Protein 5NHS (pdb70)

Radius of gyration: 24.75 Å; Cα contacts (8 Å, |Δi|>4): 1146; chains: 2; bounding box: 59×66×60 Å

Secondary structure (DSSP, 8-state):
--SEE--SHHHHHHHHHHHHHHHHHHHHTTPPPPEEEEEEES--HHHHHHHHHHHHHHHHHTPEEEEEEE-TT--HHHHHHHHHHHHH-TT--EEEE-SPBTTBS--HHHHHHS-GGGB-----B-HHHHT--TT-TTHHHHHHHTSS---TT-EEEEEES-HHHHHHHHHHHHHTT-EE--BTTS-HHHHHHHHHT-SEEEEE---TTSB-GGGSPTT-EEEE-B-EE-TTS-EE-SB-HHHHHTT-SEEPPPP-S--HHHHHHHHHHHHHHHHHHT--/--SEE--SHHHHHHHHHHHHHHHHHHHHTTPPPPEEEEEEES--HHHHHHHHHHHHHHHHHTPEEEEEEE-TT--HHHHHHHHHHHHH-TT--EEEE-SPBTTBS-THHHHHHS-GGGB-----B-HHHHT--TTSTTHHHHHHHTSS---TT-EEEEEES-HHHHHHHHHHHHHTT-EE--BTTS-HHHHHHHHHT-SEEEEE---TTSB-GGGSPTT-EEEE-B-EE-TTS-EE-SB-HHHHHTT-SEEPPPP-S--HHHHHHHHHHHHHHHHHHT-

InterPro domains:
  IPR000672 Tetrahydrofolate dehydrogenase/cyclohydrolase [MF_01576] (12-294)
  IPR000672 Tetrahydrofolate dehydrogenase/cyclohydrolase [PR00085] (43-65)
  IPR000672 Tetrahydrofolate dehydrogenase/cyclohydrolase [PR00085] (84-111)
  IPR000672 Tetrahydrofolate dehydrogenase/cyclohydrolase [PR00085] (119-140)
  IPR000672 Tetrahydrofolate dehydrogenase/cyclohydrolase [PR00085] (164-184)
  IPR000672 Tetrahydrofolate dehydrogenase/cyclohydrolase [PR00085] (215-244)
  IPR000672 Tetrahydrofolate dehydrogenase/cyclohydrolase [PR00085] (250-266)
  IPR000672 Tetrahydrofolate dehydrogenase/cyclohydrolase [PR00085] (267-285)
  IPR020630 Tetrahydrofolate dehydrogenase/cyclohydrolase, catalytic domain [PF00763] (15-130)
  IPR020631 Tetrahydrofolate dehydrogenase/cyclohydrolase, NAD(P)-binding domain [PF02882] (149-292)
  IPR020631 Tetrahydrofolate dehydrogenase/cyclohydrolase, NAD(P)-binding domain [cd01080] (125-290)
  IPR020867 Tetrahydrofolate dehydrogenase/cyclohydrolase, conserved site [PS00766] (85-110)
  IPR020867 Tetrahydrofolate dehydrogenase/cyclohydrolase, conserved site [PS00767] (271-279)
  IPR036291 NAD(P)-binding domain superfamily [SSF51735] (132-290)
  IPR046346 Aminoacid dehydrogenase-like, N-terminal domain superfamily [SSF53223] (12-131)

Nearest PDB structures (foldseek):
  5nhs-assembly2_B  TM=9.990E-01  e=4.047E-56  Xanthomonas albilineans GPE PC73
  6jid-assembly1_A  TM=6.055E-01  e=1.031E-28  Homo sapiens
  6kg2-assembly1_B  TM=6.101E-01  e=2.871E-28  Homo sapiens
  9ita-assembly1_A  TM=6.014E-01  e=1.552E-27  Homo sapiens
  7ehv-assembly1_A  TM=6.028E-01  e=5.182E-27  Homo sapiens

Structure (mmCIF, N/CA/C/O backbone):
data_5NHS
#
_entry.id   5NHS
#
_cell.length_a   123.295
_cell.length_b   76.404
_cell.length_c   66.641
_cell.angle_alpha   90.00
_cell.angle_beta   90.00
_cell.angle_gamma   90.00
#
_symmetry.space_group_name_H-M   'P 21 21 2'
#
loop_
_entity.id
_entity.type
_entity.pdbx_description
1 polymer 'Bifunctional protein FolD'
2 non-polymer 1,2-ETHANEDIOL
3 water water
#
loop_
_atom_site.group_PDB
_atom_site.id
_atom_site.type_symbol
_atom_site.label_atom_id
_atom_site.label_alt_id
_atom_site.label_comp_id
_atom_site.label_asym_id
_atom_site.label_entity_id
_atom_site.label_seq_id
_atom_site.pdbx_PDB_ins_code
_atom_site.Cartn_x
_atom_site.Cartn_y
_atom_site.Cartn_z
_atom_site.occupancy
_atom_site.B_iso_or_equiv
_atom_site.auth_seq_id
_atom_site.auth_comp_id
_atom_site.auth_asym_id
_atom_site.auth_atom_id
_atom_site.pdbx_PDB_model_num
ATOM 1 N N . VAL A 1 10 ? 12.519 27.310 -107.444 1.00 84.89 10 VAL A N 1
ATOM 2 C CA . VAL A 1 10 ? 12.146 25.889 -107.740 1.00 80.20 10 VAL A CA 1
ATOM 3 C C . VAL A 1 10 ? 10.634 25.877 -108.141 1.00 75.47 10 VAL A C 1
ATOM 4 O O . VAL A 1 10 ? 9.849 26.502 -107.458 1.00 81.23 10 VAL A O 1
ATOM 8 N N . PRO A 1 11 ? 10.217 25.233 -109.246 1.00 71.28 11 PRO A N 1
ATOM 9 C CA . PRO A 1 11 ? 8.740 25.237 -109.410 1.00 70.46 11 PRO A CA 1
ATOM 10 C C . PRO A 1 11 ? 7.971 24.539 -108.264 1.00 66.82 11 PRO A C 1
ATOM 11 O O . PRO A 1 11 ? 6.796 24.776 -108.131 1.00 65.95 11 PRO A O 1
ATOM 15 N N . ALA A 1 12 ? 8.614 23.711 -107.431 1.00 62.18 12 ALA A N 1
ATOM 16 C CA . ALA A 1 12 ? 7.910 23.036 -106.320 1.00 56.00 12 ALA A CA 1
ATOM 17 C C . ALA A 1 12 ? 7.692 24.009 -105.189 1.00 52.40 12 ALA A C 1
ATOM 18 O O . ALA A 1 12 ? 8.581 24.801 -104.856 1.00 53.54 12 ALA A O 1
ATOM 20 N N . ARG A 1 13 ? 6.543 23.937 -104.550 1.00 47.77 13 ARG A N 1
ATOM 21 C CA . ARG A 1 13 ? 6.263 24.805 -103.406 1.00 46.25 13 ARG A CA 1
ATOM 22 C C . ARG A 1 13 ? 6.888 24.198 -102.168 1.00 45.19 13 ARG A C 1
ATOM 23 O O . ARG A 1 13 ? 7.165 22.981 -102.129 1.00 41.02 13 ARG A O 1
ATOM 31 N N . ILE A 1 14 ? 7.140 25.055 -101.180 1.00 46.96 14 ILE A N 1
ATOM 32 C CA . ILE A 1 14 ? 7.834 24.667 -100.003 1.00 46.87 14 ILE A CA 1
ATOM 33 C C . ILE A 1 14 ? 6.830 24.223 -98.950 1.00 45.04 14 ILE A C 1
ATOM 34 O O . ILE A 1 14 ? 5.929 25.000 -98.512 1.00 40.01 14 ILE A O 1
ATOM 39 N N . LEU A 1 15 ? 6.948 22.933 -98.577 1.00 42.42 15 LEU A N 1
ATOM 40 C CA . LEU A 1 15 ? 6.140 22.361 -97.517 1.00 39.76 15 LEU A CA 1
ATOM 41 C C . LEU A 1 15 ? 6.965 22.393 -96.288 1.00 38.79 15 LEU A C 1
ATOM 42 O O . LEU A 1 15 ? 7.861 21.574 -96.112 1.00 37.20 15 LEU A O 1
ATOM 47 N N . ASP A 1 16 ? 6.732 23.396 -95.453 1.00 40.32 16 ASP A N 1
ATOM 48 C CA . ASP A 1 16 ? 7.551 23.643 -94.248 1.00 40.11 16 ASP A CA 1
ATOM 49 C C . ASP A 1 16 ? 6.705 23.606 -92.970 1.00 39.57 16 ASP A C 1
ATOM 50 O O . ASP A 1 16 ? 5.529 23.233 -92.997 1.00 38.49 16 ASP A O 1
ATOM 55 N N . GLY A 1 17 ? 7.346 23.870 -91.851 1.00 40.40 17 GLY A N 1
ATOM 56 C CA . GLY A 1 17 ? 6.648 23.818 -90.576 1.00 41.90 17 GLY A CA 1
ATOM 57 C C . GLY A 1 17 ? 5.684 24.971 -90.274 1.00 41.15 17 GLY A C 1
ATOM 58 O O . GLY A 1 17 ? 5.070 24.970 -89.240 1.00 40.18 17 GLY A O 1
ATOM 59 N N . ARG A 1 18 ? 5.538 25.941 -91.150 1.00 43.03 18 ARG A N 1
ATOM 60 C CA . ARG A 1 18 ? 4.966 27.237 -90.715 1.00 47.05 18 ARG A CA 1
ATOM 61 C C . ARG A 1 18 ? 3.473 27.133 -90.304 1.00 45.30 18 ARG A C 1
ATOM 62 O O . ARG A 1 18 ? 3.087 27.550 -89.215 1.00 39.58 18 ARG A O 1
ATOM 70 N N . ARG A 1 19 ? 2.668 26.507 -91.146 1.00 46.53 19 ARG A N 1
ATOM 71 C CA . ARG A 1 19 ? 1.248 26.412 -90.916 1.00 47.23 19 ARG A CA 1
ATOM 72 C C . ARG A 1 19 ? 0.948 25.379 -89.811 1.00 44.72 19 ARG A C 1
ATOM 73 O O . ARG A 1 19 ? 0.097 25.628 -88.938 1.00 42.66 19 ARG A O 1
ATOM 81 N N . ILE A 1 20 ? 1.633 24.232 -89.793 1.00 41.16 20 ILE A N 1
ATOM 82 C CA . ILE A 1 20 ? 1.405 23.337 -88.650 1.00 40.79 20 ILE A CA 1
ATOM 83 C C . ILE A 1 20 ? 1.815 24.000 -87.300 1.00 39.57 20 ILE A C 1
ATOM 84 O O . ILE A 1 20 ? 1.265 23.676 -86.208 1.00 37.59 20 ILE A O 1
ATOM 89 N N . ALA A 1 21 ? 2.751 24.938 -87.363 1.00 37.58 21 ALA A N 1
ATOM 90 C CA . ALA A 1 21 ? 3.206 25.625 -86.121 1.00 38.60 21 ALA A CA 1
ATOM 91 C C . ALA A 1 21 ? 2.144 26.571 -85.660 1.00 38.46 21 ALA A C 1
ATOM 92 O O . ALA A 1 21 ? 1.824 26.645 -84.483 1.00 36.88 21 ALA A O 1
ATOM 94 N N . GLU A 1 22 ? 1.667 27.349 -86.586 1.00 39.84 22 GLU A N 1
ATOM 95 C CA . GLU A 1 22 ? 0.558 28.316 -86.317 1.00 42.93 22 GLU A CA 1
ATOM 96 C C . GLU A 1 22 ? -0.614 27.617 -85.722 1.00 41.53 22 GLU A C 1
ATOM 97 O O . GLU A 1 22 ? -1.195 28.101 -84.770 1.00 42.19 22 GLU A O 1
ATOM 103 N N . ASP A 1 23 ? -0.964 26.450 -86.259 1.00 41.91 23 ASP A N 1
ATOM 104 C CA . ASP A 1 23 ? -2.077 25.662 -85.685 1.00 41.77 23 ASP A CA 1
ATOM 105 C C . ASP A 1 23 ? -1.803 25.228 -84.286 1.00 38.89 23 ASP A C 1
ATOM 106 O O . ASP A 1 23 ? -2.648 25.362 -83.425 1.00 38.49 23 ASP A O 1
ATOM 111 N N . LEU A 1 24 ? -0.596 24.759 -84.024 1.00 35.96 24 LEU A N 1
ATOM 112 C CA . LEU A 1 24 ? -0.261 24.326 -82.678 1.00 34.79 24 LEU A CA 1
ATOM 113 C C . LEU A 1 24 ? -0.262 25.530 -81.655 1.00 33.30 24 LEU A C 1
ATOM 114 O O . LEU A 1 24 ? -0.882 25.443 -80.588 1.00 32.89 24 LEU A O 1
ATOM 119 N N . LEU A 1 25 ? 0.361 26.633 -82.016 1.00 32.72 25 LEU A N 1
ATOM 120 C CA . LEU A 1 25 ? 0.287 27.853 -81.204 1.00 33.50 25 LEU A CA 1
ATOM 121 C C . LEU A 1 25 ? -1.235 28.237 -80.869 1.00 34.40 25 LEU A C 1
ATOM 122 O O . LEU A 1 25 ? -1.561 28.590 -79.735 1.00 33.52 25 LEU A O 1
ATOM 127 N N . ASP A 1 26 ? -2.112 28.215 -81.837 1.00 37.34 26 ASP A N 1
ATOM 128 C CA . ASP A 1 26 ? -3.580 28.434 -81.562 1.00 40.85 26 ASP A CA 1
ATOM 129 C C . ASP A 1 26 ? -4.111 27.478 -80.502 1.00 40.58 26 ASP A C 1
ATOM 130 O O . ASP A 1 26 ? -4.675 27.916 -79.517 1.00 40.09 26 ASP A O 1
ATOM 135 N N . GLU A 1 27 ? -3.838 26.191 -80.658 1.00 40.21 27 GLU A N 1
ATOM 136 C CA . GLU A 1 27 ? -4.246 25.158 -79.681 1.00 41.55 27 GLU A CA 1
ATOM 137 C C . GLU A 1 27 ? -3.629 25.444 -78.307 1.00 37.28 27 GLU A C 1
ATOM 138 O O . GLU A 1 27 ? -4.311 25.388 -77.284 1.00 36.40 27 GLU A O 1
ATOM 144 N N . LEU A 1 28 ? -2.344 25.822 -78.289 1.00 33.91 28 LEU A N 1
ATOM 145 C CA . LEU A 1 28 ? -1.691 26.127 -77.018 1.00 32.83 28 LEU A CA 1
ATOM 146 C C . LEU A 1 28 ? -2.277 27.370 -76.372 1.00 33.27 28 LEU A C 1
ATOM 147 O O . LEU A 1 28 ? -2.416 27.436 -75.152 1.00 33.07 28 LEU A O 1
ATOM 152 N N . LYS A 1 29 ? -2.627 28.376 -77.140 1.00 34.26 29 LYS A N 1
ATOM 153 C CA . LYS A 1 29 ? -3.260 29.571 -76.555 1.00 36.96 29 LYS A CA 1
ATOM 154 C C . LYS A 1 29 ? -4.631 29.212 -75.842 1.00 38.70 29 LYS A C 1
ATOM 155 O O . LYS A 1 29 ? -4.953 29.708 -74.743 1.00 37.53 29 LYS A O 1
ATOM 161 N N . THR A 1 30 ? -5.374 28.320 -76.459 1.00 40.47 30 THR A N 1
ATOM 162 C CA . THR A 1 30 ? -6.636 27.768 -75.870 1.00 43.38 30 THR A CA 1
ATOM 163 C C . THR A 1 30 ? -6.317 27.128 -74.526 1.00 43.63 30 THR A C 1
ATOM 164 O O . THR A 1 30 ? -7.019 27.422 -73.539 1.00 43.12 30 THR A O 1
ATOM 168 N N . ARG A 1 31 ? -5.220 26.328 -74.457 1.00 42.07 31 ARG A N 1
ATOM 169 C CA . ARG A 1 31 ? -4.884 25.718 -73.165 1.00 42.32 31 ARG A CA 1
ATOM 170 C C . ARG A 1 31 ? -4.505 26.686 -72.091 1.00 40.76 31 ARG A C 1
ATOM 171 O O . ARG A 1 31 ? -4.865 26.478 -70.928 1.00 42.59 31 ARG A O 1
ATOM 179 N N . VAL A 1 32 ? -3.705 27.697 -72.438 1.00 38.50 32 VAL A N 1
ATOM 180 C CA . VAL A 1 32 ? -3.306 28.696 -71.461 1.00 37.26 32 VAL A CA 1
ATOM 181 C C . VAL A 1 32 ? -4.574 29.461 -71.010 1.00 38.48 32 VAL A C 1
ATOM 182 O O . VAL A 1 32 ? -4.731 29.797 -69.864 1.00 39.31 32 VAL A O 1
ATOM 186 N N . ASP A 1 33 ? -5.444 29.778 -71.920 1.00 39.09 33 ASP A N 1
ATOM 187 C CA . ASP A 1 33 ? -6.732 30.432 -71.509 1.00 42.65 33 ASP A CA 1
ATOM 188 C C . ASP A 1 33 ? -7.561 29.558 -70.560 1.00 43.71 33 ASP A C 1
ATOM 189 O O . ASP A 1 33 ? -8.074 30.053 -69.582 1.00 42.17 33 ASP A O 1
ATOM 194 N N . ALA A 1 34 ? -7.620 28.245 -70.820 1.00 44.48 34 ALA A N 1
ATOM 195 C CA . ALA A 1 34 ? -8.365 27.355 -69.924 1.00 46.73 34 ALA A CA 1
ATOM 196 C C . ALA A 1 34 ? -7.689 27.316 -68.561 1.00 48.17 34 ALA A C 1
ATOM 197 O O . ALA A 1 34 ? -8.394 27.371 -67.548 1.00 52.98 34 ALA A O 1
ATOM 199 N N . ARG A 1 35 ? -6.355 27.381 -68.496 1.00 46.41 35 ARG A N 1
ATOM 200 C CA . ARG A 1 35 ? -5.660 27.452 -67.203 1.00 46.20 35 ARG A CA 1
ATOM 201 C C . ARG A 1 35 ? -6.008 28.729 -66.447 1.00 46.16 35 ARG A C 1
ATOM 202 O O . ARG A 1 35 ? -6.207 28.715 -65.214 1.00 45.48 35 ARG A O 1
ATOM 210 N N . LEU A 1 36 ? -5.939 29.865 -67.140 1.00 45.82 36 LEU A N 1
ATOM 211 C CA . LEU A 1 36 ? -6.284 31.112 -66.505 1.00 48.72 36 LEU A CA 1
ATOM 212 C C . LEU A 1 36 ? -7.781 31.114 -66.136 1.00 51.53 36 LEU A C 1
ATOM 213 O O . LEU A 1 36 ? -8.096 31.538 -65.068 1.00 54.16 36 LEU A O 1
ATOM 218 N N . ALA A 1 37 ? -8.672 30.580 -66.972 1.00 52.36 37 ALA A N 1
ATOM 219 C CA . ALA A 1 37 ? -10.099 30.407 -66.552 1.00 56.54 37 ALA A CA 1
ATOM 220 C C . ALA A 1 37 ? -10.192 29.589 -65.273 1.00 59.14 37 ALA A C 1
ATOM 221 O O . ALA A 1 37 ? -11.054 29.839 -64.490 1.00 62.12 37 ALA A O 1
ATOM 223 N N . ALA A 1 38 ? -9.297 28.624 -65.039 1.00 58.46 38 ALA A N 1
ATOM 224 C CA . ALA A 1 38 ? -9.334 27.805 -63.802 1.00 57.65 38 ALA A CA 1
ATOM 225 C C . ALA A 1 38 ? -8.532 28.356 -62.655 1.00 56.03 38 ALA A C 1
ATOM 226 O O . ALA A 1 38 ? -8.191 27.623 -61.759 1.00 59.57 38 ALA A O 1
ATOM 228 N N . GLY A 1 39 ? -8.193 29.633 -62.668 1.00 55.12 39 GLY A N 1
ATOM 229 C CA . GLY A 1 39 ? -7.444 30.216 -61.587 1.00 54.37 39 GLY A CA 1
ATOM 230 C C . GLY A 1 39 ? -5.966 29.837 -61.586 1.00 55.17 39 GLY A C 1
ATOM 231 O O . GLY A 1 39 ? -5.240 30.306 -60.711 1.00 52.69 39 GLY A O 1
ATOM 232 N N . GLN A 1 40 ? -5.475 29.071 -62.563 1.00 55.80 40 GLN A N 1
ATOM 233 C CA . GLN A 1 40 ? -4.015 28.734 -62.538 1.00 55.51 40 GLN A CA 1
ATOM 234 C C . GLN A 1 40 ? -3.099 29.859 -63.020 1.00 53.25 40 GLN A C 1
ATOM 235 O O . GLN A 1 40 ? -3.500 30.711 -63.785 1.00 50.87 40 GLN A O 1
ATOM 241 N N . PRO A 1 41 ? -1.821 29.880 -62.581 1.00 52.34 41 PRO A N 1
ATOM 242 C CA . PRO A 1 41 ? -0.891 30.933 -63.144 1.00 48.23 41 PRO A CA 1
ATOM 243 C C . PRO A 1 41 ? -0.699 30.815 -64.701 1.00 42.96 41 PRO A C 1
ATOM 244 O O . PRO A 1 41 ? -0.862 29.756 -65.329 1.00 42.52 41 PRO A O 1
ATOM 248 N N . ARG A 1 42 ? -0.343 31.904 -65.298 1.00 38.85 42 ARG A N 1
ATOM 249 C CA . ARG A 1 42 ? 0.198 31.899 -66.619 1.00 38.13 42 ARG A CA 1
ATOM 250 C C . ARG A 1 42 ? 1.609 31.215 -66.616 1.00 34.99 42 ARG A C 1
ATOM 251 O O . ARG A 1 42 ? 2.398 31.480 -65.739 1.00 32.40 42 ARG A O 1
ATOM 259 N N . PRO A 1 43 ? 1.903 30.353 -67.582 1.00 32.57 43 PRO A N 1
ATOM 260 C CA . PRO A 1 43 ? 3.219 29.741 -67.575 1.00 30.56 43 PRO A CA 1
ATOM 261 C C . PRO A 1 43 ? 4.307 30.762 -67.862 1.00 30.67 43 PRO A C 1
ATOM 262 O O . PRO A 1 43 ? 4.134 31.688 -68.697 1.00 31.66 43 PRO A O 1
ATOM 266 N N . GLY A 1 44 ? 5.443 30.617 -67.196 1.00 29.10 44 GLY A N 1
ATOM 267 C CA . GLY A 1 44 ? 6.589 31.520 -67.463 1.00 28.43 44 GLY A CA 1
ATOM 268 C C . GLY A 1 44 ? 7.728 30.699 -68.081 1.00 28.26 44 GLY A C 1
ATOM 269 O O . GLY A 1 44 ? 8.001 29.587 -67.657 1.00 28.41 44 GLY A O 1
ATOM 270 N N . LEU A 1 45 ? 8.358 31.309 -69.075 1.00 27.44 45 LEU A N 1
ATOM 271 C CA . LEU A 1 45 ? 9.474 30.798 -69.788 1.00 26.55 45 LEU A CA 1
ATOM 272 C C . LEU A 1 45 ? 10.608 31.758 -69.694 1.00 27.04 45 LEU A C 1
ATOM 273 O O . LEU A 1 45 ? 10.477 32.950 -70.074 1.00 27.24 45 LEU A O 1
ATOM 278 N N . ALA A 1 46 ? 11.706 31.286 -69.129 1.00 27.11 46 ALA A N 1
ATOM 279 C CA . ALA A 1 46 ? 12.971 32.093 -69.185 1.00 27.41 46 ALA A CA 1
ATOM 280 C C . ALA A 1 46 ? 13.737 31.677 -70.436 1.00 28.38 46 ALA A C 1
ATOM 281 O O . ALA A 1 46 ? 13.965 30.474 -70.655 1.00 27.50 46 ALA A O 1
ATOM 283 N N . VAL A 1 47 ? 14.104 32.645 -71.259 1.00 28.82 47 VAL A N 1
ATOM 284 C CA . VAL A 1 47 ? 14.966 32.424 -72.366 1.00 29.57 47 VAL A CA 1
ATOM 285 C C . VAL A 1 47 ? 16.257 33.251 -72.215 1.00 30.98 47 VAL A C 1
ATOM 286 O O . VAL A 1 47 ? 16.249 34.502 -72.205 1.00 29.56 47 VAL A O 1
ATOM 290 N N . VAL A 1 48 ? 17.352 32.529 -72.080 1.00 29.79 48 VAL A N 1
ATOM 291 C CA . VAL A 1 48 ? 18.674 33.124 -71.939 1.00 30.23 48 VAL A CA 1
ATOM 292 C C . VAL A 1 48 ? 19.495 33.185 -73.250 1.00 30.66 48 VAL A C 1
ATOM 293 O O . VAL A 1 48 ? 19.763 32.152 -73.914 1.00 32.46 48 VAL A O 1
ATOM 297 N N . LEU A 1 49 ? 19.973 34.364 -73.584 1.00 30.45 49 LEU A N 1
ATOM 298 C CA . LEU A 1 49 ? 20.830 34.538 -74.717 1.00 31.99 49 LEU A CA 1
ATOM 299 C C . LEU A 1 49 ? 22.125 35.171 -74.201 1.00 31.45 49 LEU A C 1
ATOM 300 O O . LEU A 1 49 ? 22.070 36.151 -73.448 1.00 29.69 49 LEU A O 1
ATOM 305 N N . VAL A 1 50 ? 23.240 34.658 -74.636 1.00 30.99 50 VAL A N 1
ATOM 306 C CA . VAL A 1 50 ? 24.549 35.187 -74.248 1.00 33.06 50 VAL A CA 1
ATOM 307 C C . VAL A 1 50 ? 25.195 35.658 -75.521 1.00 33.63 50 VAL A C 1
ATOM 308 O O . VAL A 1 50 ? 25.414 34.885 -76.475 1.00 33.31 50 VAL A O 1
ATOM 312 N N . GLY A 1 51 ? 25.439 36.945 -75.536 1.00 34.77 51 GLY A N 1
ATOM 313 C CA . GLY A 1 51 ? 26.211 37.517 -76.659 1.00 38.04 51 GLY A CA 1
ATOM 314 C C . GLY A 1 51 ? 25.250 37.951 -77.717 1.00 39.27 51 GLY A C 1
ATOM 315 O O . GLY A 1 51 ? 24.020 37.937 -77.515 1.00 39.99 51 GLY A O 1
ATOM 316 N N . GLY A 1 52 ? 25.798 38.249 -78.873 1.00 41.68 52 GLY A N 1
ATOM 317 C CA . GLY A 1 52 ? 25.043 38.843 -79.975 1.00 43.29 52 GLY A CA 1
ATOM 318 C C . GLY A 1 52 ? 25.244 38.099 -81.282 1.00 44.97 52 GLY A C 1
ATOM 319 O O . GLY A 1 52 ? 25.140 38.763 -82.283 1.00 50.05 52 GLY A O 1
ATOM 320 N N . ASP A 1 53 ? 25.456 36.787 -81.311 1.00 42.48 53 ASP A N 1
ATOM 321 C CA . ASP A 1 53 ? 25.470 36.094 -82.583 1.00 46.07 53 ASP A CA 1
ATOM 322 C C . ASP A 1 53 ? 24.104 36.356 -83.381 1.00 49.18 53 ASP A C 1
ATOM 323 O O . ASP A 1 53 ? 23.018 36.195 -82.806 1.00 46.95 53 ASP A O 1
ATOM 328 N N . PRO A 1 54 ? 24.166 36.818 -84.660 1.00 52.20 54 PRO A N 1
ATOM 329 C CA . PRO A 1 54 ? 22.934 37.164 -85.373 1.00 51.57 54 PRO A CA 1
ATOM 330 C C . PRO A 1 54 ? 21.907 36.033 -85.438 1.00 48.70 54 PRO A C 1
ATOM 331 O O . PRO A 1 54 ? 20.754 36.256 -85.039 1.00 52.22 54 PRO A O 1
ATOM 335 N N . ALA A 1 55 ? 22.305 34.834 -85.834 1.00 46.73 55 ALA A N 1
ATOM 336 C CA . ALA A 1 55 ? 21.357 33.726 -85.918 1.00 45.36 55 ALA A CA 1
ATOM 337 C C . ALA A 1 55 ? 20.697 33.428 -84.565 1.00 46.10 55 ALA A C 1
ATOM 338 O O . ALA A 1 55 ? 19.493 33.203 -84.477 1.00 43.89 55 ALA A O 1
ATOM 340 N N . SER A 1 56 ? 21.514 33.401 -83.515 1.00 44.73 56 SER A N 1
ATOM 341 C CA . SER A 1 56 ? 20.995 33.145 -82.156 1.00 42.95 56 SER A CA 1
ATOM 342 C C . SER A 1 56 ? 19.986 34.185 -81.690 1.00 39.02 56 SER A C 1
ATOM 343 O O . SER A 1 56 ? 19.035 33.851 -81.015 1.00 35.84 56 SER A O 1
ATOM 346 N N . THR A 1 57 ? 20.271 35.440 -82.011 1.00 38.41 57 THR A N 1
ATOM 347 C CA . THR A 1 57 ? 19.417 36.568 -81.656 1.00 39.75 57 THR A CA 1
ATOM 348 C C . THR A 1 57 ? 18.004 36.346 -82.325 1.00 38.20 57 THR A C 1
ATOM 349 O O . THR A 1 57 ? 17.034 36.497 -81.674 1.00 37.73 57 THR A O 1
ATOM 353 N N . VAL A 1 58 ? 17.999 35.944 -83.582 1.00 38.63 58 VAL A N 1
ATOM 354 C CA . VAL A 1 58 ? 16.821 35.620 -84.331 1.00 40.06 58 VAL A CA 1
ATOM 355 C C . VAL A 1 58 ? 16.081 34.475 -83.742 1.00 38.60 58 VAL A C 1
ATOM 356 O O . VAL A 1 58 ? 14.839 34.568 -83.583 1.00 37.90 58 VAL A O 1
ATOM 360 N N . TYR A 1 59 ? 16.818 33.413 -83.413 1.00 37.16 59 TYR A N 1
ATOM 361 C CA . TYR A 1 59 ? 16.189 32.249 -82.800 1.00 37.54 59 TYR A CA 1
ATOM 362 C C . TYR A 1 59 ? 15.503 32.588 -81.479 1.00 35.73 59 TYR A C 1
ATOM 363 O O . TYR A 1 59 ? 14.380 32.150 -81.216 1.00 33.02 59 TYR A O 1
ATOM 372 N N . VAL A 1 60 ? 16.188 33.375 -80.681 1.00 34.49 60 VAL A N 1
ATOM 373 C CA . VAL A 1 60 ? 15.649 33.780 -79.405 1.00 35.23 60 VAL A CA 1
ATOM 374 C C . VAL A 1 60 ? 14.421 34.730 -79.548 1.00 34.70 60 VAL A C 1
ATOM 375 O O . VAL A 1 60 ? 13.465 34.587 -78.824 1.00 31.46 60 VAL A O 1
ATOM 379 N N . ARG A 1 61 ? 14.477 35.652 -80.467 1.00 36.15 61 ARG A N 1
ATOM 380 C CA . ARG A 1 61 ? 13.354 36.473 -80.812 1.00 38.47 61 ARG A CA 1
ATOM 381 C C . ARG A 1 61 ? 12.092 35.619 -81.282 1.00 37.33 61 ARG A C 1
ATOM 382 O O . ARG A 1 61 ? 11.000 35.801 -80.792 1.00 35.17 61 ARG A O 1
ATOM 390 N N . ASN A 1 62 ? 12.293 34.670 -82.159 1.00 37.12 62 ASN A N 1
ATOM 391 C CA . ASN A 1 62 ? 11.242 33.728 -82.533 1.00 37.63 62 ASN A CA 1
ATOM 392 C C . ASN A 1 62 ? 10.674 33.005 -81.319 1.00 36.45 62 ASN A C 1
ATOM 393 O O . ASN A 1 62 ? 9.452 32.820 -81.226 1.00 34.52 62 ASN A O 1
ATOM 398 N N . LYS A 1 63 ? 11.503 32.614 -80.370 1.00 34.61 63 LYS A N 1
ATOM 399 C CA . LYS A 1 63 ? 10.983 31.950 -79.184 1.00 34.28 63 LYS A CA 1
ATOM 400 C C . LYS A 1 63 ? 10.127 32.833 -78.309 1.00 33.29 63 LYS A C 1
ATOM 401 O O . LYS A 1 63 ? 9.070 32.424 -77.813 1.00 32.07 63 LYS A O 1
ATOM 407 N N . ARG A 1 64 ? 10.580 34.050 -78.115 1.00 32.06 64 ARG A N 1
ATOM 408 C CA . ARG A 1 64 ? 9.890 34.978 -77.262 1.00 32.34 64 ARG A CA 1
ATOM 409 C C . ARG A 1 64 ? 8.594 35.389 -77.921 1.00 33.39 64 ARG A C 1
ATOM 410 O O . ARG A 1 64 ? 7.622 35.558 -77.222 1.00 34.40 64 ARG A O 1
ATOM 418 N N . ARG A 1 65 ? 8.593 35.548 -79.245 1.00 33.49 65 ARG A N 1
ATOM 419 C CA . ARG A 1 65 ? 7.423 35.916 -79.951 1.00 36.00 65 ARG A CA 1
ATOM 420 C C . ARG A 1 65 ? 6.397 34.778 -79.943 1.00 33.94 65 ARG A C 1
ATOM 421 O O . ARG A 1 65 ? 5.281 35.027 -79.813 1.00 32.96 65 ARG A O 1
ATOM 429 N N . ALA A 1 66 ? 6.819 33.528 -80.093 1.00 31.87 66 ALA A N 1
ATOM 430 C CA . ALA A 1 66 ? 5.934 32.385 -79.958 1.00 31.42 66 ALA A CA 1
ATOM 431 C C . ALA A 1 66 ? 5.269 32.339 -78.583 1.00 31.96 66 ALA A C 1
ATOM 432 O O . ALA A 1 66 ? 4.013 32.189 -78.475 1.00 31.49 66 ALA A O 1
ATOM 434 N N . ALA A 1 67 ? 6.093 32.530 -77.570 1.00 30.72 67 ALA A N 1
ATOM 435 C CA . ALA A 1 67 ? 5.647 32.576 -76.204 1.00 31.07 67 ALA A CA 1
ATOM 436 C C . ALA A 1 67 ? 4.555 33.629 -76.033 1.00 33.27 67 ALA A C 1
ATOM 437 O O . ALA A 1 67 ? 3.485 33.320 -75.456 1.00 31.48 67 ALA A O 1
ATOM 439 N N . GLU A 1 68 ? 4.774 34.839 -76.562 1.00 35.26 68 GLU A N 1
ATOM 440 C CA . GLU A 1 68 ? 3.772 35.877 -76.358 1.00 37.73 68 GLU A CA 1
ATOM 441 C C . GLU A 1 68 ? 2.490 35.582 -77.115 1.00 38.46 68 GLU A C 1
ATOM 442 O O . GLU A 1 68 ? 1.437 35.924 -76.639 1.00 36.95 68 GLU A O 1
ATOM 448 N N . LYS A 1 69 ? 2.598 35.037 -78.307 1.00 39.72 69 LYS A N 1
ATOM 449 C CA . LYS A 1 69 ? 1.469 34.593 -79.102 1.00 42.36 69 LYS A CA 1
ATOM 450 C C . LYS A 1 69 ? 0.584 33.559 -78.310 1.00 40.18 69 LYS A C 1
ATOM 451 O O . LYS A 1 69 ? -0.633 33.623 -78.336 1.00 39.05 69 LYS A O 1
ATOM 457 N N . VAL A 1 70 ? 1.194 32.633 -77.583 1.00 37.05 70 VAL A N 1
ATOM 458 C CA . VAL A 1 70 ? 0.436 31.650 -76.784 1.00 38.01 70 VAL A CA 1
ATOM 459 C C . VAL A 1 70 ? -0.098 32.210 -75.445 1.00 37.53 70 VAL A C 1
ATOM 460 O O . VAL A 1 70 ? -0.941 31.597 -74.764 1.00 37.20 70 VAL A O 1
ATOM 464 N N . GLY A 1 71 ? 0.474 33.322 -74.998 1.00 36.19 71 GLY A N 1
ATOM 465 C CA . GLY A 1 71 ? 0.245 33.817 -73.647 1.00 35.47 71 GLY A CA 1
ATOM 466 C C . GLY A 1 71 ? 1.111 33.293 -72.538 1.00 34.51 71 GLY A C 1
ATOM 467 O O . GLY A 1 71 ? 0.742 33.417 -71.378 1.00 34.53 71 GLY A O 1
ATOM 468 N N . ILE A 1 72 ? 2.306 32.764 -72.871 1.00 32.08 72 ILE A N 1
ATOM 469 C CA . ILE A 1 72 ? 3.279 32.380 -71.886 1.00 29.98 72 ILE A CA 1
ATOM 470 C C . ILE A 1 72 ? 3.992 33.698 -71.606 1.00 30.24 72 ILE A C 1
ATOM 471 O O . ILE A 1 72 ? 4.257 34.398 -72.522 1.00 28.53 72 ILE A O 1
ATOM 476 N N . GLU A 1 73 ? 4.345 33.978 -70.352 1.00 31.73 73 GLU A N 1
ATOM 477 C CA . GLU A 1 73 ? 5.125 35.150 -70.017 1.00 35.73 73 GLU A CA 1
ATOM 478 C C . GLU A 1 73 ? 6.580 34.824 -70.240 1.00 36.63 73 GLU A C 1
ATOM 479 O O . GLU A 1 73 ? 7.136 33.881 -69.639 1.00 32.80 73 GLU A O 1
ATOM 485 N N . ALA A 1 74 ? 7.210 35.587 -71.114 1.00 40.28 74 ALA A N 1
ATOM 486 C CA . ALA A 1 74 ? 8.618 35.268 -71.513 1.00 40.81 74 ALA A CA 1
ATOM 487 C C . ALA A 1 74 ? 9.457 36.227 -70.638 1.00 41.46 74 ALA A C 1
ATOM 488 O O . ALA A 1 74 ? 9.186 37.361 -70.686 1.00 39.52 74 ALA A O 1
ATOM 490 N N . PHE A 1 75 ? 10.389 35.719 -69.832 1.00 40.01 75 PHE A N 1
ATOM 491 C CA . PHE A 1 75 ? 11.324 36.465 -69.057 1.00 41.17 75 PHE A CA 1
ATOM 492 C C . PHE A 1 75 ? 12.692 36.411 -69.761 1.00 41.66 75 PHE A C 1
ATOM 493 O O . PHE A 1 75 ? 13.267 35.346 -69.896 1.00 35.96 75 PHE A O 1
ATOM 501 N N . ASP A 1 76 ? 13.141 37.574 -70.233 1.00 40.93 76 ASP A N 1
ATOM 502 C CA . ASP A 1 76 ? 14.270 37.732 -71.121 1.00 41.67 76 ASP A CA 1
ATOM 503 C C . ASP A 1 76 ? 15.550 37.983 -70.352 1.00 39.56 76 ASP A C 1
ATOM 504 O O . ASP A 1 76 ? 15.579 38.888 -69.600 1.00 36.27 76 ASP A O 1
ATOM 509 N N . TYR A 1 77 ? 16.597 37.213 -70.594 1.00 37.72 77 TYR A N 1
ATOM 510 C CA . TYR A 1 77 ? 17.915 37.478 -70.021 1.00 37.89 77 TYR A CA 1
ATOM 511 C C . TYR A 1 77 ? 18.865 37.536 -71.179 1.00 35.60 77 TYR A C 1
ATOM 512 O O . TYR A 1 77 ? 19.097 36.505 -71.773 1.00 34.62 77 TYR A O 1
ATOM 521 N N . ASP A 1 78 ? 19.300 38.714 -71.591 1.00 33.69 78 ASP A N 1
ATOM 522 C CA . ASP A 1 78 ? 20.272 38.861 -72.638 1.00 35.62 78 ASP A CA 1
ATOM 523 C C . ASP A 1 78 ? 21.582 39.247 -71.936 1.00 35.13 78 ASP A C 1
ATOM 524 O O . ASP A 1 78 ? 21.596 40.227 -71.289 1.00 37.53 78 ASP A O 1
ATOM 529 N N . LEU A 1 79 ? 22.630 38.467 -72.014 1.00 34.84 79 LEU A N 1
ATOM 530 C CA . LEU A 1 79 ? 23.849 38.654 -71.224 1.00 35.71 79 LEU A CA 1
ATOM 531 C C . LEU A 1 79 ? 25.015 38.956 -72.167 1.00 35.16 79 LEU A C 1
ATOM 532 O O . LEU A 1 79 ? 24.964 38.522 -73.329 1.00 36.66 79 LEU A O 1
ATOM 537 N N . PRO A 1 80 ? 26.021 39.666 -71.697 1.00 33.67 80 PRO A N 1
ATOM 538 C CA . PRO A 1 80 ? 27.107 39.987 -72.599 1.00 36.28 80 PRO A CA 1
ATOM 539 C C . PRO A 1 80 ? 27.944 38.788 -72.940 1.00 36.61 80 PRO A C 1
ATOM 540 O O . PRO A 1 80 ? 28.075 37.888 -72.129 1.00 34.50 80 PRO A O 1
ATOM 544 N N . ALA A 1 81 ? 28.463 38.756 -74.157 1.00 39.43 81 ALA A N 1
ATOM 545 C CA . ALA A 1 81 ? 29.542 37.819 -74.514 1.00 39.05 81 ALA A CA 1
ATOM 546 C C . ALA A 1 81 ? 30.696 37.998 -73.506 1.00 38.08 81 ALA A C 1
ATOM 547 O O . ALA A 1 81 ? 31.041 39.074 -73.051 1.00 38.54 81 ALA A O 1
ATOM 549 N N . GLY A 1 82 ? 31.251 36.888 -73.115 1.00 37.17 82 GLY A N 1
ATOM 550 C CA . GLY A 1 82 ? 32.341 36.907 -72.135 1.00 37.91 82 GLY A CA 1
ATOM 551 C C . GLY A 1 82 ? 31.784 36.599 -70.771 1.00 36.35 82 GLY A C 1
ATOM 552 O O . GLY A 1 82 ? 32.593 36.435 -69.841 1.00 36.87 82 GLY A O 1
ATOM 553 N N . THR A 1 83 ? 30.448 36.487 -70.608 1.00 34.13 83 THR A N 1
ATOM 554 C CA . THR A 1 83 ? 29.891 36.098 -69.358 1.00 32.95 83 THR A CA 1
ATOM 555 C C . THR A 1 83 ? 30.382 34.680 -69.103 1.00 32.91 83 THR A C 1
ATOM 556 O O . THR A 1 83 ? 30.406 33.874 -69.982 1.00 33.11 83 THR A O 1
ATOM 560 N N . GLY A 1 84 ? 30.860 34.419 -67.896 1.00 33.78 84 GLY A N 1
ATOM 561 C CA . GLY A 1 84 ? 31.429 33.122 -67.577 1.00 34.81 84 GLY A CA 1
ATOM 562 C C . GLY A 1 84 ? 30.380 32.112 -67.076 1.00 34.50 84 GLY A C 1
ATOM 563 O O . GLY A 1 84 ? 29.257 32.485 -66.625 1.00 32.00 84 GLY A O 1
ATOM 564 N N . GLU A 1 85 ? 30.822 30.859 -67.114 1.00 35.29 85 GLU A N 1
ATOM 565 C CA . GLU A 1 85 ? 30.101 29.750 -66.551 1.00 37.79 85 GLU A CA 1
ATOM 566 C C . GLU A 1 85 ? 29.533 30.019 -65.136 1.00 35.78 85 GLU A C 1
ATOM 567 O O . GLU A 1 85 ? 28.326 29.746 -64.857 1.00 32.60 85 GLU A O 1
ATOM 573 N N . ALA A 1 86 ? 30.315 30.597 -64.281 1.00 34.38 86 ALA A N 1
ATOM 574 C CA . ALA A 1 86 ? 29.837 30.907 -62.954 1.00 35.24 86 ALA A CA 1
ATOM 575 C C . ALA A 1 86 ? 28.621 31.772 -62.893 1.00 35.06 86 ALA A C 1
ATOM 576 O O . ALA A 1 86 ? 27.682 31.460 -62.121 1.00 34.28 86 ALA A O 1
ATOM 578 N N . GLU A 1 87 ? 28.618 32.844 -63.670 1.00 34.96 87 GLU A N 1
ATOM 579 C CA . GLU A 1 87 ? 27.484 33.728 -63.651 1.00 36.97 87 GLU A CA 1
ATOM 580 C C . GLU A 1 87 ? 26.296 33.024 -64.287 1.00 33.54 87 GLU A C 1
ATOM 581 O O . GLU A 1 87 ? 25.214 33.210 -63.835 1.00 34.11 87 GLU A O 1
ATOM 587 N N . LEU A 1 88 ? 26.491 32.229 -65.293 1.00 33.00 88 LEU A N 1
ATOM 588 C CA . LEU A 1 88 ? 25.353 31.435 -65.909 1.00 34.53 88 LEU A CA 1
ATOM 589 C C . LEU A 1 88 ? 24.776 30.419 -64.952 1.00 33.61 88 LEU A C 1
ATOM 590 O O . LEU A 1 88 ? 23.573 30.286 -64.897 1.00 31.39 88 LEU A O 1
ATOM 595 N N . LEU A 1 89 ? 25.623 29.735 -64.181 1.00 33.61 89 LEU A N 1
ATOM 596 C CA . LEU A 1 89 ? 25.113 28.808 -63.187 1.00 34.71 89 LEU A CA 1
ATOM 597 C C . LEU A 1 89 ? 24.289 29.541 -62.131 1.00 34.63 89 LEU A C 1
ATOM 598 O O . LEU A 1 89 ? 23.216 29.055 -61.660 1.00 30.77 89 LEU A O 1
ATOM 603 N N . SER A 1 90 ? 24.785 30.707 -61.745 1.00 32.80 90 SER A N 1
ATOM 604 C CA . SER A 1 90 ? 24.081 31.533 -60.761 1.00 31.52 90 SER A CA 1
ATOM 605 C C . SER A 1 90 ? 22.698 31.932 -61.286 1.00 30.87 90 SER A C 1
ATOM 606 O O . SER A 1 90 ? 21.685 31.911 -60.502 1.00 29.44 90 SER A O 1
ATOM 609 N N . LEU A 1 91 ? 22.658 32.330 -62.557 1.00 29.74 91 LEU A N 1
ATOM 610 C CA . LEU A 1 91 ? 21.379 32.740 -63.156 1.00 30.29 91 LEU A CA 1
ATOM 611 C C . LEU A 1 91 ? 20.402 31.531 -63.193 1.00 29.16 91 LEU A C 1
ATOM 612 O O . LEU A 1 91 ? 19.244 31.580 -62.782 1.00 28.37 91 LEU A O 1
ATOM 617 N N . ILE A 1 92 ? 20.948 30.428 -63.643 1.00 28.67 92 ILE A N 1
ATOM 618 C CA . ILE A 1 92 ? 20.180 29.223 -63.720 1.00 30.05 92 ILE A CA 1
ATOM 619 C C . ILE A 1 92 ? 19.603 28.821 -62.348 1.00 31.77 92 ILE A C 1
ATOM 620 O O . ILE A 1 92 ? 18.376 28.460 -62.250 1.00 31.33 92 ILE A O 1
ATOM 625 N N . ASP A 1 93 ? 20.452 28.865 -61.323 1.00 30.75 93 ASP A N 1
ATOM 626 C CA . ASP A 1 93 ? 20.008 28.579 -59.978 1.00 33.08 93 ASP A CA 1
ATOM 627 C C . ASP A 1 93 ? 18.880 29.560 -59.568 1.00 32.50 93 ASP A C 1
ATOM 628 O O . ASP A 1 93 ? 17.928 29.130 -58.872 1.00 32.86 93 ASP A O 1
ATOM 633 N N . GLN A 1 94 ? 19.003 30.832 -59.944 1.00 29.51 94 GLN A N 1
ATOM 634 C CA . GLN A 1 94 ? 17.947 31.730 -59.617 1.00 30.22 94 GLN A CA 1
ATOM 635 C C . GLN A 1 94 ? 16.558 31.382 -60.329 1.00 31.21 94 GLN A C 1
ATOM 636 O O . GLN A 1 94 ? 15.456 31.486 -59.704 1.00 32.12 94 GLN A O 1
ATOM 642 N N . LEU A 1 95 ? 16.633 31.060 -61.617 1.00 30.43 95 LEU A N 1
ATOM 643 C CA . LEU A 1 95 ? 15.454 30.660 -62.417 1.00 31.04 95 LEU A CA 1
ATOM 644 C C . LEU A 1 95 ? 14.874 29.342 -61.844 1.00 30.39 95 LEU A C 1
ATOM 645 O O . LEU A 1 95 ? 13.651 29.218 -61.701 1.00 31.88 95 LEU A O 1
ATOM 650 N N . ASN A 1 96 ? 15.755 28.420 -61.423 1.00 29.22 96 ASN A N 1
ATOM 651 C CA . ASN A 1 96 ? 15.320 27.192 -60.828 1.00 29.51 96 ASN A CA 1
ATOM 652 C C . ASN A 1 96 ? 14.461 27.428 -59.619 1.00 30.54 96 ASN A C 1
ATOM 653 O O . ASN A 1 96 ? 13.489 26.756 -59.429 1.00 28.80 96 ASN A O 1
ATOM 658 N N . ALA A 1 97 ? 14.822 28.432 -58.831 1.00 31.52 97 ALA A N 1
ATOM 659 C CA . ALA A 1 97 ? 14.182 28.711 -57.607 1.00 32.42 97 ALA A CA 1
ATOM 660 C C . ALA A 1 97 ? 12.930 29.603 -57.822 1.00 34.81 97 ALA A C 1
ATOM 661 O O . ALA A 1 97 ? 12.158 29.764 -56.897 1.00 36.03 97 ALA A O 1
ATOM 663 N N . ASP A 1 98 ? 12.705 30.173 -58.988 1.00 33.16 98 ASP A N 1
ATOM 664 C CA . ASP A 1 98 ? 11.644 31.124 -59.107 1.00 35.45 98 ASP A CA 1
ATOM 665 C C . ASP A 1 98 ? 10.310 30.435 -59.531 1.00 36.67 98 ASP A C 1
ATOM 666 O O . ASP A 1 98 ? 10.198 29.919 -60.654 1.00 35.41 98 ASP A O 1
ATOM 671 N N . PRO A 1 99 ? 9.297 30.396 -58.625 1.00 38.84 99 PRO A N 1
ATOM 672 C CA . PRO A 1 99 ? 8.066 29.617 -58.915 1.00 39.72 99 PRO A CA 1
ATOM 673 C C . PRO A 1 99 ? 7.197 30.126 -60.092 1.00 39.45 99 PRO A C 1
ATOM 674 O O . PRO A 1 99 ? 6.314 29.409 -60.602 1.00 41.66 99 PRO A O 1
ATOM 678 N N . LYS A 1 100 ? 7.417 31.329 -60.517 1.00 38.82 100 LYS A N 1
ATOM 679 C CA . LYS A 1 100 ? 6.745 31.781 -61.714 1.00 40.71 100 LYS A CA 1
ATOM 680 C C . LYS A 1 100 ? 7.422 31.317 -63.021 1.00 38.33 100 LYS A C 1
ATOM 681 O O . LYS A 1 100 ? 6.920 31.611 -64.081 1.00 35.56 100 LYS A O 1
ATOM 687 N N . ILE A 1 101 ? 8.619 30.718 -62.935 1.00 34.51 101 ILE A N 1
ATOM 688 C CA . ILE A 1 101 ? 9.349 30.236 -64.088 1.00 33.23 101 ILE A CA 1
ATOM 689 C C . ILE A 1 101 ? 9.082 28.748 -64.235 1.00 30.24 101 ILE A C 1
ATOM 690 O O . ILE A 1 101 ? 9.482 27.998 -63.374 1.00 29.99 101 ILE A O 1
ATOM 695 N N . HIS A 1 102 ? 8.446 28.317 -65.320 1.00 28.33 102 HIS A N 1
ATOM 696 C CA . HIS A 1 102 ? 8.130 26.918 -65.460 1.00 29.76 102 HIS A CA 1
ATOM 697 C C . HIS A 1 102 ? 9.104 26.183 -66.371 1.00 28.33 102 HIS A C 1
ATOM 698 O O . HIS A 1 102 ? 9.240 24.964 -66.257 1.00 28.51 102 HIS A O 1
ATOM 705 N N . GLY A 1 103 ? 9.620 26.906 -67.343 1.00 27.38 103 GLY A N 1
ATOM 706 C CA . GLY A 1 103 ? 10.576 26.371 -68.319 1.00 26.64 103 GLY A CA 1
ATOM 707 C C . GLY A 1 103 ? 11.789 27.340 -68.424 1.00 25.99 103 GLY A C 1
ATOM 708 O O . GLY A 1 103 ? 11.662 28.572 -68.244 1.00 24.79 103 GLY A O 1
ATOM 709 N N . ILE A 1 104 ? 12.943 26.734 -68.710 1.00 25.54 104 ILE A N 1
ATOM 710 C CA . ILE A 1 104 ? 14.200 27.458 -68.907 1.00 26.15 104 ILE A CA 1
ATOM 711 C C . ILE A 1 104 ? 14.829 26.953 -70.162 1.00 25.77 104 ILE A C 1
ATOM 712 O O . ILE A 1 104 ? 15.017 25.725 -70.281 1.00 25.11 104 ILE A O 1
ATOM 717 N N . LEU A 1 105 ? 15.058 27.848 -71.102 1.00 25.51 105 LEU A N 1
ATOM 718 C CA . LEU A 1 105 ? 15.815 27.571 -72.281 1.00 27.56 105 LEU A CA 1
ATOM 719 C C . LEU A 1 105 ? 17.075 28.463 -72.280 1.00 27.81 105 LEU A C 1
ATOM 720 O O . LEU A 1 105 ? 16.962 29.708 -72.084 1.00 27.41 105 LEU A O 1
ATOM 725 N N . VAL A 1 106 ? 18.203 27.849 -72.533 1.00 27.18 106 VAL A N 1
ATOM 726 C CA . VAL A 1 106 ? 19.431 28.527 -72.770 1.00 30.17 106 VAL A CA 1
ATOM 727 C C . VAL A 1 106 ? 19.835 28.427 -74.278 1.00 30.20 106 VAL A C 1
ATOM 728 O O . VAL A 1 106 ? 20.107 27.386 -74.723 1.00 29.50 106 VAL A O 1
ATOM 732 N N . GLN A 1 107 ? 19.944 29.523 -74.981 1.00 29.29 107 GLN A N 1
ATOM 733 C CA . GLN A 1 107 ? 20.243 29.463 -76.411 1.00 31.28 107 GLN A CA 1
ATOM 734 C C . GLN A 1 107 ? 21.738 29.096 -76.615 1.00 32.24 107 GLN A C 1
ATOM 735 O O . GLN A 1 107 ? 22.589 29.698 -75.989 1.00 32.94 107 GLN A O 1
ATOM 741 N N . LEU A 1 108 ? 21.988 28.128 -77.484 1.00 33.09 108 LEU A N 1
ATOM 742 C CA . LEU A 1 108 ? 23.309 27.596 -77.833 1.00 36.35 108 LEU A CA 1
ATOM 743 C C . LEU A 1 108 ? 23.662 28.034 -79.250 1.00 37.25 108 LEU A C 1
ATOM 744 O O . LEU A 1 108 ? 22.767 28.179 -80.052 1.00 38.05 108 LEU A O 1
ATOM 749 N N . PRO A 1 109 ? 24.921 28.312 -79.582 1.00 40.37 109 PRO A N 1
ATOM 750 C CA . PRO A 1 109 ? 26.085 28.083 -78.729 1.00 41.01 109 PRO A CA 1
ATOM 751 C C . PRO A 1 109 ? 26.380 29.293 -77.854 1.00 41.52 109 PRO A C 1
ATOM 752 O O . PRO A 1 109 ? 25.910 30.409 -78.134 1.00 40.88 109 PRO A O 1
ATOM 756 N N . LEU A 1 110 ? 27.083 29.033 -76.748 1.00 39.09 110 LEU A N 1
ATOM 757 C CA . LEU A 1 110 ? 27.472 30.062 -75.833 1.00 37.37 110 LEU A CA 1
ATOM 758 C C . LEU A 1 110 ? 28.876 30.478 -76.264 1.00 38.57 110 LEU A C 1
ATOM 759 O O . LEU A 1 110 ? 29.751 29.639 -76.446 1.00 35.85 110 LEU A O 1
ATOM 764 N N . PRO A 1 111 ? 29.092 31.796 -76.462 1.00 38.51 111 PRO A N 1
ATOM 765 C CA . PRO A 1 111 ? 30.424 32.254 -76.836 1.00 39.44 111 PRO A CA 1
ATOM 766 C C . PRO A 1 111 ? 31.480 31.910 -75.760 1.00 40.35 111 PRO A C 1
ATOM 767 O O . PRO A 1 111 ? 31.375 32.314 -74.590 1.00 41.45 111 PRO A O 1
ATOM 771 N N . GLY A 1 112 ? 32.481 31.147 -76.136 1.00 41.75 112 GLY A N 1
ATOM 772 C CA . GLY A 1 112 ? 33.580 30.843 -75.226 1.00 41.85 112 GLY A CA 1
ATOM 773 C C . GLY A 1 112 ? 33.362 29.647 -74.331 1.00 40.24 112 GLY A C 1
ATOM 774 O O . GLY A 1 112 ? 34.237 29.326 -73.505 1.00 39.52 112 GLY A O 1
ATOM 775 N N . ILE A 1 113 ? 32.209 29.018 -74.414 1.00 38.62 113 ILE A N 1
ATOM 776 C CA . ILE A 1 113 ? 31.909 27.846 -73.597 1.00 39.89 113 ILE A CA 1
ATOM 777 C C . ILE A 1 113 ? 31.532 26.747 -74.569 1.00 41.21 113 ILE A C 1
ATOM 778 O O . ILE A 1 113 ? 30.401 26.574 -74.885 1.00 39.77 113 ILE A O 1
ATOM 783 N N . ALA A 1 114 ? 32.522 26.036 -75.071 1.00 45.34 114 ALA A N 1
ATOM 784 C CA . ALA A 1 114 ? 32.317 24.977 -76.083 1.00 47.62 114 ALA A CA 1
ATOM 785 C C . ALA A 1 114 ? 31.422 23.858 -75.585 1.00 46.92 114 ALA A C 1
ATOM 786 O O . ALA A 1 114 ? 30.555 23.430 -76.267 1.00 48.40 114 ALA A O 1
ATOM 788 N N . ASP A 1 115 ? 31.646 23.406 -74.355 1.00 48.26 115 ASP A N 1
ATOM 789 C CA . ASP A 1 115 ? 30.827 22.423 -73.709 1.00 47.58 115 ASP A CA 1
ATOM 790 C C . ASP A 1 115 ? 29.808 23.015 -72.742 1.00 42.30 115 ASP A C 1
ATOM 791 O O . ASP A 1 115 ? 30.109 23.346 -71.659 1.00 40.85 115 ASP A O 1
ATOM 796 N N . ALA A 1 116 ? 28.563 23.036 -73.171 1.00 41.18 116 ALA A N 1
ATOM 797 C CA . ALA A 1 116 ? 27.498 23.613 -72.392 1.00 40.25 116 ALA A CA 1
ATOM 798 C C . ALA A 1 116 ? 26.857 22.606 -71.383 1.00 41.57 116 ALA A C 1
ATOM 799 O O . ALA A 1 116 ? 25.911 22.981 -70.653 1.00 40.26 116 ALA A O 1
ATOM 801 N N . SER A 1 117 ? 27.320 21.354 -71.371 1.00 39.00 117 SER A N 1
ATOM 802 C CA . SER A 1 117 ? 26.792 20.295 -70.510 1.00 40.13 117 SER A CA 1
ATOM 803 C C . SER A 1 117 ? 26.571 20.633 -69.078 1.00 39.59 117 SER A C 1
ATOM 804 O O . SER A 1 117 ? 25.500 20.284 -68.519 1.00 38.88 117 SER A O 1
ATOM 807 N N . ARG A 1 118 ? 27.558 21.256 -68.439 1.00 38.71 118 ARG A N 1
ATOM 808 C CA . ARG A 1 118 ? 27.396 21.533 -67.009 1.00 42.10 118 ARG A CA 1
ATOM 809 C C . ARG A 1 118 ? 26.267 22.529 -66.741 1.00 40.28 118 ARG A C 1
ATOM 810 O O . ARG A 1 118 ? 25.613 22.424 -65.699 1.00 38.94 118 ARG A O 1
ATOM 818 N N . LEU A 1 119 ? 26.025 23.430 -67.688 1.00 38.16 119 LEU A N 1
ATOM 819 C CA . LEU A 1 119 ? 24.961 24.457 -67.552 1.00 37.19 119 LEU A CA 1
ATOM 820 C C . LEU A 1 119 ? 23.626 23.823 -67.831 1.00 37.44 119 LEU A C 1
ATOM 821 O O . LEU A 1 119 ? 22.682 24.022 -67.086 1.00 33.12 119 LEU A O 1
ATOM 826 N N . ILE A 1 120 ? 23.554 23.048 -68.903 1.00 38.82 120 ILE A N 1
ATOM 827 C CA . ILE A 1 120 ? 22.306 22.392 -69.254 1.00 40.35 120 ILE A CA 1
ATOM 828 C C . ILE A 1 120 ? 21.890 21.461 -68.123 1.00 40.39 120 ILE A C 1
ATOM 829 O O . ILE A 1 120 ? 20.738 21.519 -67.711 1.00 37.41 120 ILE A O 1
ATOM 834 N N . HIS A 1 121 ? 22.827 20.705 -67.558 1.00 40.36 121 HIS A N 1
ATOM 835 C CA . HIS A 1 121 ? 22.525 19.801 -66.454 1.00 41.23 121 HIS A CA 1
ATOM 836 C C . HIS A 1 121 ? 22.146 20.541 -65.196 1.00 39.69 121 HIS A C 1
ATOM 837 O O . HIS A 1 121 ? 21.596 19.935 -64.323 1.00 39.01 121 HIS A O 1
ATOM 844 N N . ARG A 1 122 ? 22.528 21.801 -65.014 1.00 35.49 122 ARG A N 1
ATOM 845 C CA . ARG A 1 122 ? 22.112 22.494 -63.833 1.00 33.79 122 ARG A CA 1
ATOM 846 C C . ARG A 1 122 ? 20.583 22.880 -63.899 1.00 30.90 122 ARG A C 1
ATOM 847 O O . ARG A 1 122 ? 19.973 23.253 -62.903 1.00 29.41 122 ARG A O 1
ATOM 855 N N . ILE A 1 123 ? 20.009 22.948 -65.092 1.00 29.33 123 ILE A N 1
ATOM 856 C CA . ILE A 1 123 ? 18.572 23.315 -65.226 1.00 29.41 123 ILE A CA 1
ATOM 857 C C . ILE A 1 123 ? 17.769 22.232 -64.490 1.00 28.64 123 ILE A C 1
ATOM 858 O O . ILE A 1 123 ? 18.028 21.082 -64.645 1.00 28.25 123 ILE A O 1
ATOM 863 N N . ASP A 1 124 ? 16.884 22.647 -63.596 1.00 30.55 124 ASP A N 1
ATOM 864 C CA . ASP A 1 124 ? 15.992 21.730 -62.831 1.00 30.88 124 ASP A CA 1
ATOM 865 C C . ASP A 1 124 ? 15.261 20.897 -63.941 1.00 28.43 124 ASP A C 1
ATOM 866 O O . ASP A 1 124 ? 14.797 21.426 -64.933 1.00 26.83 124 ASP A O 1
ATOM 871 N N . PRO A 1 125 ? 15.331 19.583 -63.833 1.00 27.12 125 PRO A N 1
ATOM 872 C CA . PRO A 1 125 ? 14.666 18.737 -64.796 1.00 28.01 125 PRO A CA 1
ATOM 873 C C . PRO A 1 125 ? 13.158 19.032 -65.016 1.00 27.62 125 PRO A C 1
ATOM 874 O O . PRO A 1 125 ? 12.672 18.891 -66.094 1.00 26.27 125 PRO A O 1
ATOM 878 N N . ARG A 1 126 ? 12.504 19.544 -64.014 1.00 28.26 126 ARG A N 1
ATOM 879 C CA . ARG A 1 126 ? 11.103 19.849 -64.147 1.00 29.59 126 ARG A CA 1
ATOM 880 C C . ARG A 1 126 ? 10.908 21.112 -64.913 1.00 28.19 126 ARG A C 1
ATOM 881 O O . ARG A 1 126 ? 9.763 21.392 -65.301 1.00 26.75 126 ARG A O 1
ATOM 889 N N . LYS A 1 127 ? 11.981 21.900 -65.119 1.00 26.69 127 LYS A N 1
ATOM 890 C CA . LYS A 1 127 ? 11.898 23.060 -66.007 1.00 26.59 127 LYS A CA 1
ATOM 891 C C . LYS A 1 127 ? 12.650 22.923 -67.346 1.00 26.65 127 LYS A C 1
ATOM 892 O O . LYS A 1 127 ? 12.793 23.873 -68.061 1.00 26.26 127 LYS A O 1
ATOM 898 N N . ASP A 1 128 ? 13.105 21.756 -67.681 1.00 28.94 128 ASP A N 1
ATOM 899 C CA . ASP A 1 128 ? 13.986 21.547 -68.823 1.00 30.67 128 ASP A CA 1
ATOM 900 C C . ASP A 1 128 ? 13.165 21.258 -70.048 1.00 31.07 128 ASP A C 1
ATOM 901 O O . ASP A 1 128 ? 12.894 20.140 -70.394 1.00 30.45 128 ASP A O 1
ATOM 906 N N . VAL A 1 129 ? 12.731 22.308 -70.698 1.00 31.56 129 VAL A N 1
ATOM 907 C CA . VAL A 1 129 ? 11.686 22.150 -71.680 1.00 34.03 129 VAL A CA 1
ATOM 908 C C . VAL A 1 129 ? 12.272 21.937 -73.047 1.00 34.08 129 VAL A C 1
ATOM 909 O O . VAL A 1 129 ? 11.525 21.713 -73.953 1.00 31.93 129 VAL A O 1
ATOM 913 N N . ASP A 1 130 ? 13.573 22.049 -73.203 1.00 37.52 130 ASP A N 1
ATOM 914 C CA . ASP A 1 130 ? 14.141 21.682 -74.477 1.00 46.21 130 ASP A CA 1
ATOM 915 C C . ASP A 1 130 ? 14.438 20.222 -74.406 1.00 54.11 130 ASP A C 1
ATOM 916 O O . ASP A 1 130 ? 13.678 19.427 -75.040 1.00 54.33 130 ASP A O 1
ATOM 921 N N . GLY A 1 131 ? 15.459 19.873 -73.606 1.00 52.73 131 GLY A N 1
ATOM 922 C CA . GLY A 1 131 ? 15.753 18.465 -73.296 1.00 55.77 131 GLY A CA 1
ATOM 923 C C . GLY A 1 131 ? 16.140 17.625 -74.494 1.00 55.45 131 GLY A C 1
ATOM 924 O O . GLY A 1 131 ? 17.007 16.740 -74.330 1.00 63.55 131 GLY A O 1
ATOM 925 N N . GLY A 1 138 ? 20.026 13.898 -83.356 1.00 78.42 138 GLY A N 1
ATOM 926 C CA . GLY A 1 138 ? 18.954 13.948 -84.355 1.00 73.29 138 GLY A CA 1
ATOM 927 C C . GLY A 1 138 ? 19.514 13.899 -85.760 1.00 69.30 138 GLY A C 1
ATOM 928 O O . GLY A 1 138 ? 19.890 14.927 -86.348 1.00 63.24 138 GLY A O 1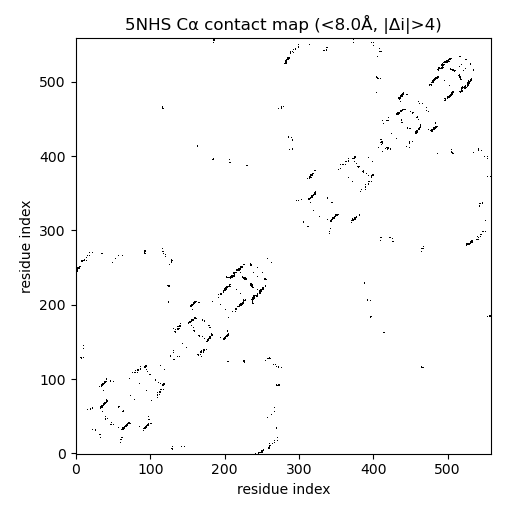
ATOM 929 N N . HIS A 1 139 ? 19.565 12.675 -86.296 1.00 61.84 139 HIS A N 1
ATOM 930 C CA . HIS A 1 139 ? 19.711 12.435 -87.744 1.00 55.49 139 HIS A CA 1
ATOM 931 C C . HIS A 1 139 ? 18.367 12.630 -88.525 1.00 49.46 139 HIS A C 1
ATOM 932 O O . HIS A 1 139 ? 18.407 12.550 -89.759 1.00 43.64 139 HIS A O 1
ATOM 939 N N . LEU A 1 140 ? 17.203 12.756 -87.821 1.00 42.58 140 LEU A N 1
ATOM 940 C CA . LEU A 1 140 ? 15.879 12.964 -88.468 1.00 39.96 140 LEU A CA 1
ATOM 941 C C . LEU A 1 140 ? 15.197 14.222 -87.971 1.00 38.92 140 LEU A C 1
ATOM 942 O O . LEU A 1 140 ? 15.121 14.469 -86.803 1.00 39.70 140 LEU A O 1
ATOM 947 N N . ALA A 1 141 ? 14.627 14.994 -88.868 1.00 38.82 141 ALA A N 1
ATOM 948 C CA . ALA A 1 141 ? 13.908 16.246 -88.478 1.00 38.44 141 ALA A CA 1
ATOM 949 C C . ALA A 1 141 ? 12.428 15.955 -88.193 1.00 36.77 141 ALA A C 1
ATOM 950 O O . ALA A 1 141 ? 11.555 16.550 -88.776 1.00 38.44 141 ALA A O 1
ATOM 952 N N . LEU A 1 142 ? 12.150 15.058 -87.270 1.00 35.17 142 LEU A N 1
ATOM 953 C CA . LEU A 1 142 ? 10.795 14.669 -87.004 1.00 34.10 142 LEU A CA 1
ATOM 954 C C . LEU A 1 142 ? 9.955 15.783 -86.333 1.00 34.05 142 LEU A C 1
ATOM 955 O O . LEU A 1 142 ? 8.769 16.073 -86.737 1.00 30.31 142 LEU A O 1
ATOM 960 N N . ARG A 1 143 ? 10.577 16.381 -85.322 1.00 33.12 143 ARG A N 1
ATOM 961 C CA . ARG A 1 143 ? 9.949 17.457 -84.545 1.00 36.97 143 ARG A CA 1
ATOM 962 C C . ARG A 1 143 ? 9.510 18.648 -85.417 1.00 35.75 143 ARG A C 1
ATOM 963 O O . ARG A 1 143 ? 8.390 19.114 -85.295 1.00 36.48 143 ARG A O 1
ATOM 971 N N . GLU A 1 144 ? 10.380 19.060 -86.326 1.00 36.67 144 GLU A N 1
ATOM 972 C CA . GLU A 1 144 ? 10.110 20.153 -87.238 1.00 37.82 144 GLU A CA 1
ATOM 973 C C . GLU A 1 144 ? 8.947 19.916 -88.183 1.00 37.47 144 GLU A C 1
ATOM 974 O O . GLU A 1 144 ? 8.350 20.903 -88.661 1.00 37.68 144 GLU A O 1
ATOM 980 N N . PHE A 1 145 ? 8.633 18.648 -88.483 1.00 32.98 145 PHE A N 1
ATOM 981 C CA . PHE A 1 145 ? 7.498 18.373 -89.326 1.00 32.84 145 PHE A CA 1
ATOM 982 C C . PHE A 1 145 ? 6.292 17.770 -88.613 1.00 35.19 145 PHE A C 1
ATOM 983 O O . PHE A 1 145 ? 5.272 17.405 -89.270 1.00 35.36 145 PHE A O 1
ATOM 991 N N . GLY A 1 146 ? 6.344 17.690 -87.279 1.00 37.22 146 GLY A N 1
ATOM 992 C CA . GLY A 1 146 ? 5.205 17.075 -86.509 1.00 37.78 146 GLY A CA 1
ATOM 993 C C . GLY A 1 146 ? 5.096 15.577 -86.719 1.00 37.61 146 GLY A C 1
ATOM 994 O O . GLY A 1 146 ? 4.008 15.001 -86.660 1.00 36.35 146 GLY A O 1
ATOM 995 N N . LEU A 1 147 ? 6.214 14.930 -87.035 1.00 38.55 147 LEU A N 1
ATOM 996 C CA . LEU A 1 147 ? 6.213 13.524 -87.414 1.00 39.47 147 LEU A CA 1
ATOM 997 C C . LEU A 1 147 ? 6.938 12.621 -86.377 1.00 42.40 147 LEU A C 1
ATOM 998 O O . LEU A 1 147 ? 7.443 11.490 -86.729 1.00 39.68 147 LEU A O 1
ATOM 1003 N N . ARG A 1 148 ? 6.995 13.055 -85.108 1.00 43.50 148 ARG A N 1
ATOM 1004 C CA . ARG A 1 148 ? 7.428 12.112 -84.080 1.00 46.21 148 ARG A CA 1
ATOM 1005 C C . ARG A 1 148 ? 6.384 11.049 -83.898 1.00 45.78 148 ARG A C 1
ATOM 1006 O O . ARG A 1 148 ? 5.207 11.315 -84.134 1.00 43.24 148 ARG A O 1
ATOM 1014 N N . PRO A 1 149 ? 6.806 9.836 -83.532 1.00 47.58 149 PRO A N 1
ATOM 1015 C CA . PRO A 1 149 ? 5.866 8.693 -83.420 1.00 51.05 149 PRO A CA 1
ATOM 1016 C C . PRO A 1 149 ? 4.722 8.956 -82.412 1.00 54.43 149 PRO A C 1
ATOM 1017 O O . PRO A 1 149 ? 3.593 8.551 -82.655 1.00 51.43 149 PRO A O 1
ATOM 1021 N N . CYS A 1 150 ? 5.055 9.639 -81.308 1.00 56.04 150 CYS A N 1
ATOM 1022 C CA . CYS A 1 150 ? 4.085 10.161 -80.344 1.00 56.87 150 CYS A CA 1
ATOM 1023 C C . CYS A 1 150 ? 3.010 11.126 -80.907 1.00 60.69 150 CYS A C 1
ATOM 1024 O O . CYS A 1 150 ? 2.053 11.439 -80.182 1.00 63.13 150 CYS A O 1
ATOM 1027 N N . THR A 1 151 ? 3.177 11.669 -82.136 1.00 60.30 151 THR A N 1
ATOM 1028 C CA . THR A 1 151 ? 2.082 12.428 -82.863 1.00 56.69 151 THR A CA 1
ATOM 1029 C C . THR A 1 151 ? 1.762 11.716 -84.208 1.00 52.75 151 THR A C 1
ATOM 1030 O O . THR A 1 151 ? 2.043 12.213 -85.334 1.00 46.37 151 THR A O 1
ATOM 1034 N N . PRO A 1 152 ? 1.141 10.527 -84.088 1.00 54.72 152 PRO A N 1
ATOM 1035 C CA . PRO A 1 152 ? 0.900 9.689 -85.270 1.00 55.72 152 PRO A CA 1
ATOM 1036 C C . PRO A 1 152 ? 0.000 10.315 -86.309 1.00 52.75 152 PRO A C 1
ATOM 1037 O O . PRO A 1 152 ? -0.004 9.804 -87.402 1.00 53.32 152 PRO A O 1
ATOM 1041 N N . ARG A 1 153 ? -0.779 11.357 -85.964 1.00 52.55 153 ARG A N 1
ATOM 1042 C CA . ARG A 1 153 ? -1.665 11.985 -86.978 1.00 52.33 153 ARG A CA 1
ATOM 1043 C C . ARG A 1 153 ? -0.800 12.990 -87.842 1.00 47.89 153 ARG A C 1
ATOM 1044 O O . ARG A 1 153 ? -1.277 13.486 -88.860 1.00 51.00 153 ARG A O 1
ATOM 1046 N N . GLY A 1 154 ? 0.442 13.247 -87.458 1.00 39.10 154 GLY A N 1
ATOM 1047 C CA . GLY A 1 154 ? 1.222 14.202 -88.134 1.00 38.43 154 GLY A CA 1
ATOM 1048 C C . GLY A 1 154 ? 1.324 14.256 -89.625 1.00 35.69 154 GLY A C 1
ATOM 1049 O O . GLY A 1 154 ? 1.368 15.320 -90.207 1.00 36.76 154 GLY A O 1
ATOM 1050 N N . ILE A 1 155 ? 1.430 13.146 -90.271 1.00 35.70 155 ILE A N 1
ATOM 1051 C CA . ILE A 1 155 ? 1.664 13.149 -91.716 1.00 37.86 155 ILE A CA 1
ATOM 1052 C C . ILE A 1 155 ? 0.390 13.665 -92.449 1.00 36.87 155 ILE A C 1
ATOM 1053 O O . ILE A 1 155 ? 0.523 14.395 -93.409 1.00 36.48 155 ILE A O 1
ATOM 1058 N N . VAL A 1 156 ? -0.793 13.339 -91.990 1.00 37.96 156 VAL A N 1
ATOM 1059 C CA . VAL A 1 156 ? -1.999 13.864 -92.603 1.00 43.43 156 VAL A CA 1
ATOM 1060 C C . VAL A 1 156 ? -2.222 15.379 -92.408 1.00 44.09 156 VAL A C 1
ATOM 1061 O O . VAL A 1 156 ? -2.694 16.004 -93.309 1.00 46.69 156 VAL A O 1
ATOM 1065 N N . THR A 1 157 ? -1.909 15.903 -91.229 1.00 43.48 157 THR A N 1
ATOM 1066 C CA . THR A 1 157 ? -1.941 17.309 -90.940 1.00 46.82 157 THR A CA 1
ATOM 1067 C C . THR A 1 157 ? -1.000 18.011 -91.920 1.00 46.06 157 THR A C 1
ATOM 1068 O O . THR A 1 157 ? -1.381 19.011 -92.514 1.00 47.41 157 THR A O 1
ATOM 1072 N N . LEU A 1 158 ? 0.236 17.499 -92.062 1.00 40.27 158 LEU A N 1
ATOM 1073 C CA . LEU A 1 158 ? 1.202 18.124 -92.930 1.00 38.51 158 LEU A CA 1
ATOM 1074 C C . LEU A 1 158 ? 0.683 18.162 -94.373 1.00 37.90 158 LEU A C 1
ATOM 1075 O O . LEU A 1 158 ? 0.660 19.210 -94.984 1.00 35.99 158 LEU A O 1
ATOM 1080 N N . LEU A 1 159 ? 0.191 17.034 -94.854 1.00 36.93 159 LEU A N 1
ATOM 1081 C CA . LEU A 1 159 ? -0.330 16.945 -96.221 1.00 38.32 159 LEU A CA 1
ATOM 1082 C C . LEU A 1 159 ? -1.594 17.792 -96.418 1.00 40.06 159 LEU A C 1
ATOM 1083 O O . LEU A 1 159 ? -1.911 18.177 -97.544 1.00 38.79 159 LEU A O 1
ATOM 1088 N N . ALA A 1 160 ? -2.334 18.082 -95.352 1.00 40.16 160 ALA A N 1
ATOM 1089 C CA . ALA A 1 160 ? -3.550 18.887 -95.523 1.00 43.18 160 ALA A CA 1
ATOM 1090 C C . ALA A 1 160 ? -3.132 20.357 -95.864 1.00 44.76 160 ALA A C 1
ATOM 1091 O O . ALA A 1 160 ? -3.932 21.093 -96.379 1.00 43.51 160 ALA A O 1
ATOM 1093 N N . HIS A 1 161 ? -1.853 20.736 -95.651 1.00 44.70 161 HIS A N 1
ATOM 1094 C CA . HIS A 1 161 ? -1.416 22.057 -95.950 1.00 47.12 161 HIS A CA 1
ATOM 1095 C C . HIS A 1 161 ? -0.785 22.148 -97.319 1.00 48.62 161 HIS A C 1
ATOM 1096 O O . HIS A 1 161 ? -0.281 23.226 -97.709 1.00 51.76 161 HIS A O 1
ATOM 1103 N N . THR A 1 162 ? -0.854 21.064 -98.076 1.00 44.68 162 THR A N 1
ATOM 1104 C CA . THR A 1 162 ? -0.697 21.113 -99.529 1.00 43.21 162 THR A CA 1
ATOM 1105 C C . THR A 1 162 ? -2.077 21.221 -100.200 1.00 44.91 162 THR A C 1
ATOM 1106 O O . THR A 1 162 ? -3.187 21.186 -99.517 1.00 43.46 162 THR A O 1
ATOM 1110 N N . ASP A 1 163 ? -2.029 21.305 -101.526 1.00 44.20 163 ASP A N 1
ATOM 1111 C CA . ASP A 1 163 ? -3.280 21.296 -102.279 1.00 47.24 163 ASP A CA 1
ATOM 1112 C C . ASP A 1 163 ? -3.363 19.957 -103.029 1.00 44.59 163 ASP A C 1
ATOM 1113 O O . ASP A 1 163 ? -3.911 19.890 -104.096 1.00 45.85 163 ASP A O 1
ATOM 1118 N N . GLN A 1 164 ? -2.774 18.909 -102.506 1.00 41.98 164 GLN A N 1
ATOM 1119 C CA . GLN A 1 164 ? -2.657 17.681 -103.261 1.00 43.16 164 GLN A CA 1
ATOM 1120 C C . GLN A 1 164 ? -3.566 16.652 -102.639 1.00 44.74 164 GLN A C 1
ATOM 1121 O O . GLN A 1 164 ? -3.770 16.653 -101.433 1.00 46.71 164 GLN A O 1
ATOM 1127 N N . PRO A 1 165 ? -4.154 15.809 -103.466 1.00 44.48 165 PRO A N 1
ATOM 1128 C CA 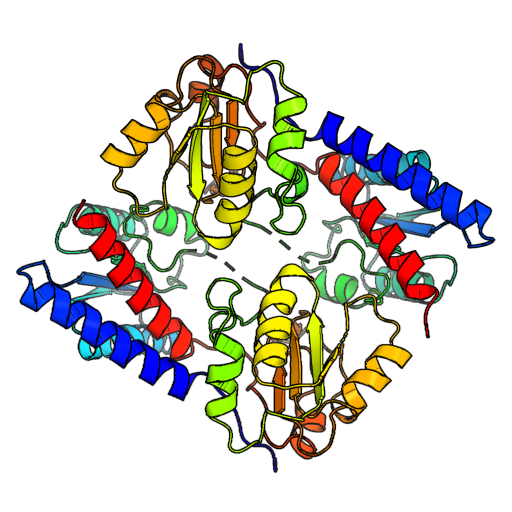. PRO A 1 165 ? -5.025 14.743 -102.970 1.00 45.85 165 PRO A CA 1
ATOM 1129 C C . PRO A 1 165 ? -4.247 13.662 -102.230 1.00 43.99 165 PRO A C 1
ATOM 1130 O O . PRO A 1 165 ? -3.048 13.459 -102.492 1.00 43.71 165 PRO A O 1
ATOM 1134 N N . VAL A 1 166 ? -4.923 13.025 -101.274 1.00 42.87 166 VAL A N 1
ATOM 1135 C CA . VAL A 1 166 ? -4.349 11.925 -100.469 1.00 41.33 166 VAL A CA 1
ATOM 1136 C C . VAL A 1 166 ? -4.990 10.580 -100.795 1.00 40.28 166 VAL A C 1
ATOM 1137 O O . VAL A 1 166 ? -4.291 9.617 -101.165 1.00 36.59 166 VAL A O 1
ATOM 1141 N N . ARG A 1 167 ? -6.328 10.575 -100.795 1.00 39.16 167 ARG A N 1
ATOM 1142 C CA . ARG A 1 167 ? -7.081 9.353 -100.905 1.00 40.84 167 ARG A CA 1
ATOM 1143 C C . ARG A 1 167 ? -6.874 8.791 -102.294 1.00 38.79 167 ARG A C 1
ATOM 1144 O O . ARG A 1 167 ? -6.878 9.533 -103.224 1.00 39.37 167 ARG A O 1
ATOM 1152 N N . GLY A 1 168 ? -6.694 7.493 -102.452 1.00 38.99 168 GLY A N 1
ATOM 1153 C CA . GLY A 1 168 ? -6.435 6.908 -103.807 1.00 38.44 168 GLY A CA 1
ATOM 1154 C C . GLY A 1 168 ? -4.991 7.113 -104.371 1.00 38.44 168 GLY A C 1
ATOM 1155 O O . GLY A 1 168 ? -4.647 6.595 -105.402 1.00 39.04 168 GLY A O 1
ATOM 1156 N N . ARG A 1 169 ? -4.137 7.809 -103.679 1.00 37.41 169 ARG A N 1
ATOM 1157 C CA . ARG A 1 169 ? -2.789 8.077 -104.197 1.00 37.27 169 ARG A CA 1
ATOM 1158 C C . ARG A 1 169 ? -1.796 7.049 -103.638 1.00 35.57 169 ARG A C 1
ATOM 1159 O O . ARG A 1 169 ? -2.041 6.426 -102.610 1.00 35.00 169 ARG A O 1
ATOM 1167 N N . ASN A 1 170 ? -0.672 6.938 -104.314 1.00 33.76 170 ASN A N 1
ATOM 1168 C CA . ASN A 1 170 ? 0.407 6.026 -103.955 1.00 33.30 170 ASN A CA 1
ATOM 1169 C C . ASN A 1 170 ? 1.355 6.716 -103.035 1.00 32.47 170 ASN A C 1
ATOM 1170 O O . ASN A 1 170 ? 1.819 7.803 -103.355 1.00 33.57 170 ASN A O 1
ATOM 1175 N N . ALA A 1 171 ? 1.631 6.105 -101.899 1.00 31.27 171 ALA A N 1
ATOM 1176 C CA . ALA A 1 171 ? 2.571 6.628 -100.942 1.00 29.16 171 ALA A CA 1
ATOM 1177 C C . ALA A 1 171 ? 3.650 5.636 -100.774 1.00 28.15 171 ALA A C 1
ATOM 1178 O O . ALA A 1 171 ? 3.381 4.417 -100.652 1.00 25.78 171 ALA A O 1
ATOM 1180 N N . THR A 1 172 ? 4.891 6.130 -100.672 1.00 27.27 172 THR A N 1
ATOM 1181 C CA . THR A 1 172 ? 5.984 5.250 -100.299 1.00 27.64 172 THR A CA 1
ATOM 1182 C C . THR A 1 172 ? 6.694 5.841 -99.082 1.00 28.22 172 THR A C 1
ATOM 1183 O O . THR A 1 172 ? 7.024 7.048 -99.079 1.00 27.65 172 THR A O 1
ATOM 1187 N N . ILE A 1 173 ? 7.010 5.031 -98.114 1.00 27.25 173 ILE A N 1
ATOM 1188 C CA . ILE A 1 173 ? 7.693 5.450 -96.936 1.00 28.16 173 ILE A CA 1
ATOM 1189 C C . ILE A 1 173 ? 9.037 4.685 -96.988 1.00 28.33 173 ILE A C 1
ATOM 1190 O O . ILE A 1 173 ? 9.067 3.463 -97.095 1.00 26.97 173 ILE A O 1
ATOM 1195 N N . VAL A 1 174 ? 10.129 5.432 -96.883 1.00 27.40 174 VAL A N 1
ATOM 1196 C CA . VAL A 1 174 ? 11.487 4.937 -96.825 1.00 27.85 174 VAL A CA 1
ATOM 1197 C C . VAL A 1 174 ? 12.042 5.287 -95.450 1.00 28.74 174 VAL A C 1
ATOM 1198 O O . VAL A 1 174 ? 12.162 6.446 -95.106 1.00 29.74 174 VAL A O 1
ATOM 1202 N N . GLY A 1 175 ? 12.302 4.273 -94.647 1.00 29.90 175 GLY A N 1
ATOM 1203 C CA . GLY A 1 175 ? 12.557 4.357 -93.240 1.00 32.93 175 GLY A CA 1
ATOM 1204 C C . GLY A 1 175 ? 13.722 3.485 -92.858 1.00 38.46 175 GLY A C 1
ATOM 1205 O O . GLY A 1 175 ? 14.048 2.496 -93.503 1.00 39.24 175 GLY A O 1
ATOM 1206 N N . VAL A 1 176 ? 14.413 3.901 -91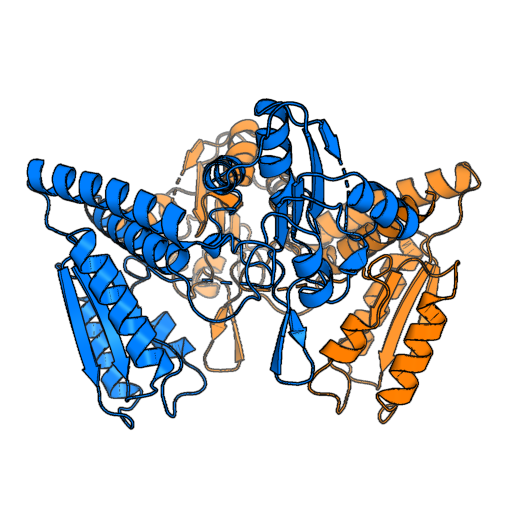.823 1.00 46.62 176 VAL A N 1
ATOM 1207 C CA . VAL A 1 176 ? 15.567 3.146 -91.315 1.00 52.86 176 VAL A CA 1
ATOM 1208 C C . VAL A 1 176 ? 15.019 2.266 -90.224 1.00 54.48 176 VAL A C 1
ATOM 1209 O O . VAL A 1 176 ? 15.464 1.179 -90.084 1.00 60.79 176 VAL A O 1
ATOM 1213 N N . SER A 1 177 ? 14.062 2.752 -89.452 1.00 57.15 177 SER A N 1
ATOM 1214 C CA . SER A 1 177 ? 13.356 1.912 -88.486 1.00 65.10 177 SER A CA 1
ATOM 1215 C C . SER A 1 177 ? 11.855 1.812 -88.840 1.00 64.63 177 SER A C 1
ATOM 1216 O O . SER A 1 177 ? 11.165 2.865 -89.031 1.00 63.18 177 SER A O 1
ATOM 1219 N N . ASN A 1 178 ? 11.396 0.541 -88.927 1.00 65.74 178 ASN A N 1
ATOM 1220 C CA . ASN A 1 178 ? 9.975 0.110 -88.796 1.00 65.52 178 ASN A CA 1
ATOM 1221 C C . ASN A 1 178 ? 9.288 0.954 -87.735 1.00 66.52 178 ASN A C 1
ATOM 1222 O O . ASN A 1 178 ? 8.188 1.445 -87.935 1.00 67.47 178 ASN A O 1
ATOM 1227 N N . HIS A 1 179 ? 9.944 1.192 -86.628 1.00 68.88 179 HIS A N 1
ATOM 1228 C CA . HIS A 1 179 ? 9.342 2.046 -85.611 1.00 70.75 179 HIS A CA 1
ATOM 1229 C C . HIS A 1 179 ? 8.899 3.545 -85.897 1.00 66.88 179 HIS A C 1
ATOM 1230 O O . HIS A 1 179 ? 7.901 4.086 -85.315 1.00 71.06 179 HIS A O 1
ATOM 1237 N N . VAL A 1 180 ? 9.638 4.264 -86.727 1.00 62.53 180 VAL A N 1
ATOM 1238 C CA . VAL A 1 180 ? 9.216 5.641 -87.066 1.00 55.36 180 VAL A CA 1
ATOM 1239 C C . VAL A 1 180 ? 8.239 5.651 -88.252 1.00 50.30 180 VAL A C 1
ATOM 1240 O O . VAL A 1 180 ? 7.281 6.485 -88.287 1.00 49.28 180 VAL A O 1
ATOM 1244 N N . GLY A 1 181 ? 8.426 4.712 -89.178 1.00 46.33 181 GLY A N 1
ATOM 1245 C CA . GLY A 1 181 ? 7.585 4.599 -90.404 1.00 46.49 181 GLY A CA 1
ATOM 1246 C C . GLY A 1 181 ? 6.173 4.088 -90.155 1.00 46.35 181 GLY A C 1
ATOM 1247 O O . GLY A 1 181 ? 5.216 4.509 -90.769 1.00 43.61 181 GLY A O 1
ATOM 1248 N N . ARG A 1 182 ? 6.070 3.165 -89.236 1.00 47.89 182 ARG A N 1
ATOM 1249 C CA . ARG A 1 182 ? 4.819 2.471 -88.938 1.00 50.73 182 ARG A CA 1
ATOM 1250 C C . ARG A 1 182 ? 3.631 3.393 -88.653 1.00 47.34 182 ARG A C 1
ATOM 1251 O O . ARG A 1 182 ? 2.641 3.246 -89.293 1.00 48.62 182 ARG A O 1
ATOM 1259 N N . PRO A 1 183 ? 3.714 4.372 -87.756 1.00 44.31 183 PRO A N 1
ATOM 1260 C CA . PRO A 1 183 ? 2.531 5.259 -87.572 1.00 45.64 183 PRO A CA 1
ATOM 1261 C C . PRO A 1 183 ? 2.177 6.146 -88.739 1.00 41.67 183 PRO A C 1
ATOM 1262 O O . PRO A 1 183 ? 1.006 6.388 -88.955 1.00 43.95 183 PRO A O 1
ATOM 1266 N N . MET A 1 184 ? 3.156 6.507 -89.552 1.00 39.62 184 MET A N 1
ATOM 1267 C CA . MET A 1 184 ? 2.894 7.251 -90.792 1.00 39.06 184 MET A CA 1
ATOM 1268 C C . MET A 1 184 ? 2.284 6.393 -91.882 1.00 38.56 184 MET A C 1
ATOM 1269 O O . MET A 1 184 ? 1.303 6.780 -92.524 1.00 37.04 184 MET A O 1
ATOM 1274 N N . ALA A 1 185 ? 2.813 5.177 -92.039 1.00 36.80 185 ALA A N 1
ATOM 1275 C CA . ALA A 1 185 ? 2.230 4.190 -92.970 1.00 36.10 185 ALA A CA 1
ATOM 1276 C C . ALA A 1 185 ? 0.773 3.925 -92.646 1.00 36.28 185 ALA A C 1
ATOM 1277 O O . ALA A 1 185 ? -0.061 3.955 -93.479 1.00 34.99 185 ALA A O 1
ATOM 1279 N N . LEU A 1 186 ? 0.495 3.758 -91.391 1.00 38.52 186 LEU A N 1
ATOM 1280 C CA . LEU A 1 186 ? -0.796 3.500 -90.906 1.00 43.37 186 LEU A CA 1
ATOM 1281 C C . LEU A 1 186 ? -1.795 4.632 -91.147 1.00 42.62 186 LEU A C 1
ATOM 1282 O O . LEU A 1 186 ? -2.925 4.376 -91.619 1.00 42.41 186 LEU A O 1
ATOM 1287 N N . GLU A 1 187 ? -1.392 5.858 -90.818 1.00 42.45 187 GLU A N 1
ATOM 1288 C CA . GLU A 1 187 ? -2.276 6.987 -91.014 1.00 44.62 187 GLU A CA 1
ATOM 1289 C C . GLU A 1 187 ? -2.519 7.181 -92.496 1.00 40.31 187 GLU A C 1
ATOM 1290 O O . GLU A 1 187 ? -3.617 7.546 -92.863 1.00 37.71 187 GLU A O 1
ATOM 1296 N N . LEU A 1 188 ? -1.516 6.928 -93.342 1.00 35.88 188 LEU A N 1
ATOM 1297 C CA . LEU A 1 188 ? -1.783 7.007 -94.782 1.00 35.25 188 LEU A CA 1
ATOM 1298 C C . LEU A 1 188 ? -2.668 5.919 -95.298 1.00 35.02 188 LEU A C 1
ATOM 1299 O O . LEU A 1 188 ? -3.445 6.160 -96.207 1.00 35.79 188 LEU A O 1
ATOM 1304 N N . LEU A 1 189 ? -2.615 4.741 -94.694 1.00 34.43 189 LEU A N 1
ATOM 1305 C CA . LEU A 1 189 ? -3.542 3.713 -95.076 1.00 35.75 189 LEU A CA 1
ATOM 1306 C C . LEU A 1 189 ? -4.988 4.135 -94.750 1.00 37.93 189 LEU A C 1
ATOM 1307 O O . LEU A 1 189 ? -5.890 4.004 -95.572 1.00 36.13 189 LEU A O 1
ATOM 1312 N N . ILE A 1 190 ? -5.175 4.616 -93.537 1.00 41.16 190 ILE A N 1
ATOM 1313 C CA . ILE A 1 190 ? -6.505 5.065 -93.095 1.00 43.98 190 ILE A CA 1
ATOM 1314 C C . ILE A 1 190 ? -6.987 6.270 -93.936 1.00 41.76 190 ILE A C 1
ATOM 1315 O O . ILE A 1 190 ? -8.116 6.362 -94.209 1.00 42.19 190 ILE A O 1
ATOM 1320 N N . ALA A 1 191 ? -6.098 7.155 -94.373 1.00 40.70 191 ALA A N 1
ATOM 1321 C CA . ALA A 1 191 ? -6.427 8.263 -95.290 1.00 38.07 191 ALA A CA 1
ATOM 1322 C C . ALA A 1 191 ? -6.715 7.768 -96.686 1.00 37.69 191 ALA A C 1
ATOM 1323 O O . ALA A 1 191 ? -7.028 8.555 -97.541 1.00 36.85 191 ALA A O 1
ATOM 1325 N N . GLY A 1 192 ? -6.633 6.444 -96.965 1.00 37.43 192 GLY A N 1
ATOM 1326 C CA . GLY A 1 192 ? -6.958 5.927 -98.285 1.00 35.12 192 GLY A CA 1
ATOM 1327 C C . GLY A 1 192 ? -5.846 5.803 -99.292 1.00 33.81 192 GLY A C 1
ATOM 1328 O O . GLY A 1 192 ? -6.146 5.586 -100.505 1.00 34.82 192 GLY A O 1
ATOM 1329 N N . CYS A 1 193 ? -4.583 5.955 -98.853 1.00 32.04 193 CYS A N 1
ATOM 1330 C CA . CYS A 1 193 ? -3.452 5.764 -99.753 1.00 31.90 193 CYS A CA 1
ATOM 1331 C C . CYS A 1 193 ? -3.132 4.309 -99.953 1.00 30.11 193 CYS A C 1
ATOM 1332 O O . CYS A 1 193 ? -3.339 3.547 -99.092 1.00 30.52 193 CYS A O 1
ATOM 1335 N N . THR A 1 194 ? -2.599 3.981 -101.090 1.00 29.51 194 THR A N 1
ATOM 1336 C CA . THR A 1 194 ? -1.947 2.724 -101.347 1.00 31.08 194 THR A CA 1
ATOM 1337 C C . THR A 1 194 ? -0.452 2.865 -100.943 1.00 30.70 194 THR A C 1
ATOM 1338 O O . THR A 1 194 ? 0.279 3.705 -101.505 1.00 29.88 194 THR A O 1
ATOM 1342 N N . VAL A 1 195 ? -0.049 2.094 -99.941 1.00 29.35 195 VAL A N 1
ATOM 1343 C CA . VAL A 1 195 ? 1.168 2.328 -99.282 1.00 29.76 195 VAL A CA 1
ATOM 1344 C C . VAL A 1 195 ? 2.183 1.213 -99.482 1.00 30.02 195 VAL A C 1
ATOM 1345 O O . VAL A 1 195 ? 1.853 0.015 -99.463 1.00 29.74 195 VAL A O 1
ATOM 1349 N N . SER A 1 196 ? 3.452 1.619 -99.613 1.00 32.12 196 SER A N 1
ATOM 1350 C CA . SER A 1 196 ? 4.646 0.690 -99.641 1.00 32.34 196 SER A CA 1
ATOM 1351 C C . SER A 1 196 ? 5.665 1.234 -98.626 1.00 32.77 196 SER A C 1
ATOM 1352 O O . SER A 1 196 ? 5.801 2.435 -98.516 1.00 31.38 196 SER A O 1
ATOM 1362 N N . CYS A 1 198 ? 9.601 0.866 -97.648 1.00 33.41 198 CYS A N 1
ATOM 1363 C CA . CYS A 1 198 ? 10.963 0.381 -98.014 1.00 35.10 198 CYS A CA 1
ATOM 1364 C C . CYS A 1 198 ? 11.904 0.719 -96.884 1.00 36.31 198 CYS A C 1
ATOM 1365 O O . CYS A 1 198 ? 11.813 1.726 -96.265 1.00 37.33 198 CYS A O 1
ATOM 1368 N N . HIS A 1 199 ? 12.827 -0.149 -96.613 1.00 40.35 199 HIS A N 1
ATOM 1369 C CA . HIS A 1 199 ? 13.768 -0.076 -95.524 1.00 37.75 199 HIS A CA 1
ATOM 1370 C C . HIS A 1 199 ? 15.047 0.392 -96.202 1.00 35.79 199 HIS A C 1
ATOM 1371 O O . HIS A 1 199 ? 15.206 0.290 -97.438 1.00 34.93 199 HIS A O 1
ATOM 1378 N N . LYS A 1 200 ? 15.950 0.956 -95.428 1.00 34.55 200 LYS A N 1
ATOM 1379 C CA . LYS A 1 200 ? 17.340 1.260 -95.899 1.00 36.03 200 LYS A CA 1
ATOM 1380 C C . LYS A 1 200 ? 17.979 0.087 -96.657 1.00 35.85 200 LYS A C 1
ATOM 1381 O O . LYS A 1 200 ? 18.604 0.323 -97.718 1.00 37.64 200 LYS A O 1
ATOM 1387 N N . PHE A 1 201 ? 17.714 -1.149 -96.231 1.00 33.79 201 PHE A N 1
ATOM 1388 C CA . PHE A 1 201 ? 18.208 -2.321 -96.964 1.00 34.99 201 PHE A CA 1
ATOM 1389 C C . PHE A 1 201 ? 17.469 -2.756 -98.196 1.00 35.51 201 PHE A C 1
ATOM 1390 O O . PHE A 1 201 ? 17.861 -3.766 -98.816 1.00 36.24 201 PHE A O 1
ATOM 1398 N N . THR A 1 202 ? 16.384 -2.085 -98.575 1.00 33.50 202 THR A N 1
ATOM 1399 C CA . THR A 1 202 ? 15.683 -2.459 -99.779 1.00 32.47 202 THR A CA 1
ATOM 1400 C C . THR A 1 202 ? 16.662 -2.332 -100.967 1.00 34.05 202 THR A C 1
ATOM 1401 O O . THR A 1 202 ? 17.393 -1.349 -101.044 1.00 33.04 202 THR A O 1
ATOM 1405 N N . PRO A 1 203 ? 16.696 -3.324 -101.855 1.00 35.03 203 PRO A N 1
ATOM 1406 C CA . PRO A 1 203 ? 17.590 -3.199 -102.994 1.00 36.31 203 PRO A CA 1
ATOM 1407 C C . PRO A 1 203 ? 17.351 -1.913 -103.798 1.00 35.54 203 PRO A C 1
ATOM 1408 O O . PRO A 1 203 ? 16.204 -1.474 -103.922 1.00 34.66 203 PRO A O 1
ATOM 1412 N N . ALA A 1 204 ? 18.434 -1.331 -104.316 1.00 35.48 204 ALA A N 1
ATOM 1413 C CA . ALA A 1 204 ? 18.376 -0.010 -104.957 1.00 35.43 204 ALA A CA 1
ATOM 1414 C C . ALA A 1 204 ? 17.413 0.000 -106.137 1.00 35.20 204 ALA A C 1
ATOM 1415 O O . ALA A 1 204 ? 16.620 0.933 -106.291 1.00 33.05 204 ALA A O 1
ATOM 1417 N N . ASP A 1 205 ? 17.387 -1.062 -106.935 1.00 36.84 205 ASP A N 1
ATOM 1418 C CA . ASP A 1 205 ? 16.420 -1.092 -108.072 1.00 38.90 205 ASP A CA 1
ATOM 1419 C C . ASP A 1 205 ? 14.899 -1.119 -107.643 1.00 37.39 205 ASP A C 1
ATOM 1420 O O . ASP A 1 205 ? 14.024 -0.460 -108.253 1.00 35.73 205 ASP A O 1
ATOM 1425 N N . VAL A 1 206 ? 14.634 -1.818 -106.541 1.00 35.93 206 VAL A N 1
ATOM 1426 C CA . VAL A 1 206 ? 13.302 -1.915 -105.998 1.00 33.95 206 VAL A CA 1
ATOM 1427 C C . VAL A 1 206 ? 12.926 -0.580 -105.409 1.00 32.23 206 VAL A C 1
ATOM 1428 O O . VAL A 1 206 ? 11.810 -0.127 -105.551 1.00 31.52 206 VAL A O 1
ATOM 1432 N N . LEU A 1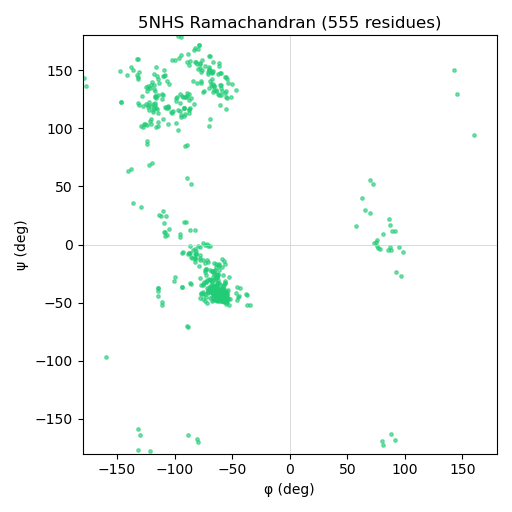 207 ? 13.866 0.040 -104.738 1.00 31.30 207 LEU A N 1
ATOM 1433 C CA . LEU A 1 207 ? 13.668 1.329 -104.117 1.00 30.57 207 LEU A CA 1
ATOM 1434 C C . LEU A 1 207 ? 13.294 2.322 -105.165 1.00 30.01 207 LEU A C 1
ATOM 1435 O O . LEU A 1 207 ? 12.313 3.057 -105.046 1.00 28.87 207 LEU A O 1
ATOM 1440 N N . GLN A 1 208 ? 14.060 2.306 -106.230 1.00 31.95 208 GLN A N 1
ATOM 1441 C CA . GLN A 1 208 ? 13.847 3.203 -107.376 1.00 32.76 208 GLN A CA 1
ATOM 1442 C C . GLN A 1 208 ? 12.443 3.027 -107.979 1.00 31.82 208 GLN A C 1
ATOM 1443 O O . GLN A 1 208 ? 11.724 3.989 -108.217 1.00 31.08 208 GLN A O 1
ATOM 1449 N N . THR A 1 209 ? 12.049 1.792 -108.197 1.00 32.61 209 THR A N 1
ATOM 1450 C CA . THR A 1 209 ? 10.740 1.526 -108.684 1.00 33.27 209 THR A CA 1
ATOM 1451 C C . THR A 1 209 ? 9.657 2.141 -107.778 1.00 34.90 209 THR A C 1
ATOM 1452 O O . THR A 1 209 ? 8.695 2.757 -108.282 1.00 34.72 209 THR A O 1
ATOM 1456 N N . HIS A 1 210 ? 9.778 1.950 -106.457 1.00 35.07 210 HIS A N 1
ATOM 1457 C CA . HIS A 1 210 ? 8.731 2.457 -105.561 1.00 35.24 210 HIS A CA 1
ATOM 1458 C C . HIS A 1 210 ? 8.779 3.977 -105.440 1.00 35.16 210 HIS A C 1
ATOM 1459 O O . HIS A 1 210 ? 7.733 4.603 -105.220 1.00 36.10 210 HIS A O 1
ATOM 1466 N N . VAL A 1 211 ? 9.963 4.587 -105.521 1.00 30.97 211 VAL A N 1
ATOM 1467 C CA . VAL A 1 211 ? 9.974 6.038 -105.526 1.00 30.90 211 VAL A CA 1
ATOM 1468 C C . VAL A 1 211 ? 9.306 6.608 -106.783 1.00 31.51 211 VAL A C 1
ATOM 1469 O O . VAL A 1 211 ? 8.616 7.669 -106.718 1.00 29.98 211 VAL A O 1
ATOM 1473 N N . ARG A 1 212 ? 9.587 5.976 -107.937 1.00 31.63 212 ARG A N 1
ATOM 1474 C CA . ARG A 1 212 ? 9.090 6.468 -109.213 1.00 32.58 212 ARG A CA 1
ATOM 1475 C C . ARG A 1 212 ? 7.537 6.427 -109.257 1.00 33.86 212 ARG A C 1
ATOM 1476 O O . ARG A 1 212 ? 6.954 7.262 -109.903 1.00 35.42 212 ARG A O 1
ATOM 1484 N N . ASP A 1 213 ? 6.927 5.527 -108.524 1.00 35.29 213 ASP A N 1
ATOM 1485 C CA . ASP A 1 213 ? 5.443 5.365 -108.454 1.00 39.26 213 ASP A CA 1
ATOM 1486 C C . ASP A 1 213 ? 4.759 6.240 -107.429 1.00 36.57 213 ASP A C 1
ATOM 1487 O O . ASP A 1 213 ? 3.520 6.296 -107.371 1.00 33.28 213 ASP A O 1
ATOM 1492 N N . ALA A 1 214 ? 5.531 6.941 -106.605 1.00 34.67 214 ALA A N 1
ATOM 1493 C CA . ALA A 1 214 ? 4.961 7.600 -105.455 1.00 34.35 214 ALA A CA 1
ATOM 1494 C C . ALA A 1 214 ? 4.540 9.015 -105.668 1.00 34.32 214 ALA A C 1
ATOM 1495 O O . ALA A 1 214 ? 5.360 9.901 -105.913 1.00 34.56 214 ALA A O 1
ATOM 1497 N N . ASP A 1 215 ? 3.229 9.260 -105.519 1.00 33.77 215 ASP A N 1
ATOM 1498 C CA . ASP A 1 215 ? 2.706 10.613 -105.423 1.00 33.29 215 ASP A CA 1
ATOM 1499 C C . ASP A 1 215 ? 3.024 11.255 -104.079 1.00 31.71 215 ASP A C 1
ATOM 1500 O O . ASP A 1 215 ? 2.964 12.526 -103.972 1.00 31.84 215 ASP A O 1
ATOM 1505 N N . ILE A 1 216 ? 3.208 10.435 -103.034 1.00 29.90 216 ILE A N 1
ATOM 1506 C CA . ILE A 1 216 ? 3.553 10.937 -101.718 1.00 29.91 216 ILE A CA 1
ATOM 1507 C C . ILE A 1 216 ? 4.774 10.173 -101.314 1.00 28.57 216 ILE A C 1
ATOM 1508 O O . ILE A 1 216 ? 4.702 8.974 -101.193 1.00 26.88 216 ILE A O 1
ATOM 1513 N N . LEU A 1 217 ? 5.889 10.881 -101.082 1.00 27.93 217 LEU A N 1
ATOM 1514 C CA . LEU A 1 217 ? 7.166 10.244 -100.734 1.00 25.98 217 LEU A CA 1
ATOM 1515 C C . LEU A 1 217 ? 7.645 10.744 -99.384 1.00 25.39 217 LEU A C 1
ATOM 1516 O O . LEU A 1 217 ? 7.921 11.939 -99.245 1.00 26.21 217 LEU A O 1
ATOM 1521 N N . VAL A 1 218 ? 7.797 9.855 -98.408 1.00 25.27 218 VAL A N 1
ATOM 1522 C CA . VAL A 1 218 ? 8.262 10.192 -97.079 1.00 24.67 218 VAL A CA 1
ATOM 1523 C C . VAL A 1 218 ? 9.563 9.467 -96.873 1.00 24.99 218 VAL A C 1
ATOM 1524 O O . VAL A 1 218 ? 9.572 8.240 -96.912 1.00 25.34 218 VAL A O 1
ATOM 1528 N N . VAL A 1 219 ? 10.659 10.199 -96.633 1.00 24.67 219 VAL A N 1
ATOM 1529 C CA . VAL A 1 219 ? 11.994 9.605 -96.478 1.00 24.81 219 VAL A CA 1
ATOM 1530 C C . VAL A 1 219 ? 12.580 9.999 -95.103 1.00 26.02 219 VAL A C 1
ATOM 1531 O O . VAL A 1 219 ? 12.734 11.162 -94.777 1.00 26.35 219 VAL A O 1
ATOM 1535 N N . ALA A 1 220 ? 12.906 8.995 -94.326 1.00 27.49 220 ALA A N 1
ATOM 1536 C CA . ALA A 1 220 ? 13.318 9.143 -92.938 1.00 29.05 220 ALA A CA 1
ATOM 1537 C C . ALA A 1 220 ? 14.472 8.138 -92.680 1.00 29.97 220 ALA A C 1
ATOM 1538 O O . ALA A 1 220 ? 14.331 7.286 -91.869 1.00 30.42 220 ALA A O 1
ATOM 1540 N N . VAL A 1 221 ? 15.599 8.286 -93.346 1.00 31.01 221 VAL A N 1
ATOM 1541 C CA . VAL A 1 221 ? 16.705 7.356 -93.207 1.00 32.81 221 VAL A CA 1
ATOM 1542 C C . VAL A 1 221 ? 17.951 7.969 -92.572 1.00 34.15 221 VAL A C 1
ATOM 1543 O O . VAL A 1 221 ? 18.586 7.313 -91.790 1.00 33.79 221 VAL A O 1
ATOM 1547 N N . GLY A 1 222 ? 18.242 9.215 -92.883 1.00 31.11 222 GLY A N 1
ATOM 1548 C CA . GLY A 1 222 ? 19.480 9.800 -92.502 1.00 33.02 222 GLY A CA 1
ATOM 1549 C C . GLY A 1 222 ? 20.696 9.243 -93.246 1.00 33.28 222 GLY A C 1
ATOM 1550 O O . GLY A 1 222 ? 21.602 8.857 -92.660 1.00 31.31 222 GLY A O 1
ATOM 1551 N N . ARG A 1 223 ? 20.675 9.279 -94.552 1.00 35.60 223 ARG A N 1
ATOM 1552 C CA . ARG A 1 223 ? 21.769 8.925 -95.369 1.00 39.29 223 ARG A CA 1
ATOM 1553 C C . ARG A 1 223 ? 21.734 9.768 -96.570 1.00 37.36 223 ARG A C 1
ATOM 1554 O O . ARG A 1 223 ? 20.774 9.749 -97.246 1.00 35.12 223 ARG A O 1
ATOM 1562 N N . PRO A 1 224 ? 22.829 10.517 -96.837 1.00 37.46 224 PRO A N 1
ATOM 1563 C CA . PRO A 1 224 ? 22.779 11.500 -97.886 1.00 36.22 224 PRO A CA 1
ATOM 1564 C C . PRO A 1 224 ? 22.885 10.765 -99.158 1.00 36.48 224 PRO A C 1
ATOM 1565 O O . PRO A 1 224 ? 23.487 9.699 -99.199 1.00 36.54 224 PRO A O 1
ATOM 1569 N N . GLY A 1 225 ? 22.256 11.286 -100.196 1.00 35.74 225 GLY A N 1
ATOM 1570 C CA . GLY A 1 225 ? 22.351 10.634 -101.475 1.00 36.77 225 GLY A CA 1
ATOM 1571 C C . GLY A 1 225 ? 21.475 9.368 -101.559 1.00 35.02 225 GLY A C 1
ATOM 1572 O O . GLY A 1 225 ? 21.541 8.666 -102.522 1.00 35.75 225 GLY A O 1
ATOM 1573 N N . LEU A 1 226 ? 20.686 9.018 -100.555 1.00 33.56 226 LEU A N 1
ATOM 1574 C CA . LEU A 1 226 ? 19.915 7.731 -100.724 1.00 32.66 226 LEU A CA 1
ATOM 1575 C C . LEU A 1 226 ? 18.985 7.751 -101.933 1.00 32.17 226 LEU A C 1
ATOM 1576 O O . LEU A 1 226 ? 18.816 6.773 -102.652 1.00 32.16 226 LEU A O 1
ATOM 1581 N N . ILE A 1 227 ? 18.357 8.869 -102.148 1.00 32.93 227 ILE A N 1
ATOM 1582 C CA . ILE A 1 227 ? 17.339 8.956 -103.200 1.00 33.68 227 ILE A CA 1
ATOM 1583 C C . ILE A 1 227 ? 17.705 10.072 -104.145 1.00 34.27 227 ILE A C 1
ATOM 1584 O O . ILE A 1 227 ? 17.484 11.218 -103.843 1.00 34.61 227 ILE A O 1
ATOM 1589 N N . PRO A 1 228 ? 18.234 9.729 -105.315 1.00 36.21 228 PRO A N 1
ATOM 1590 C CA . PRO A 1 228 ? 18.488 10.769 -106.298 1.00 36.99 228 PRO A CA 1
ATOM 1591 C C . PRO A 1 228 ? 17.172 11.483 -106.674 1.00 36.31 228 PRO A C 1
ATOM 1592 O O . PRO A 1 228 ? 16.087 10.848 -106.849 1.00 37.69 228 PRO A O 1
ATOM 1596 N N . GLY A 1 229 ? 17.259 12.797 -106.767 1.00 36.16 229 GLY A N 1
ATOM 1597 C CA . GLY A 1 229 ? 16.147 13.634 -107.019 1.00 37.52 229 GLY A CA 1
ATOM 1598 C C . GLY A 1 229 ? 15.359 13.386 -108.265 1.00 39.06 229 GLY A C 1
ATOM 1599 O O . GLY A 1 229 ? 14.131 13.689 -108.300 1.00 38.91 229 GLY A O 1
ATOM 1600 N N . ASP A 1 230 ? 16.014 12.807 -109.275 1.00 40.10 230 ASP A N 1
ATOM 1601 C CA . ASP A 1 230 ? 15.357 12.537 -110.532 1.00 42.86 230 ASP A CA 1
ATOM 1602 C C . ASP A 1 230 ? 14.472 11.312 -110.467 1.00 39.43 230 ASP A C 1
ATOM 1603 O O . ASP A 1 230 ? 13.733 11.056 -111.380 1.00 38.36 230 ASP A O 1
ATOM 1608 N N . TRP A 1 231 ? 14.552 10.551 -109.379 1.00 36.98 231 TRP A N 1
ATOM 1609 C CA . TRP A 1 231 ? 13.617 9.446 -109.195 1.00 34.70 231 TRP A CA 1
ATOM 1610 C C . TRP A 1 231 ? 12.212 9.940 -108.848 1.00 33.42 231 TRP A C 1
ATOM 1611 O O . TRP A 1 231 ? 11.289 9.198 -108.977 1.00 33.90 231 TRP A O 1
ATOM 1622 N N . VAL A 1 232 ? 12.088 11.157 -108.349 1.00 34.34 232 VAL A N 1
ATOM 1623 C CA . VAL A 1 232 ? 10.847 11.656 -107.797 1.00 35.03 232 VAL A CA 1
ATOM 1624 C C . VAL A 1 232 ? 9.795 11.802 -108.860 1.00 36.05 232 VAL A C 1
ATOM 1625 O O . VAL A 1 232 ? 10.033 12.376 -109.888 1.00 35.14 232 VAL A O 1
ATOM 1629 N N . LYS A 1 233 ? 8.601 11.277 -108.598 1.00 36.74 233 LYS A N 1
ATOM 1630 C CA . LYS A 1 233 ? 7.518 11.306 -109.569 1.00 36.18 233 LYS A CA 1
ATOM 1631 C C . LYS A 1 233 ? 7.078 12.684 -109.826 1.00 35.45 233 LYS A C 1
ATOM 1632 O O . LYS A 1 233 ? 6.927 13.484 -108.919 1.00 34.77 233 LYS A O 1
ATOM 1638 N N . PRO A 1 234 ? 6.849 13.023 -111.089 1.00 39.05 234 PRO A N 1
ATOM 1639 C CA . PRO A 1 234 ? 6.310 14.396 -111.314 1.00 40.06 234 PRO A CA 1
ATOM 1640 C C . PRO A 1 234 ? 5.000 14.677 -110.554 1.00 39.93 234 PRO A C 1
ATOM 1641 O O . PRO A 1 234 ? 4.086 13.843 -110.578 1.00 38.25 234 PRO A O 1
ATOM 1645 N N . GLY A 1 235 ? 4.939 15.813 -109.839 1.00 39.90 235 GLY A N 1
ATOM 1646 C CA . GLY A 1 235 ? 3.749 16.148 -109.045 1.00 39.31 235 GLY A CA 1
ATOM 1647 C C . GLY A 1 235 ? 3.715 15.615 -107.628 1.00 38.82 235 GLY A C 1
ATOM 1648 O O . GLY A 1 235 ? 2.843 16.029 -106.860 1.00 38.98 235 GLY A O 1
ATOM 1649 N N . ALA A 1 236 ? 4.717 14.805 -107.238 1.00 36.05 236 ALA A N 1
ATOM 1650 C CA . ALA A 1 236 ? 4.800 14.230 -105.936 1.00 32.83 236 ALA A CA 1
ATOM 1651 C C . ALA A 1 236 ? 4.918 15.213 -104.853 1.00 31.57 236 ALA A C 1
ATOM 1652 O O . ALA A 1 236 ? 5.479 16.286 -105.033 1.00 31.89 236 ALA A O 1
ATOM 1654 N N . VAL A 1 237 ? 4.329 14.861 -103.696 1.00 29.92 237 VAL A N 1
ATOM 1655 C CA . VAL A 1 237 ? 4.690 15.497 -102.438 1.00 29.56 237 VAL A CA 1
ATOM 1656 C C . VAL A 1 237 ? 5.887 14.791 -101.811 1.00 27.75 237 VAL A C 1
ATOM 1657 O O . VAL A 1 237 ? 5.817 13.625 -101.556 1.00 26.20 237 VAL A O 1
ATOM 1661 N N . VAL A 1 238 ? 6.987 15.514 -101.667 1.00 28.16 238 VAL A N 1
ATOM 1662 C CA . VAL A 1 238 ? 8.248 14.938 -101.078 1.00 28.56 238 VAL A CA 1
ATOM 1663 C C . VAL A 1 238 ? 8.469 15.488 -99.672 1.00 27.59 238 VAL A C 1
ATOM 1664 O O . VAL A 1 238 ? 8.655 16.682 -99.518 1.00 28.33 238 VAL A O 1
ATOM 1668 N N . ILE A 1 239 ? 8.460 14.601 -98.688 1.00 26.31 239 ILE A N 1
ATOM 1669 C CA . ILE A 1 239 ? 8.688 14.879 -97.313 1.00 26.30 239 ILE A CA 1
ATOM 1670 C C . ILE A 1 239 ? 9.952 14.142 -96.933 1.00 26.75 239 ILE A C 1
ATOM 1671 O O . ILE A 1 239 ? 9.974 12.938 -96.720 1.00 27.18 239 ILE A O 1
ATOM 1676 N N . ASP A 1 240 ? 11.032 14.898 -96.870 1.00 29.85 240 ASP A N 1
ATOM 1677 C CA . ASP A 1 240 ? 12.398 14.359 -96.658 1.00 31.71 240 ASP A CA 1
ATOM 1678 C C . ASP A 1 240 ? 12.865 14.856 -95.326 1.00 32.13 240 ASP A C 1
ATOM 1679 O O . ASP A 1 240 ? 13.263 16.024 -95.198 1.00 32.32 240 ASP A O 1
ATOM 1684 N N . VAL A 1 241 ? 12.893 13.992 -94.322 1.00 32.14 241 VAL A N 1
ATOM 1685 C CA . VAL A 1 241 ? 13.322 14.461 -93.024 1.00 32.12 241 VAL A CA 1
ATOM 1686 C C . VAL A 1 241 ? 14.715 14.040 -92.611 1.00 33.35 241 VAL A C 1
ATOM 1687 O O . VAL A 1 241 ? 15.092 14.225 -91.464 1.00 35.20 241 VAL A O 1
ATOM 1691 N N . GLY A 1 242 ? 15.528 13.530 -93.531 1.00 33.16 242 GLY A N 1
ATOM 1692 C CA . GLY A 1 242 ? 16.920 13.251 -93.108 1.00 34.80 242 GLY A CA 1
ATOM 1693 C C . GLY A 1 242 ? 17.689 14.529 -92.818 1.00 33.04 242 GLY A C 1
ATOM 1694 O O . GLY A 1 242 ? 17.393 15.556 -93.383 1.00 31.84 242 GLY A O 1
ATOM 1695 N N . ILE A 1 243 ? 18.622 14.484 -91.887 1.00 35.21 243 ILE A N 1
ATOM 1696 C CA . ILE A 1 243 ? 19.516 15.593 -91.671 1.00 38.75 243 ILE A CA 1
ATOM 1697 C C . ILE A 1 243 ? 20.944 15.071 -91.721 1.00 38.45 243 ILE A C 1
ATOM 1698 O O . ILE A 1 243 ? 21.371 14.454 -90.783 1.00 39.20 243 ILE A O 1
ATOM 1703 N N . ASN A 1 244 ? 21.663 15.252 -92.814 1.00 37.30 244 ASN A N 1
ATOM 1704 C CA . ASN A 1 244 ? 22.952 14.646 -92.923 1.00 38.41 244 ASN A CA 1
ATOM 1705 C C . ASN A 1 244 ? 23.964 15.803 -92.999 1.00 40.45 244 ASN A C 1
ATOM 1706 O O . ASN A 1 244 ? 23.815 16.713 -93.801 1.00 39.08 244 ASN A O 1
ATOM 1711 N N . ARG A 1 245 ? 24.957 15.739 -92.127 1.00 44.71 245 ARG A N 1
ATOM 1712 C CA . ARG A 1 245 ? 26.088 16.704 -92.076 1.00 44.79 245 ARG A CA 1
ATOM 1713 C C . ARG A 1 245 ? 27.193 16.192 -92.896 1.00 44.29 245 ARG A C 1
ATOM 1714 O O . ARG A 1 245 ? 27.763 15.173 -92.617 1.00 46.28 245 ARG A O 1
ATOM 1722 N N . LEU A 1 246 ? 27.449 16.843 -94.011 1.00 46.07 246 LEU A N 1
ATOM 1723 C CA . LEU A 1 246 ? 28.491 16.402 -94.870 1.00 49.14 246 LEU A CA 1
ATOM 1724 C C . LEU A 1 246 ? 29.903 16.884 -94.423 1.00 53.65 246 LEU A C 1
ATOM 1725 O O . LEU A 1 246 ? 30.078 17.741 -93.558 1.00 50.54 246 LEU A O 1
ATOM 1730 N N . ASP A 1 247 ? 30.863 16.288 -95.087 1.00 56.90 247 ASP A N 1
ATOM 1731 C CA . ASP A 1 247 ? 32.271 16.538 -94.981 1.00 65.06 247 ASP A CA 1
ATOM 1732 C C . ASP A 1 247 ? 32.599 18.023 -94.702 1.00 64.78 247 ASP A C 1
ATOM 1733 O O . ASP A 1 247 ? 33.301 18.352 -93.729 1.00 64.63 247 ASP A O 1
ATOM 1738 N N . ASP A 1 248 ? 32.030 18.890 -95.553 1.00 62.21 248 ASP A N 1
ATOM 1739 C CA . ASP A 1 248 ? 32.272 20.321 -95.550 1.00 59.96 248 ASP A CA 1
ATOM 1740 C C . ASP A 1 248 ? 31.417 21.184 -94.627 1.00 57.93 248 ASP A C 1
ATOM 1741 O O . ASP A 1 248 ? 31.413 22.398 -94.761 1.00 59.24 248 ASP A O 1
ATOM 1746 N N . GLY A 1 249 ? 30.677 20.604 -93.695 1.00 56.51 249 GLY A N 1
ATOM 1747 C CA . GLY A 1 249 ? 29.779 21.411 -92.828 1.00 54.77 249 GLY A CA 1
ATOM 1748 C C . GLY A 1 249 ? 28.303 21.474 -93.303 1.00 52.88 249 GLY A C 1
ATOM 1749 O O . GLY A 1 249 ? 27.409 21.647 -92.471 1.00 51.68 249 GLY A O 1
ATOM 1750 N N . ARG A 1 250 ? 28.054 21.338 -94.599 1.00 50.60 250 ARG A N 1
ATOM 1751 C CA . ARG A 1 250 ? 26.727 21.542 -95.105 1.00 50.25 250 ARG A CA 1
ATOM 1752 C C . ARG A 1 250 ? 25.680 20.469 -94.619 1.00 47.98 250 ARG A C 1
ATOM 1753 O O . ARG A 1 250 ? 26.050 19.361 -94.248 1.00 45.18 250 ARG A O 1
ATOM 1761 N N . LEU A 1 251 ? 24.403 20.841 -94.646 1.00 45.33 251 LEU A N 1
ATOM 1762 C CA . LEU A 1 251 ? 23.279 19.954 -94.309 1.00 43.31 251 LEU A CA 1
ATOM 1763 C C . LEU A 1 251 ? 22.501 19.628 -95.545 1.00 41.93 251 LEU A C 1
ATOM 1764 O O . LEU A 1 251 ? 22.134 20.533 -96.297 1.00 46.73 251 LEU A O 1
ATOM 1769 N N . VAL A 1 252 ? 22.271 18.329 -95.772 1.00 37.56 252 VAL A N 1
ATOM 1770 C CA . VAL A 1 252 ? 21.364 17.882 -96.796 1.00 36.35 252 VAL A CA 1
ATOM 1771 C C . VAL A 1 252 ? 20.411 16.835 -96.222 1.00 34.41 252 VAL A C 1
ATOM 1772 O O . VAL A 1 252 ? 20.706 16.187 -95.151 1.00 34.92 252 VAL A O 1
ATOM 1776 N N . GLY A 1 253 ? 19.294 16.673 -96.912 1.00 32.48 253 GLY A N 1
ATOM 1777 C CA . GLY A 1 253 ? 18.334 15.577 -96.630 1.00 31.18 253 GLY A CA 1
ATOM 1778 C C . GLY A 1 253 ? 18.782 14.265 -97.226 1.00 31.96 253 GLY A C 1
ATOM 1779 O O . GLY A 1 253 ? 19.932 14.175 -97.718 1.00 30.68 253 GLY A O 1
ATOM 1780 N N . ASP A 1 254 ? 17.889 13.237 -97.227 1.00 31.43 254 ASP A N 1
ATOM 1781 C CA . ASP A 1 254 ? 18.209 11.977 -97.885 1.00 32.00 254 ASP A CA 1
ATOM 1782 C C . ASP A 1 254 ? 17.902 12.009 -99.351 1.00 31.58 254 ASP A C 1
ATOM 1783 O O . ASP A 1 254 ? 18.285 11.078 -100.057 1.00 31.97 254 ASP A O 1
ATOM 1788 N N . VAL A 1 255 ? 17.193 13.034 -99.805 1.00 31.29 255 VAL A N 1
ATOM 1789 C CA . VAL A 1 255 ? 16.780 13.179 -101.169 1.00 32.87 255 VAL A CA 1
ATOM 1790 C C . VAL A 1 255 ? 17.598 14.286 -101.906 1.00 34.98 255 VAL A C 1
ATOM 1791 O O . VAL A 1 255 ? 17.907 15.294 -101.306 1.00 34.85 255 VAL A O 1
ATOM 1795 N N . GLY A 1 256 ? 17.979 14.099 -103.191 1.00 35.69 256 GLY A N 1
ATOM 1796 C CA . GLY A 1 256 ? 18.729 15.166 -103.911 1.00 36.23 256 GLY A CA 1
ATOM 1797 C C . GLY A 1 256 ? 17.761 16.300 -104.155 1.00 36.17 256 GLY A C 1
ATOM 1798 O O . GLY A 1 256 ? 16.872 16.207 -104.999 1.00 36.93 256 GLY A O 1
ATOM 1799 N N . PHE A 1 257 ? 17.857 17.335 -103.349 1.00 37.72 257 PHE A N 1
ATOM 1800 C CA . PHE A 1 257 ? 16.900 18.438 -103.376 1.00 38.62 257 PHE A CA 1
ATOM 1801 C C . PHE A 1 257 ? 16.776 19.194 -104.694 1.00 40.91 257 PHE A C 1
ATOM 1802 O O . PHE A 1 257 ? 15.629 19.426 -105.081 1.00 42.67 257 PHE A O 1
ATOM 1810 N N . GLU A 1 258 ? 17.884 19.625 -105.381 1.00 44.28 258 GLU A N 1
ATOM 1811 C CA . GLU A 1 258 ? 17.731 20.466 -106.596 1.00 45.76 258 GLU A CA 1
ATOM 1812 C C . GLU A 1 258 ? 16.947 19.680 -107.680 1.00 46.87 258 GLU A C 1
ATOM 1813 O O . GLU A 1 258 ? 15.997 20.196 -108.261 1.00 48.27 258 GLU A O 1
ATOM 1815 N N . ALA A 1 259 ? 17.348 18.441 -107.934 1.00 45.11 259 ALA A N 1
ATOM 1816 C CA . ALA A 1 259 ? 16.657 17.618 -108.923 1.00 44.71 259 ALA A CA 1
ATOM 1817 C C . ALA A 1 259 ? 15.172 17.324 -108.536 1.00 41.99 259 ALA A C 1
ATOM 1818 O O . ALA A 1 259 ? 14.321 17.459 -109.337 1.00 41.19 259 ALA A O 1
ATOM 1820 N N . ALA A 1 260 ? 14.924 17.006 -107.259 1.00 40.60 260 ALA A N 1
ATOM 1821 C CA . ALA A 1 260 ? 13.608 16.766 -106.728 1.00 38.38 260 ALA A CA 1
ATOM 1822 C C . ALA A 1 260 ? 12.676 17.977 -106.832 1.00 38.65 260 ALA A C 1
ATOM 1823 O O . ALA A 1 260 ? 11.477 17.861 -107.138 1.00 36.88 260 ALA A O 1
ATOM 1825 N N . ALA A 1 261 ? 13.231 19.136 -106.616 1.00 39.95 261 ALA A N 1
ATOM 1826 C CA . ALA A 1 261 ? 12.441 20.334 -106.594 1.00 41.86 261 ALA A CA 1
ATOM 1827 C C . ALA A 1 261 ? 12.000 20.815 -107.972 1.00 44.05 261 ALA A C 1
ATOM 1828 O O . ALA A 1 261 ? 11.105 21.648 -108.036 1.00 45.85 261 ALA A O 1
ATOM 1830 N N . GLN A 1 262 ? 12.577 20.297 -109.047 1.00 46.23 262 GLN A N 1
ATOM 1831 C CA . GLN A 1 262 ? 12.081 20.530 -110.416 1.00 48.47 262 GLN A CA 1
ATOM 1832 C C . GLN A 1 262 ? 10.915 19.619 -110.817 1.00 50.10 262 GLN A C 1
ATOM 1833 O O . GLN A 1 262 ? 10.282 19.871 -111.819 1.00 53.93 262 GLN A O 1
ATOM 1839 N N . ARG A 1 263 ? 10.635 18.569 -110.035 1.00 48.65 263 ARG A N 1
ATOM 1840 C CA . ARG A 1 263 ? 9.629 17.569 -110.337 1.00 45.55 263 ARG A CA 1
ATOM 1841 C C . ARG A 1 263 ? 8.464 17.586 -109.332 1.00 44.92 263 ARG A C 1
ATOM 1842 O O . ARG A 1 263 ? 7.296 17.455 -109.713 1.00 42.54 263 ARG A O 1
ATOM 1850 N N . ALA A 1 264 ? 8.764 17.772 -108.049 1.00 41.75 264 ALA A N 1
ATOM 1851 C CA . ALA A 1 264 ? 7.747 17.685 -107.054 1.00 40.97 264 ALA A CA 1
ATOM 1852 C C . ALA A 1 264 ? 6.724 18.849 -107.140 1.00 41.45 264 ALA A C 1
ATOM 1853 O O . ALA A 1 264 ? 7.073 19.993 -107.449 1.00 43.13 264 ALA A O 1
ATOM 1855 N N . SER A 1 265 ? 5.481 18.612 -106.777 1.00 39.80 265 SER A N 1
ATOM 1856 C CA . SER A 1 265 ? 4.574 19.729 -106.560 1.00 41.03 265 SER A CA 1
ATOM 1857 C C . SER A 1 265 ? 4.914 20.404 -105.216 1.00 40.27 265 SER A C 1
ATOM 1858 O O . SER A 1 265 ? 4.883 21.635 -105.105 1.00 42.07 265 SER A O 1
ATOM 1861 N N . TRP A 1 266 ? 5.182 19.614 -104.168 1.00 37.60 266 TRP A N 1
ATOM 1862 C CA . TRP A 1 266 ? 5.598 20.200 -102.878 1.00 35.85 266 TRP A CA 1
ATOM 1863 C C . TRP A 1 266 ? 6.830 19.458 -102.395 1.00 34.45 266 TRP A C 1
ATOM 1864 O O . TRP A 1 266 ? 6.940 18.234 -102.611 1.00 32.97 266 TRP A O 1
ATOM 1875 N N . ILE A 1 267 ? 7.738 20.196 -101.759 1.00 33.18 267 ILE A N 1
ATOM 1876 C CA . ILE A 1 267 ? 8.883 19.596 -101.144 1.00 33.74 267 ILE A CA 1
ATOM 1877 C C . ILE A 1 267 ? 9.252 20.230 -99.831 1.00 32.91 267 ILE A C 1
ATOM 1878 O O . ILE A 1 267 ? 9.074 21.432 -99.643 1.00 33.09 267 ILE A O 1
ATOM 1883 N N . THR A 1 268 ? 9.749 19.417 -98.909 1.00 31.60 268 THR A N 1
ATOM 1884 C CA . THR A 1 268 ? 10.179 19.998 -97.640 1.00 33.15 268 THR A CA 1
ATOM 1885 C C . THR A 1 268 ? 11.499 20.758 -97.871 1.00 33.58 268 THR A C 1
ATOM 1886 O O . THR A 1 268 ? 12.208 20.434 -98.799 1.00 34.83 268 THR A O 1
ATOM 1890 N N . PRO A 1 269 ? 11.793 21.763 -97.064 1.00 35.19 269 PRO A N 1
ATOM 1891 C CA . PRO A 1 269 ? 13.061 22.515 -97.341 1.00 36.25 269 PRO A CA 1
ATOM 1892 C C . PRO A 1 269 ? 14.292 21.703 -96.881 1.00 36.78 269 PRO A C 1
ATOM 1893 O O . PRO A 1 269 ? 14.186 20.833 -96.057 1.00 36.24 269 PRO A O 1
ATOM 1897 N N . VAL A 1 270 ? 15.443 22.036 -97.434 1.00 39.97 270 VAL A N 1
ATOM 1898 C CA . VAL A 1 270 ? 16.796 21.626 -96.954 1.00 40.52 270 VAL A CA 1
ATOM 1899 C C . VAL A 1 270 ? 16.844 21.848 -95.468 1.00 39.73 270 VAL A C 1
ATOM 1900 O O . VAL A 1 270 ? 16.357 22.845 -95.032 1.00 39.41 270 VAL A O 1
ATOM 1904 N N . PRO A 1 271 ? 17.324 20.908 -94.668 1.00 41.66 271 PRO A N 1
ATOM 1905 C CA . PRO A 1 271 ? 17.300 21.195 -93.228 1.00 41.92 271 PRO A CA 1
ATOM 1906 C C . PRO A 1 271 ? 18.317 22.287 -92.854 1.00 46.52 271 PRO A C 1
ATOM 1907 O O . PRO A 1 271 ? 19.171 22.616 -93.663 1.00 45.55 271 PRO A O 1
ATOM 1911 N N . GLY A 1 272 ? 18.171 22.899 -91.706 1.00 47.91 272 GLY A N 1
ATOM 1912 C CA . GLY A 1 272 ? 18.958 24.082 -91.401 1.00 54.27 272 GLY A CA 1
ATOM 1913 C C . GLY A 1 272 ? 18.128 25.029 -90.584 1.00 57.88 272 GLY A C 1
ATOM 1914 O O . GLY A 1 272 ? 16.967 25.313 -90.932 1.00 62.06 272 GLY A O 1
ATOM 1915 N N . GLY A 1 273 ? 18.685 25.482 -89.476 1.00 58.14 273 GLY A N 1
ATOM 1916 C CA . GLY A 1 273 ? 18.004 26.456 -88.627 1.00 60.95 273 GLY A CA 1
ATOM 1917 C C . GLY A 1 273 ? 16.991 25.768 -87.741 1.00 59.72 273 GLY A C 1
ATOM 1918 O O . GLY A 1 273 ? 16.924 24.568 -87.696 1.00 60.24 273 GLY A O 1
ATOM 1919 N N . VAL A 1 274 ? 16.209 26.575 -87.044 1.00 61.69 274 VAL A N 1
ATOM 1920 C CA . VAL A 1 274 ? 15.239 26.126 -86.052 1.00 57.36 274 VAL A CA 1
ATOM 1921 C C . VAL A 1 274 ? 13.900 26.652 -86.567 1.00 51.74 274 VAL A C 1
ATOM 1922 O O . VAL A 1 274 ? 13.604 27.805 -86.577 1.00 54.45 274 VAL A O 1
ATOM 1926 N N . GLY A 1 275 ? 13.092 25.764 -87.033 1.00 47.41 275 GLY A N 1
ATOM 1927 C CA . GLY A 1 275 ? 11.862 26.156 -87.562 1.00 46.55 275 GLY A CA 1
ATOM 1928 C C . GLY A 1 275 ? 10.785 26.472 -86.548 1.00 41.58 275 GLY A C 1
ATOM 1929 O O . GLY A 1 275 ? 10.881 26.203 -85.367 1.00 37.32 275 GLY A O 1
ATOM 1930 N N . PRO A 1 276 ? 9.692 26.999 -87.063 1.00 39.41 276 PRO A N 1
ATOM 1931 C CA . PRO A 1 276 ? 8.547 27.358 -86.235 1.00 36.59 276 PRO A CA 1
ATOM 1932 C C . PRO A 1 276 ? 7.919 26.208 -85.526 1.00 34.25 276 PRO A C 1
ATOM 1933 O O . PRO A 1 276 ? 7.532 26.385 -84.403 1.00 32.77 276 PRO A O 1
ATOM 1937 N N . MET A 1 277 ? 7.943 24.992 -86.059 1.00 32.62 277 MET A N 1
ATOM 1938 C CA . MET A 1 277 ? 7.234 23.898 -85.378 1.00 33.31 277 MET A CA 1
ATOM 1939 C C . MET A 1 277 ? 8.051 23.469 -84.152 1.00 32.52 277 MET A C 1
ATOM 1940 O O . MET A 1 277 ? 7.467 23.158 -83.047 1.00 30.36 277 MET A O 1
ATOM 1945 N N . THR A 1 278 ? 9.379 23.541 -84.281 1.00 31.48 278 THR A N 1
ATOM 1946 C CA . THR A 1 278 ? 10.210 23.208 -83.159 1.00 32.28 278 THR A CA 1
ATOM 1947 C C . THR A 1 278 ? 9.948 24.188 -82.054 1.00 29.28 278 THR A C 1
ATOM 1948 O O . THR A 1 278 ? 9.727 23.826 -80.940 1.00 27.85 278 THR A O 1
ATOM 1952 N N . VAL A 1 279 ? 9.909 25.432 -82.393 1.00 28.59 279 VAL A N 1
ATOM 1953 C CA . VAL A 1 279 ? 9.623 26.477 -81.410 1.00 28.39 279 VAL A CA 1
ATOM 1954 C C . VAL A 1 279 ? 8.224 26.257 -80.782 1.00 28.59 279 VAL A C 1
ATOM 1955 O O . VAL A 1 279 ? 8.059 26.410 -79.578 1.00 29.22 279 VAL A O 1
ATOM 1959 N N . ALA A 1 280 ? 7.220 25.923 -81.594 1.00 27.21 280 ALA A N 1
ATOM 1960 C CA . ALA A 1 280 ? 5.897 25.693 -81.056 1.00 27.58 280 ALA A CA 1
ATOM 1961 C C . ALA A 1 280 ? 5.875 24.517 -80.100 1.00 27.22 280 ALA A C 1
ATOM 1962 O O . ALA A 1 280 ? 5.191 24.524 -79.087 1.00 26.79 280 ALA A O 1
ATOM 1964 N N . THR A 1 281 ? 6.705 23.524 -80.347 1.00 28.13 281 THR A N 1
ATOM 1965 C CA . THR A 1 281 ? 6.740 22.357 -79.486 1.00 29.35 281 THR A CA 1
ATOM 1966 C C . THR A 1 281 ? 7.424 22.696 -78.181 1.00 29.51 281 THR A C 1
ATOM 1967 O O . THR A 1 281 ? 7.097 22.090 -77.147 1.00 30.17 281 THR A O 1
ATOM 1971 N N . LEU A 1 282 ? 8.406 23.618 -78.207 1.00 28.13 282 LEU A N 1
ATOM 1972 C CA . LEU A 1 282 ? 8.972 24.149 -76.980 1.00 29.85 282 LEU A CA 1
ATOM 1973 C C . LEU A 1 282 ? 7.930 24.876 -76.107 1.00 28.32 282 LEU A C 1
ATOM 1974 O O . LEU A 1 282 ? 7.935 24.749 -74.880 1.00 26.27 282 LEU A O 1
ATOM 1979 N N . MET A 1 283 ? 7.047 25.644 -76.747 1.00 27.58 283 MET A N 1
ATOM 1980 C CA . MET A 1 283 ? 5.939 26.231 -76.003 1.00 28.25 283 MET A CA 1
ATOM 1981 C C . MET A 1 283 ? 5.004 25.140 -75.427 1.00 27.62 283 MET A C 1
ATOM 1982 O O . MET A 1 283 ? 4.533 25.238 -74.279 1.00 26.22 283 MET A O 1
ATOM 1987 N N . GLN A 1 284 ? 4.728 24.101 -76.209 1.00 27.45 284 GLN A N 1
ATOM 1988 C CA . GLN A 1 284 ? 3.904 22.998 -75.685 1.00 28.35 284 GLN A CA 1
ATOM 1989 C C . GLN A 1 284 ? 4.572 22.341 -74.468 1.00 27.84 284 GLN A C 1
ATOM 1990 O O . GLN A 1 284 ? 3.916 22.094 -73.429 1.00 25.46 284 GLN A O 1
ATOM 1996 N N . ASN A 1 285 ? 5.889 22.117 -74.566 1.00 27.57 285 ASN A N 1
ATOM 1997 C CA . ASN A 1 285 ? 6.642 21.554 -73.405 1.00 28.14 285 ASN A CA 1
ATOM 1998 C C . ASN A 1 285 ? 6.622 22.451 -72.166 1.00 26.67 285 ASN A C 1
ATOM 1999 O O . ASN A 1 285 ? 6.614 21.961 -71.065 1.00 26.09 285 ASN A O 1
ATOM 2004 N N . THR A 1 286 ? 6.596 23.748 -72.394 1.00 25.31 286 THR A N 1
ATOM 2005 C CA . THR A 1 286 ? 6.491 24.703 -71.311 1.00 26.20 286 THR A CA 1
ATOM 2006 C C . THR A 1 286 ? 5.181 24.600 -70.584 1.00 26.68 286 THR A C 1
ATOM 2007 O O . THR A 1 286 ? 5.135 24.559 -69.321 1.00 25.98 286 THR A O 1
ATOM 2011 N N . ILE A 1 287 ? 4.125 24.468 -71.369 1.00 27.22 287 ILE A N 1
ATOM 2012 C CA . ILE A 1 287 ? 2.797 24.341 -70.771 1.00 29.41 287 ILE A CA 1
ATOM 2013 C C . ILE A 1 287 ? 2.648 23.003 -70.113 1.00 29.06 287 ILE A C 1
ATOM 2014 O O . ILE A 1 287 ? 2.158 22.966 -69.009 1.00 28.30 287 ILE A O 1
ATOM 2019 N N . GLU A 1 288 ? 3.180 21.949 -70.724 1.00 30.39 288 GLU A N 1
ATOM 2020 C CA . GLU A 1 288 ? 3.206 20.599 -69.995 1.00 33.21 288 GLU A CA 1
ATOM 2021 C C . GLU A 1 288 ? 4.003 20.710 -68.680 1.00 31.13 288 GLU A C 1
ATOM 2022 O O . GLU A 1 288 ? 3.598 20.179 -67.683 1.00 30.43 288 GLU A O 1
ATOM 2028 N N . ALA A 1 289 ? 5.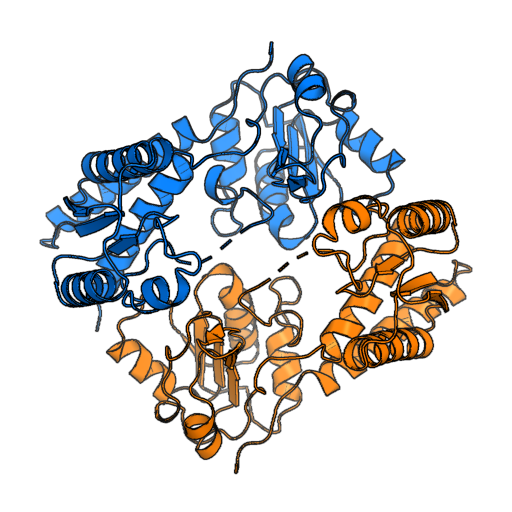108 21.473 -68.654 1.00 27.45 289 ALA A N 1
ATOM 2029 C CA . ALA A 1 289 ? 5.846 21.508 -67.440 1.00 27.08 289 ALA A CA 1
ATOM 2030 C C . ALA A 1 289 ? 5.056 22.24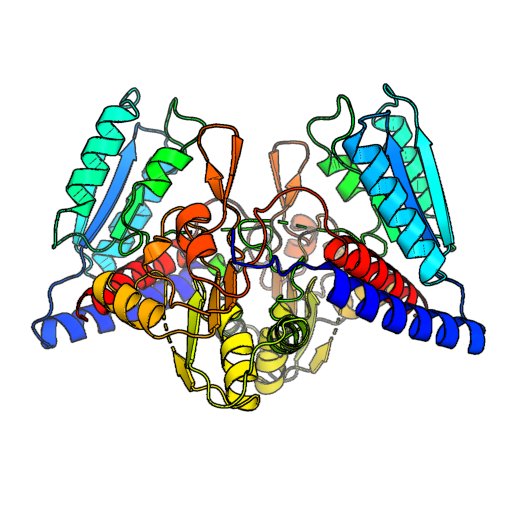8 -66.377 1.00 26.85 289 ALA A C 1
ATOM 2031 O O . ALA A 1 289 ? 5.105 21.882 -65.174 1.00 25.61 289 ALA A O 1
ATOM 2033 N N . ALA A 1 290 ? 4.399 23.332 -66.790 1.00 27.67 290 ALA A N 1
ATOM 2034 C CA . ALA A 1 290 ? 3.607 24.113 -65.844 1.00 28.10 290 ALA A CA 1
ATOM 2035 C C . ALA A 1 290 ? 2.437 23.247 -65.373 1.00 29.39 290 ALA A C 1
ATOM 2036 O O . ALA A 1 290 ? 2.123 23.236 -64.174 1.00 30.61 290 ALA A O 1
ATOM 2038 N N . ASP A 1 291 ? 1.843 22.492 -66.243 1.00 31.05 291 ASP A N 1
ATOM 2039 C CA . ASP A 1 291 ? 0.787 21.574 -65.766 1.00 35.03 291 ASP A CA 1
ATOM 2040 C C . ASP A 1 291 ? 1.268 20.511 -64.786 1.00 36.37 291 ASP A C 1
ATOM 2041 O O . ASP A 1 291 ? 0.640 20.256 -63.767 1.00 36.89 291 ASP A O 1
ATOM 2046 N N . ALA A 1 292 ? 2.478 19.995 -65.020 1.00 36.86 292 ALA A N 1
ATOM 2047 C CA . ALA A 1 292 ? 3.021 18.939 -64.138 1.00 37.51 292 ALA A CA 1
ATOM 2048 C C . ALA A 1 292 ? 3.295 19.493 -62.812 1.00 37.10 292 ALA A C 1
ATOM 2049 O O . ALA A 1 292 ? 3.152 18.782 -61.852 1.00 36.67 292 ALA A O 1
ATOM 2051 N N . ALA A 1 293 ? 3.702 20.750 -62.749 1.00 37.56 293 ALA A N 1
ATOM 2052 C CA . ALA A 1 293 ? 3.990 21.349 -61.452 1.00 41.38 293 ALA A CA 1
ATOM 2053 C C . ALA A 1 293 ? 2.753 21.512 -60.543 1.00 46.60 293 ALA A C 1
ATOM 2054 O O . ALA A 1 293 ? 2.926 21.519 -59.348 1.00 51.97 293 ALA A O 1
ATOM 2056 N N . LEU A 1 294 ? 1.540 21.567 -61.069 1.00 51.71 294 LEU A N 1
ATOM 2057 C CA . LEU A 1 294 ? 0.332 21.617 -60.194 1.00 58.78 294 LEU A CA 1
ATOM 2058 C C . LEU A 1 294 ? 0.005 20.352 -59.403 1.00 63.40 294 LEU A C 1
ATOM 2059 O O . LEU A 1 294 ? -0.999 20.329 -58.726 1.00 64.34 294 LEU A O 1
ATOM 2064 N N . ARG A 1 295 ? 0.791 19.279 -59.555 1.00 71.44 295 ARG A N 1
ATOM 2065 C CA . ARG A 1 295 ? 0.751 18.031 -58.707 1.00 76.82 295 ARG A CA 1
ATOM 2066 C C . ARG A 1 295 ? 1.686 18.089 -57.412 1.00 81.34 295 ARG A C 1
ATOM 2067 O O . ARG A 1 295 ? 2.185 19.159 -56.978 1.00 91.52 295 ARG A O 1
ATOM 2075 N N . ARG A 1 296 ? 1.934 16.914 -56.845 1.00 84.27 296 ARG A N 1
ATOM 2076 C CA . ARG A 1 296 ? 2.381 16.679 -55.463 1.00 84.21 296 ARG A CA 1
ATOM 2077 C C . ARG A 1 296 ? 1.178 15.901 -54.814 1.00 84.49 296 ARG A C 1
ATOM 2078 O O . ARG A 1 296 ? 1.007 14.685 -54.976 1.00 77.24 296 ARG A O 1
ATOM 2081 N N . VAL B 1 10 ? 29.102 -5.311 -53.213 1.00 88.28 10 VAL B N 1
ATOM 2082 C CA . VAL B 1 10 ? 27.709 -4.786 -53.183 1.00 89.85 10 VAL B CA 1
ATOM 2083 C C . VAL B 1 10 ? 26.761 -6.017 -53.026 1.00 86.25 10 VAL B C 1
ATOM 2084 O O . VAL B 1 10 ? 26.943 -7.013 -53.726 1.00 93.53 10 VAL B O 1
ATOM 2088 N N . PRO B 1 11 ? 25.786 -6.008 -52.076 1.00 78.57 11 PRO B N 1
ATOM 2089 C CA . PRO B 1 11 ? 24.878 -7.188 -52.118 1.00 71.37 11 PRO B CA 1
ATOM 2090 C C . PRO B 1 11 ? 24.132 -7.368 -53.453 1.00 61.79 11 PRO B C 1
ATOM 2091 O O . PRO B 1 11 ? 23.690 -8.461 -53.725 1.00 60.73 11 PRO B O 1
ATOM 2095 N N . ALA B 1 12 ? 24.023 -6.327 -54.287 1.00 56.54 12 ALA B N 1
ATOM 2096 C CA . ALA B 1 12 ? 23.288 -6.414 -55.537 1.00 48.98 12 ALA B CA 1
ATOM 2097 C C . ALA B 1 12 ? 24.061 -7.131 -56.601 1.00 48.45 12 ALA B C 1
ATOM 2098 O O . ALA B 1 12 ? 25.305 -6.952 -56.722 1.00 52.05 12 ALA B O 1
ATOM 2100 N N . ARG B 1 13 ? 23.387 -7.978 -57.364 1.00 44.34 13 ARG B N 1
ATOM 2101 C CA . ARG B 1 13 ? 24.048 -8.596 -58.517 1.00 43.79 13 ARG B CA 1
ATOM 2102 C C . ARG B 1 13 ? 23.891 -7.703 -59.718 1.00 42.17 13 ARG B C 1
ATOM 2103 O O . ARG B 1 13 ? 22.866 -6.988 -59.836 1.00 41.64 13 ARG B O 1
ATOM 2111 N N . ILE B 1 14 ? 24.816 -7.819 -60.654 1.00 39.10 14 ILE B N 1
ATOM 2112 C CA . ILE B 1 14 ? 24.720 -7.165 -61.901 1.00 36.99 14 ILE B CA 1
ATOM 2113 C C . ILE B 1 14 ? 23.932 -7.926 -62.927 1.00 36.55 14 ILE B C 1
ATOM 2114 O O . ILE B 1 14 ? 24.141 -9.054 -63.246 1.00 36.86 14 ILE B O 1
ATOM 2119 N N . LEU B 1 15 ? 22.957 -7.214 -63.444 1.00 36.26 15 LEU B N 1
ATOM 2120 C CA . LEU B 1 15 ? 22.082 -7.642 -64.539 1.00 35.59 15 LEU B CA 1
ATOM 2121 C C . LEU B 1 15 ? 22.603 -6.967 -65.766 1.00 34.65 15 LEU B C 1
ATOM 2122 O O . LEU B 1 15 ? 22.463 -5.713 -65.905 1.00 34.47 15 LEU B O 1
ATOM 2127 N N . ASP B 1 16 ? 23.098 -7.758 -66.709 1.00 35.71 16 ASP B N 1
ATOM 2128 C CA . ASP B 1 16 ? 23.721 -7.219 -67.958 1.00 35.81 16 ASP B CA 1
ATOM 2129 C C . ASP B 1 16 ? 23.196 -7.902 -69.201 1.00 36.46 16 ASP B C 1
ATOM 2130 O O . ASP B 1 16 ? 22.233 -8.696 -69.150 1.00 36.82 16 ASP B O 1
ATOM 2135 N N . GLY B 1 17 ? 23.747 -7.525 -70.343 1.00 36.76 17 GLY B N 1
ATOM 2136 C CA . GLY B 1 17 ? 23.284 -8.050 -71.609 1.00 37.48 17 GLY B CA 1
ATOM 2137 C C . GLY B 1 17 ? 23.723 -9.512 -71.949 1.00 38.63 17 GLY B C 1
ATOM 2138 O O . GLY B 1 17 ? 23.379 -10.008 -73.027 1.00 39.71 17 GLY B O 1
ATOM 2139 N N . ARG B 1 18 ? 24.460 -10.190 -71.081 1.00 38.45 18 ARG B N 1
ATOM 2140 C CA . ARG B 1 18 ? 25.103 -11.417 -71.506 1.00 40.56 18 ARG B CA 1
ATOM 2141 C C . ARG B 1 18 ? 24.116 -12.549 -71.950 1.00 41.51 18 ARG B C 1
ATOM 2142 O O . ARG B 1 18 ? 24.269 -13.159 -73.031 1.00 39.17 18 ARG B O 1
ATOM 2150 N N . ARG B 1 19 ? 23.078 -12.769 -71.148 1.00 42.42 19 ARG B N 1
ATOM 2151 C CA . ARG B 1 19 ? 22.196 -13.885 -71.373 1.00 46.00 19 ARG B CA 1
ATOM 2152 C C . ARG B 1 19 ? 21.243 -13.573 -72.536 1.00 43.51 19 ARG B C 1
ATOM 2153 O O . ARG B 1 19 ? 21.003 -14.417 -73.417 1.00 43.93 19 ARG B O 1
ATOM 2161 N N . ILE B 1 20 ? 20.725 -12.359 -72.597 1.00 41.49 20 ILE B N 1
ATOM 2162 C CA . ILE B 1 20 ? 19.883 -11.996 -73.746 1.00 40.52 20 ILE B CA 1
ATOM 2163 C C . ILE B 1 20 ? 20.702 -12.048 -75.052 1.00 41.53 20 ILE B C 1
ATOM 2164 O O . ILE B 1 20 ? 20.135 -12.258 -76.160 1.00 40.90 20 ILE B O 1
ATOM 2169 N N . ALA B 1 21 ? 22.030 -11.862 -74.966 1.00 38.84 21 ALA B N 1
ATOM 2170 C CA . ALA B 1 21 ? 22.858 -11.879 -76.187 1.00 36.89 21 ALA B CA 1
ATOM 2171 C C . ALA B 1 21 ? 22.961 -13.298 -76.699 1.00 37.57 21 ALA B C 1
ATOM 2172 O O . ALA B 1 21 ? 22.796 -13.573 -77.887 1.00 35.79 21 ALA B O 1
ATOM 2174 N N . GLU B 1 22 ? 23.323 -14.174 -75.788 1.00 39.83 22 GLU B N 1
ATOM 2175 C CA . GLU B 1 22 ? 23.452 -15.588 -76.050 1.00 43.47 22 GLU B CA 1
ATOM 2176 C C . GLU B 1 22 ? 22.129 -16.134 -76.636 1.00 43.11 22 GLU B C 1
ATOM 2177 O O . GLU B 1 22 ? 22.170 -16.882 -77.612 1.00 45.87 22 GLU B O 1
ATOM 2183 N N . ASP B 1 23 ? 21.001 -15.754 -76.071 1.00 42.13 23 ASP B N 1
ATOM 2184 C CA . ASP B 1 23 ? 19.697 -16.191 -76.638 1.00 43.11 23 ASP B CA 1
ATOM 2185 C C . ASP B 1 23 ? 19.495 -15.691 -78.056 1.00 40.82 23 ASP B C 1
ATOM 2186 O O . ASP B 1 23 ? 19.095 -16.441 -78.912 1.00 41.87 23 ASP B O 1
ATOM 2191 N N . LEU B 1 24 ? 19.823 -14.441 -78.315 1.00 39.19 24 LEU B N 1
ATOM 2192 C CA . LEU B 1 24 ? 19.675 -13.913 -79.674 1.00 39.39 24 LEU B CA 1
ATOM 2193 C C . LEU B 1 24 ? 20.632 -14.592 -80.693 1.00 39.28 24 LEU B C 1
ATOM 2194 O O . LEU B 1 24 ? 20.207 -15.017 -81.755 1.00 40.86 24 LEU B O 1
ATOM 2199 N N . LEU B 1 25 ? 21.888 -14.776 -80.340 1.00 38.94 25 LEU B N 1
ATOM 2200 C CA . LEU B 1 25 ? 22.791 -15.527 -81.181 1.00 39.70 25 LEU B CA 1
ATOM 2201 C C . LEU B 1 25 ? 22.219 -16.957 -81.531 1.00 43.61 25 LEU B C 1
ATOM 2202 O O . LEU B 1 25 ? 22.310 -17.422 -82.697 1.00 42.62 25 LEU B O 1
ATOM 2207 N N . ASP B 1 26 ? 21.706 -17.685 -80.542 1.00 45.88 26 ASP B N 1
ATOM 2208 C CA . ASP B 1 26 ? 21.029 -18.988 -80.845 1.00 48.55 26 ASP B CA 1
ATOM 2209 C C . ASP B 1 26 ? 19.882 -18.823 -81.880 1.00 44.94 26 ASP B C 1
ATOM 2210 O O . ASP B 1 26 ? 19.860 -19.498 -82.862 1.00 44.90 26 ASP B O 1
ATOM 2215 N N . GLU B 1 27 ? 19.013 -17.868 -81.684 1.00 43.63 27 GLU B N 1
ATOM 2216 C CA . GLU B 1 27 ? 17.929 -17.522 -82.664 1.00 46.18 27 GLU B CA 1
ATOM 2217 C C . GLU B 1 27 ? 18.507 -17.193 -84.047 1.00 46.47 27 GLU B C 1
ATOM 2218 O O . GLU B 1 27 ? 18.024 -17.709 -85.064 1.00 46.53 27 GLU B O 1
ATOM 2224 N N . LEU B 1 28 ? 19.605 -16.383 -84.088 1.00 43.28 28 LEU B N 1
ATOM 2225 C CA . LEU B 1 28 ? 20.211 -16.024 -85.349 1.00 40.96 28 LEU B CA 1
ATOM 2226 C C . LEU B 1 28 ? 20.825 -17.238 -86.027 1.00 42.26 28 LEU B C 1
ATOM 2227 O O . LEU B 1 28 ? 20.761 -17.365 -87.257 1.00 41.85 28 LEU B O 1
ATOM 2232 N N . LYS B 1 29 ? 21.430 -18.140 -85.258 1.00 43.18 29 LYS B N 1
ATOM 2233 C CA . LYS B 1 29 ? 21.992 -19.355 -85.846 1.00 45.20 29 LYS B CA 1
ATOM 2234 C C . LYS B 1 29 ? 20.901 -20.220 -86.549 1.00 47.20 29 LYS B C 1
ATOM 2235 O O . LYS B 1 29 ? 21.134 -20.779 -87.636 1.00 47.27 29 LYS B O 1
ATOM 2241 N N . THR B 1 30 ? 19.731 -20.288 -85.936 1.00 48.73 30 THR B N 1
ATOM 2242 C CA . THR B 1 30 ? 18.549 -20.963 -86.524 1.00 51.73 30 THR B CA 1
ATOM 2243 C C . THR B 1 30 ? 18.234 -20.343 -87.877 1.00 51.00 30 THR B C 1
ATOM 2244 O O . THR B 1 30 ? 18.051 -21.094 -88.864 1.00 52.00 30 THR B O 1
ATOM 2248 N N . ARG B 1 31 ? 18.230 -19.012 -87.966 1.00 48.89 31 ARG B N 1
ATOM 2249 C CA . ARG B 1 31 ? 17.929 -18.362 -89.258 1.00 49.13 31 ARG B CA 1
ATOM 2250 C C . ARG B 1 31 ? 18.946 -18.651 -90.339 1.00 46.54 31 ARG B C 1
ATOM 2251 O O . ARG B 1 31 ? 18.584 -18.837 -91.501 1.00 46.32 31 ARG B O 1
ATOM 2259 N N . VAL B 1 32 ? 20.227 -18.619 -89.976 1.00 44.37 32 VAL B N 1
ATOM 2260 C CA . VAL B 1 32 ? 21.277 -18.918 -90.926 1.00 43.43 32 VAL B CA 1
ATOM 2261 C C . VAL B 1 32 ? 21.176 -20.382 -91.377 1.00 45.36 32 VAL B C 1
ATOM 2262 O O . VAL B 1 32 ? 21.363 -20.695 -92.534 1.00 46.73 32 VAL B O 1
ATOM 2266 N N . ASP B 1 33 ? 20.931 -21.281 -90.451 1.00 47.81 33 ASP B N 1
ATOM 2267 C CA . ASP B 1 33 ? 20.662 -22.683 -90.825 1.00 51.33 33 ASP B CA 1
ATOM 2268 C C . ASP B 1 33 ? 19.502 -22.834 -91.805 1.00 52.24 33 ASP B C 1
ATOM 2269 O O . ASP B 1 33 ? 19.646 -23.566 -92.793 1.00 54.40 33 ASP B O 1
ATOM 2274 N N . ALA B 1 34 ? 18.397 -22.128 -91.561 1.00 51.16 34 ALA B N 1
ATOM 2275 C CA . ALA B 1 34 ? 17.244 -22.213 -92.463 1.00 52.97 34 ALA B CA 1
ATOM 2276 C C . ALA B 1 34 ? 17.642 -21.701 -93.844 1.00 53.97 34 ALA B C 1
ATOM 2277 O O . ALA B 1 34 ? 17.293 -22.340 -94.857 1.00 56.01 34 ALA B O 1
ATOM 2279 N N . ARG B 1 35 ? 18.473 -20.638 -93.910 1.00 51.02 35 ARG B N 1
ATOM 2280 C CA . ARG B 1 35 ? 18.932 -20.140 -95.212 1.00 50.53 35 ARG B CA 1
ATOM 2281 C C . ARG B 1 35 ? 19.765 -21.163 -95.963 1.00 51.13 35 ARG B C 1
ATOM 2282 O O . ARG B 1 35 ? 19.574 -21.352 -97.195 1.00 52.32 35 ARG B O 1
ATOM 2290 N N . LEU B 1 36 ? 20.724 -21.757 -95.251 1.00 50.21 36 LEU B N 1
ATOM 2291 C CA . LEU B 1 36 ? 21.567 -22.762 -95.861 1.00 52.21 36 LEU B CA 1
ATOM 2292 C C . LEU B 1 36 ? 20.715 -23.975 -96.219 1.00 56.14 36 LEU B C 1
ATOM 2293 O O . LEU B 1 36 ? 20.889 -24.497 -97.290 1.00 57.57 36 LEU B O 1
ATOM 2298 N N . ALA B 1 37 ? 19.765 -24.398 -95.366 1.00 57.81 37 ALA B N 1
ATOM 2299 C CA . ALA B 1 37 ? 18.837 -25.500 -95.767 1.00 61.25 37 ALA B CA 1
ATOM 2300 C C . ALA B 1 37 ? 18.112 -25.157 -97.047 1.00 63.18 37 ALA B C 1
ATOM 2301 O O . ALA B 1 37 ? 17.888 -26.056 -97.823 1.00 71.07 37 ALA B O 1
ATOM 2303 N N . ALA B 1 38 ? 17.789 -23.881 -97.317 1.00 60.98 38 ALA B N 1
ATOM 2304 C CA . ALA B 1 38 ? 17.071 -23.532 -98.555 1.00 61.31 38 ALA B CA 1
ATOM 2305 C C . ALA B 1 38 ? 17.978 -23.172 -99.729 1.00 61.40 38 ALA B C 1
ATOM 2306 O O . ALA B 1 38 ? 17.523 -22.530 -100.688 1.00 63.07 38 ALA B O 1
ATOM 2308 N N . GLY B 1 39 ? 19.250 -23.567 -99.697 1.00 59.72 39 GLY B N 1
ATOM 2309 C CA . GLY B 1 39 ? 20.144 -23.282 -100.786 1.00 58.86 39 GLY B CA 1
ATOM 2310 C C . GLY B 1 39 ? 20.565 -21.821 -100.850 1.00 57.52 39 GLY B C 1
ATOM 2311 O O . GLY B 1 39 ? 21.308 -21.451 -101.745 1.00 57.75 39 GLY B O 1
ATOM 2312 N N . GLN B 1 40 ? 20.120 -20.960 -99.915 1.00 56.09 40 GLN B N 1
ATOM 2313 C CA . GLN B 1 40 ? 20.434 -19.526 -100.008 1.00 53.66 40 GLN B CA 1
ATOM 2314 C C . GLN B 1 40 ? 21.877 -19.211 -99.554 1.00 51.24 40 GLN B C 1
ATOM 2315 O O . GLN B 1 40 ? 22.497 -19.973 -98.790 1.00 52.75 40 GLN B O 1
ATOM 2321 N N . PRO B 1 41 ? 22.454 -18.100 -100.029 1.00 50.32 41 PRO B N 1
ATOM 2322 C CA . PRO B 1 41 ? 23.877 -17.796 -99.625 1.00 47.36 41 PRO B CA 1
ATOM 2323 C C . PRO B 1 41 ? 24.121 -17.629 -98.117 1.00 44.60 41 PRO B C 1
ATOM 2324 O O . PRO B 1 41 ? 23.238 -17.220 -97.381 1.00 43.61 41 PRO B O 1
ATOM 2328 N N . ARG B 1 42 ? 25.290 -18.011 -97.653 1.00 42.80 42 ARG B N 1
ATOM 2329 C CA . ARG B 1 42 ? 25.678 -17.708 -96.285 1.00 41.77 42 ARG B CA 1
ATOM 2330 C C . ARG B 1 42 ? 25.936 -16.199 -96.141 1.00 39.86 42 ARG B C 1
ATOM 2331 O O . ARG B 1 42 ? 26.577 -15.636 -96.981 1.00 40.43 42 ARG B O 1
ATOM 2339 N N . PRO B 1 43 ? 25.430 -15.567 -95.092 1.00 39.90 43 PRO B N 1
ATOM 2340 C CA . PRO B 1 43 ? 25.664 -14.115 -94.974 1.00 38.25 43 PRO B CA 1
ATOM 2341 C C . PRO B 1 43 ? 27.105 -13.814 -94.694 1.00 37.64 43 PRO B C 1
ATOM 2342 O O . PRO B 1 43 ? 27.809 -14.567 -93.932 1.00 40.49 43 PRO B O 1
ATOM 2346 N N . GLY B 1 44 ? 27.594 -12.755 -95.325 1.00 36.80 44 GLY B N 1
ATOM 2347 C CA . GLY B 1 44 ? 28.997 -12.349 -95.157 1.00 35.41 44 GLY B CA 1
ATOM 2348 C C . GLY B 1 44 ? 29.050 -10.979 -94.560 1.00 33.29 44 GLY B C 1
ATOM 2349 O O . GLY B 1 44 ? 28.263 -10.090 -94.956 1.00 34.04 44 GLY B O 1
ATOM 2350 N N . LEU B 1 45 ? 29.966 -10.811 -93.607 1.00 31.66 45 LEU B N 1
ATOM 2351 C CA . LEU B 1 45 ? 30.218 -9.597 -92.912 1.00 30.25 45 LEU B CA 1
ATOM 2352 C C . LEU B 1 45 ? 31.680 -9.239 -93.044 1.00 30.93 45 LEU B C 1
ATOM 2353 O O . LEU B 1 45 ? 32.594 -10.023 -92.647 1.00 31.35 45 LEU B O 1
ATOM 2358 N N . ALA B 1 46 ? 31.947 -8.080 -93.594 1.00 32.69 46 ALA B N 1
ATOM 2359 C CA . ALA B 1 46 ? 33.304 -7.502 -93.577 1.00 33.65 46 ALA B CA 1
ATOM 2360 C C . ALA B 1 46 ? 33.464 -6.671 -92.345 1.00 34.29 46 ALA B C 1
ATOM 2361 O O . ALA B 1 46 ? 32.626 -5.805 -92.061 1.00 37.40 46 ALA B O 1
ATOM 2363 N N . VAL B 1 47 ? 34.529 -6.933 -91.602 1.00 33.77 47 VAL B N 1
ATOM 2364 C CA . VAL B 1 47 ? 34.912 -6.156 -90.451 1.00 33.30 47 VAL B CA 1
ATOM 2365 C C . VAL B 1 47 ? 36.306 -5.562 -90.718 1.00 34.75 47 VAL B C 1
ATOM 2366 O O . VAL B 1 47 ? 37.299 -6.265 -90.796 1.00 31.58 47 VAL B O 1
ATOM 2370 N N . VAL B 1 48 ? 36.329 -4.224 -90.817 1.00 36.11 48 VAL B N 1
ATOM 2371 C CA . VAL B 1 48 ? 37.538 -3.469 -90.989 1.00 37.76 48 VAL B CA 1
ATOM 2372 C C . VAL B 1 48 ? 38.119 -2.848 -89.700 1.00 38.53 48 VAL B C 1
ATOM 2373 O O . VAL B 1 48 ? 37.446 -2.086 -88.969 1.00 35.14 48 VAL B O 1
ATOM 2377 N N . LEU B 1 49 ? 39.385 -3.139 -89.455 1.00 37.89 49 LEU B N 1
ATOM 2378 C CA . LEU B 1 49 ? 40.037 -2.660 -88.257 1.00 39.78 49 LEU B CA 1
ATOM 2379 C C . LEU B 1 49 ? 41.306 -1.985 -88.756 1.00 41.22 49 LEU B C 1
ATOM 2380 O O . LEU B 1 49 ? 42.074 -2.607 -89.516 1.00 43.24 49 LEU B O 1
ATOM 2385 N N . VAL B 1 50 ? 41.527 -0.737 -88.335 1.00 41.30 50 VAL B N 1
ATOM 2386 C CA . VAL B 1 50 ? 42.713 -0.013 -88.742 1.00 41.99 50 VAL B CA 1
ATOM 2387 C C . VAL B 1 50 ? 43.481 0.265 -87.527 1.00 41.80 50 VAL B C 1
ATOM 2388 O O . VAL B 1 50 ? 43.008 0.887 -86.573 1.00 39.30 50 VAL B O 1
ATOM 23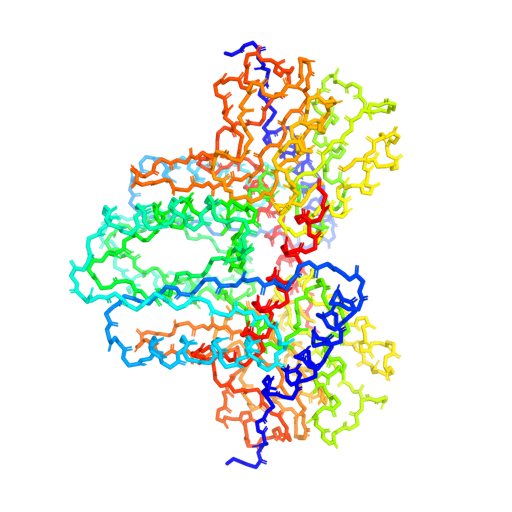92 N N . GLY B 1 51 ? 44.705 -0.232 -87.561 1.00 44.80 51 GLY B N 1
ATOM 2393 C CA . GLY B 1 51 ? 45.677 0.089 -86.475 1.00 45.93 51 GLY B CA 1
ATOM 2394 C C . GLY B 1 51 ? 45.471 -0.949 -85.387 1.00 45.08 51 GLY B C 1
ATOM 2395 O O . GLY B 1 51 ? 44.808 -1.985 -85.622 1.00 45.21 51 GLY B O 1
ATOM 2396 N N . GLY B 1 52 ? 45.984 -0.638 -84.212 1.00 45.04 52 GLY B N 1
ATOM 2397 C CA . GLY B 1 52 ? 46.094 -1.599 -83.140 1.00 44.73 52 GLY B CA 1
ATOM 2398 C C . GLY B 1 52 ? 45.677 -1.049 -81.810 1.00 44.58 52 GLY B C 1
ATOM 2399 O O . GLY B 1 52 ? 46.217 -1.458 -80.814 1.00 46.41 52 GLY B O 1
ATOM 2400 N N . ASP B 1 53 ? 44.662 -0.184 -81.752 1.00 43.61 53 ASP B N 1
ATOM 2401 C CA . ASP B 1 53 ? 44.140 0.230 -80.487 1.00 43.53 53 ASP B CA 1
ATOM 2402 C C . ASP B 1 53 ? 43.609 -1.065 -79.715 1.00 43.26 53 ASP B C 1
ATOM 2403 O O . ASP B 1 53 ? 42.834 -1.854 -80.276 1.00 41.41 53 ASP B O 1
ATOM 2408 N N . PRO B 1 54 ? 44.046 -1.279 -78.427 1.00 44.65 54 PRO B N 1
ATOM 2409 C CA . PRO B 1 54 ? 43.681 -2.501 -77.737 1.00 43.40 54 PRO B CA 1
ATOM 2410 C C . PRO B 1 54 ? 42.145 -2.710 -77.649 1.00 42.48 54 PRO B C 1
ATOM 2411 O O . PRO B 1 54 ? 41.648 -3.782 -78.055 1.00 41.33 54 PRO B O 1
ATOM 2415 N N . ALA B 1 55 ? 41.380 -1.695 -77.215 1.00 42.15 55 ALA B N 1
ATOM 2416 C CA . ALA B 1 55 ? 39.957 -1.851 -77.097 1.00 40.63 55 ALA B CA 1
ATOM 2417 C C . ALA B 1 55 ? 39.275 -2.198 -78.424 1.00 39.83 55 ALA B C 1
ATOM 2418 O O . ALA B 1 55 ? 38.406 -3.077 -78.485 1.00 39.10 55 ALA B O 1
ATOM 2420 N N . SER B 1 56 ? 39.666 -1.502 -79.476 1.00 39.31 56 SER B N 1
ATOM 2421 C CA . SER B 1 56 ? 39.144 -1.775 -80.818 1.00 37.38 56 SER B CA 1
ATOM 2422 C C . SER B 1 56 ? 39.394 -3.201 -81.287 1.00 36.28 56 SER B C 1
ATOM 2423 O O . SER B 1 56 ? 38.557 -3.791 -81.933 1.00 34.15 56 SER B O 1
ATOM 2426 N N . THR B 1 57 ? 40.595 -3.694 -81.010 1.00 36.35 57 THR B N 1
ATOM 2427 C CA . THR B 1 57 ? 40.995 -5.054 -81.372 1.00 36.06 57 THR B CA 1
ATOM 2428 C C . THR B 1 57 ? 40.075 -6.084 -80.683 1.00 35.35 57 THR B C 1
ATOM 2429 O O . THR B 1 57 ? 39.584 -6.942 -81.318 1.00 35.25 57 THR B O 1
ATOM 2433 N N . VAL B 1 58 ? 39.810 -5.891 -79.413 1.00 35.29 58 VAL B N 1
ATOM 2434 C CA . VAL B 1 58 ? 38.843 -6.662 -78.648 1.00 35.42 58 VAL B CA 1
ATOM 2435 C C . VAL B 1 58 ? 37.461 -6.604 -79.222 1.00 34.29 58 VAL B C 1
ATOM 2436 O O . VAL B 1 58 ? 36.840 -7.676 -79.376 1.00 30.90 58 VAL B O 1
ATOM 2440 N N . TYR B 1 59 ? 37.009 -5.385 -79.536 1.00 33.92 59 TYR B N 1
ATOM 2441 C CA . TYR B 1 59 ? 35.659 -5.234 -80.088 1.00 34.38 59 TYR B CA 1
ATOM 2442 C C . TYR B 1 59 ? 35.502 -5.959 -81.404 1.00 33.28 59 TYR B C 1
ATOM 2443 O O . TYR B 1 59 ? 34.479 -6.647 -81.628 1.00 30.60 59 TYR B O 1
ATOM 2452 N N . VAL B 1 60 ? 36.531 -5.830 -82.243 1.00 32.71 60 VAL B N 1
ATOM 2453 C CA . VAL B 1 60 ? 36.518 -6.505 -83.509 1.00 32.45 60 VAL B CA 1
ATOM 2454 C C . VAL B 1 60 ? 36.577 -8.063 -83.381 1.00 32.87 60 VAL B C 1
ATOM 2455 O O . VAL B 1 60 ? 35.873 -8.787 -84.121 1.00 30.26 60 VAL B O 1
ATOM 2459 N N . ARG B 1 61 ? 37.412 -8.539 -82.502 1.00 34.47 61 ARG B N 1
ATOM 2460 C CA . ARG B 1 61 ? 37.470 -9.949 -82.205 1.00 37.84 61 ARG B CA 1
ATOM 2461 C C . ARG B 1 61 ? 36.059 -10.494 -81.664 1.00 38.21 61 ARG B C 1
ATOM 2462 O O . ARG B 1 61 ? 35.589 -11.503 -82.102 1.00 38.35 61 ARG B O 1
ATOM 2470 N N . ASN B 1 62 ? 35.401 -9.782 -80.753 1.00 36.15 62 ASN B N 1
ATOM 2471 C CA . ASN B 1 62 ? 34.081 -10.133 -80.307 1.00 36.21 62 ASN B CA 1
ATOM 2472 C C . ASN B 1 62 ? 33.103 -10.189 -81.457 1.00 34.73 62 ASN B C 1
ATOM 2473 O O . ASN B 1 62 ? 32.261 -11.096 -81.514 1.00 37.60 62 ASN B O 1
ATOM 2478 N N . LYS B 1 63 ? 33.219 -9.289 -82.412 1.00 34.58 63 LYS B N 1
ATOM 2479 C CA . LYS B 1 63 ? 32.320 -9.338 -83.574 1.00 33.54 63 LYS B CA 1
ATOM 2480 C C . LYS B 1 63 ? 32.524 -10.567 -84.445 1.00 33.28 63 LYS B C 1
ATOM 2481 O O . LYS B 1 63 ? 31.548 -11.201 -84.880 1.00 30.48 63 LYS B O 1
ATOM 2487 N N . ARG B 1 64 ? 33.793 -10.883 -84.685 1.00 32.80 64 ARG B N 1
ATOM 2488 C CA . ARG B 1 64 ? 34.143 -12.001 -85.532 1.00 33.64 64 ARG B CA 1
ATOM 2489 C C . ARG B 1 64 ? 33.753 -13.290 -84.840 1.00 35.11 64 ARG B C 1
ATOM 2490 O O . ARG B 1 64 ? 33.266 -14.196 -85.543 1.00 34.93 64 ARG B O 1
ATOM 2498 N N . ARG B 1 65 ? 33.916 -13.369 -83.514 1.00 36.34 65 ARG B N 1
ATOM 2499 C CA . ARG B 1 65 ? 33.572 -14.544 -82.795 1.00 40.26 65 ARG B CA 1
ATOM 2500 C C . ARG B 1 65 ? 32.054 -14.757 -82.777 1.00 39.47 65 ARG B C 1
ATOM 2501 O O . ARG B 1 65 ? 31.623 -15.881 -82.954 1.00 41.17 65 ARG B O 1
ATOM 2509 N N . ALA B 1 66 ? 31.281 -13.697 -82.597 1.00 35.07 66 ALA B N 1
ATOM 2510 C CA . ALA B 1 66 ? 29.833 -13.794 -82.672 1.00 35.05 66 ALA B CA 1
ATOM 2511 C C . ALA B 1 66 ? 29.370 -14.315 -84.076 1.00 35.44 66 ALA B C 1
ATOM 2512 O O . ALA B 1 66 ? 28.540 -15.225 -84.183 1.00 36.51 66 ALA B O 1
ATOM 2514 N N . ALA B 1 67 ? 29.980 -13.750 -85.100 1.00 36.11 67 ALA B N 1
ATOM 2515 C CA . ALA B 1 67 ? 29.698 -14.071 -86.452 1.00 37.09 67 ALA B CA 1
ATOM 2516 C C . ALA B 1 67 ? 29.924 -15.588 -86.662 1.00 40.26 67 ALA B C 1
ATOM 2517 O O . ALA B 1 67 ? 29.021 -16.277 -87.221 1.00 39.64 67 ALA B O 1
ATOM 2519 N N . GLU B 1 68 ? 31.059 -16.110 -86.206 1.00 42.15 68 GLU B N 1
ATOM 2520 C CA . GLU B 1 68 ? 31.325 -17.514 -86.471 1.00 46.06 68 GLU B CA 1
ATOM 2521 C C . GLU B 1 68 ? 30.387 -18.426 -85.701 1.00 45.24 68 GLU B C 1
ATOM 2522 O O . GLU B 1 68 ? 30.017 -19.455 -86.214 1.00 47.72 68 GLU B O 1
ATOM 2528 N N . LYS B 1 69 ? 30.054 -18.067 -84.478 1.00 43.88 69 LYS B N 1
ATOM 2529 C CA . LYS B 1 69 ? 29.068 -18.739 -83.693 1.00 45.62 69 LYS B CA 1
ATOM 2530 C C . LYS B 1 69 ? 27.683 -18.830 -84.413 1.00 43.84 69 LYS B C 1
ATOM 2531 O O . LYS B 1 69 ? 27.054 -19.878 -84.375 1.00 45.55 69 LYS B O 1
ATOM 2537 N N . VAL B 1 70 ? 27.230 -17.788 -85.084 1.00 40.18 70 VAL B N 1
ATOM 2538 C CA . VAL B 1 70 ? 25.925 -17.898 -85.749 1.00 40.20 70 VAL B CA 1
ATOM 2539 C C . VAL B 1 70 ? 26.000 -18.468 -87.157 1.00 40.50 70 VAL B C 1
ATOM 2540 O O . VAL B 1 70 ? 24.960 -18.728 -87.734 1.00 40.56 70 VAL B O 1
ATOM 2544 N N . GLY B 1 71 ? 27.212 -18.662 -87.699 1.00 40.01 71 GLY B N 1
ATOM 2545 C CA . GLY B 1 71 ? 27.381 -19.060 -89.099 1.00 39.31 71 GLY B CA 1
ATOM 2546 C C . GLY B 1 71 ? 27.433 -17.959 -90.156 1.00 38.15 71 GLY B C 1
ATOM 2547 O O . GLY B 1 71 ? 27.360 -18.279 -91.356 1.00 40.15 71 GLY B O 1
ATOM 2548 N N . ILE B 1 72 ? 27.667 -16.694 -89.773 1.00 35.25 72 ILE B N 1
ATOM 2549 C CA . ILE B 1 72 ? 27.948 -15.648 -90.708 1.00 32.90 72 ILE B CA 1
ATOM 2550 C C . ILE B 1 72 ? 29.421 -15.797 -91.047 1.00 33.56 72 ILE B C 1
ATOM 2551 O O . ILE B 1 72 ? 30.199 -16.024 -90.164 1.00 32.57 72 ILE B O 1
ATOM 2556 N N . GLU B 1 73 ? 29.821 -15.640 -92.291 1.00 34.24 73 GLU B N 1
ATOM 2557 C CA . GLU B 1 73 ? 31.242 -15.670 -92.615 1.00 34.87 73 GLU B CA 1
ATOM 2558 C C . GLU B 1 73 ? 31.798 -14.276 -92.450 1.00 34.11 73 GLU B C 1
ATOM 2559 O O . GLU B 1 73 ? 31.335 -13.306 -93.060 1.00 33.84 73 GLU B O 1
ATOM 2565 N N . ALA B 1 74 ? 32.809 -14.180 -91.640 1.00 35.67 74 ALA B N 1
ATOM 2566 C CA . ALA B 1 74 ? 33.480 -12.917 -91.308 1.00 35.67 74 ALA B CA 1
ATOM 2567 C C . ALA B 1 74 ? 34.660 -12.787 -92.235 1.00 36.78 74 ALA B C 1
ATOM 2568 O O . ALA B 1 74 ? 35.418 -13.658 -92.282 1.00 36.64 74 ALA B O 1
ATOM 2570 N N . PHE B 1 75 ? 34.734 -11.720 -93.027 1.00 37.17 75 PHE B N 1
ATOM 2571 C CA . PHE B 1 75 ? 35.895 -11.358 -93.849 1.00 38.97 75 PHE B CA 1
ATOM 2572 C C . PHE B 1 75 ? 36.652 -10.254 -93.164 1.00 38.55 75 PHE B C 1
ATOM 2573 O O . PHE B 1 75 ? 36.128 -9.175 -93.034 1.00 39.55 75 PHE B O 1
ATOM 2581 N N . ASP B 1 76 ? 37.842 -10.544 -92.725 1.00 39.24 76 ASP B N 1
ATOM 2582 C CA . ASP B 1 76 ? 38.709 -9.722 -91.902 1.00 40.79 76 ASP B CA 1
ATOM 2583 C C . ASP B 1 76 ? 39.590 -8.818 -92.762 1.00 40.92 76 ASP B C 1
ATOM 2584 O O . ASP B 1 76 ? 40.218 -9.273 -93.643 1.00 40.48 76 ASP B O 1
ATOM 2589 N N . TY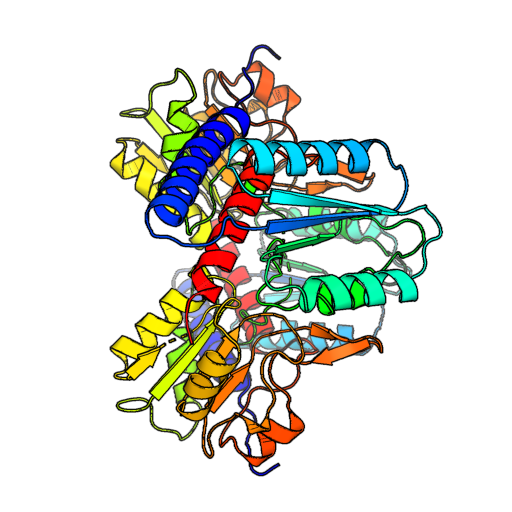R B 1 77 ? 39.641 -7.546 -92.457 1.00 42.99 77 TYR B N 1
ATOM 2590 C CA . TYR B 1 77 ? 40.586 -6.605 -93.069 1.00 46.09 77 TYR B CA 1
ATOM 2591 C C . TYR B 1 77 ? 41.206 -5.922 -91.890 1.00 47.60 77 TYR B C 1
ATOM 2592 O O . TYR B 1 77 ? 40.549 -5.114 -91.280 1.00 48.38 77 TYR B O 1
ATOM 2601 N N . ASP B 1 78 ? 42.423 -6.299 -91.516 1.00 46.83 78 ASP B N 1
ATOM 2602 C CA . ASP B 1 78 ? 43.141 -5.634 -90.445 1.00 49.37 78 ASP B CA 1
ATOM 2603 C C . ASP B 1 78 ? 44.227 -4.805 -91.165 1.00 50.12 78 ASP B C 1
ATOM 2604 O O . ASP B 1 78 ? 45.008 -5.371 -91.897 1.00 51.01 78 ASP B O 1
ATOM 2609 N N . LEU B 1 79 ? 44.213 -3.481 -91.045 1.00 48.66 79 LEU B N 1
ATOM 2610 C CA . LEU B 1 79 ? 45.045 -2.597 -91.878 1.00 48.00 79 LEU B CA 1
ATOM 2611 C C . LEU B 1 79 ? 45.973 -1.860 -90.935 1.00 47.19 79 LEU B C 1
ATOM 2612 O O . LEU B 1 79 ? 45.625 -1.620 -89.791 1.00 46.78 79 LEU B O 1
ATOM 2617 N N . PRO B 1 80 ? 47.196 -1.572 -91.399 1.00 47.18 80 PRO B N 1
ATOM 2618 C CA . PRO B 1 80 ? 48.138 -0.919 -90.509 1.00 48.80 80 PRO B CA 1
ATOM 2619 C C . PRO B 1 80 ? 47.701 0.501 -90.152 1.00 48.99 80 PRO B C 1
ATOM 2620 O O . PRO B 1 80 ? 47.037 1.153 -90.946 1.00 49.56 80 PRO B O 1
ATOM 2624 N N . ALA B 1 81 ? 48.060 0.936 -88.955 1.00 50.38 81 ALA B N 1
ATOM 2625 C CA . ALA B 1 81 ? 48.059 2.351 -88.625 1.00 53.93 81 ALA B CA 1
ATOM 2626 C C . ALA B 1 81 ? 48.822 3.158 -89.705 1.00 56.93 81 ALA B C 1
ATOM 2627 O O . ALA B 1 81 ? 49.830 2.763 -90.261 1.00 56.20 81 ALA B O 1
ATOM 2629 N N . GLY B 1 82 ? 48.235 4.289 -90.034 1.00 60.51 82 GLY B N 1
ATOM 2630 C CA . GLY B 1 82 ? 48.731 5.155 -91.052 1.00 60.77 82 GLY B CA 1
ATOM 2631 C C . GLY B 1 82 ? 48.072 4.884 -92.373 1.00 59.93 82 GLY B C 1
ATOM 2632 O O . GLY B 1 82 ? 48.390 5.566 -93.346 1.00 61.22 82 GLY B O 1
ATOM 2633 N N . THR B 1 83 ? 47.183 3.891 -92.459 1.00 60.21 83 THR B N 1
ATOM 2634 C CA . THR B 1 83 ? 46.495 3.637 -93.726 1.00 60.41 83 THR B CA 1
ATOM 2635 C C . THR B 1 83 ? 45.657 4.858 -94.006 1.00 59.30 83 THR B C 1
ATOM 2636 O O . THR B 1 83 ? 45.025 5.349 -93.090 1.00 56.47 83 THR B O 1
ATOM 2640 N N . GLY B 1 84 ? 45.726 5.373 -95.233 1.00 61.16 84 GLY B N 1
ATOM 2641 C CA . GLY B 1 84 ? 45.038 6.619 -95.570 1.00 65.02 84 GLY B CA 1
ATOM 2642 C C . GLY B 1 84 ? 43.558 6.499 -95.897 1.00 63.63 84 GLY B C 1
ATOM 2643 O O . GLY B 1 84 ? 43.106 5.423 -96.331 1.00 61.38 84 GLY B O 1
ATOM 2644 N N . GLU B 1 85 ? 42.839 7.608 -95.728 1.00 65.70 85 GLU B N 1
ATOM 2645 C CA . GLU B 1 85 ? 41.465 7.733 -96.196 1.00 67.64 85 GLU B CA 1
ATOM 2646 C C . GLU B 1 85 ? 41.229 7.176 -97.629 1.00 65.03 85 GLU B C 1
ATOM 2647 O O . GLU B 1 85 ? 40.270 6.385 -97.880 1.00 67.07 85 GLU B O 1
ATOM 2653 N N . ALA B 1 86 ? 42.126 7.500 -98.524 1.00 61.12 86 ALA B N 1
ATOM 2654 C CA . ALA B 1 86 ? 42.001 7.019 -99.873 1.00 61.22 86 ALA B CA 1
ATOM 2655 C C . ALA B 1 86 ? 41.931 5.532 -99.992 1.00 59.26 86 ALA B C 1
ATOM 2656 O O . ALA B 1 86 ? 41.075 5.024 -100.755 1.00 61.32 86 ALA B O 1
ATOM 2658 N N . GLU B 1 87 ? 42.854 4.835 -99.310 1.00 59.24 87 GLU B N 1
ATOM 2659 C CA . GLU B 1 87 ? 42.911 3.409 -99.408 1.00 56.48 87 GLU B CA 1
ATOM 2660 C C . GLU B 1 87 ? 41.650 2.835 -98.771 1.00 51.89 87 GLU B C 1
ATOM 2661 O O . GLU B 1 87 ? 41.125 1.894 -99.304 1.00 49.43 87 GLU B O 1
ATOM 2667 N N . LEU B 1 88 ? 41.178 3.407 -97.674 1.00 50.39 88 LEU B N 1
ATOM 2668 C CA . LEU B 1 88 ? 39.931 2.908 -97.043 1.00 52.75 88 LEU B CA 1
ATOM 2669 C C . LEU B 1 88 ? 38.692 3.089 -97.936 1.00 53.42 88 LEU B C 1
ATOM 2670 O O . LEU B 1 88 ? 37.857 2.186 -98.002 1.00 55.58 88 LEU B O 1
ATOM 2675 N N . LEU B 1 89 ? 38.585 4.222 -98.631 1.00 52.74 89 LEU B N 1
ATOM 2676 C CA . LEU B 1 89 ? 37.471 4.407 -99.566 1.00 52.20 89 LEU B CA 1
ATOM 2677 C C . LEU B 1 89 ? 37.507 3.381 -100.678 1.00 51.56 89 LEU B C 1
ATOM 2678 O O . LEU B 1 89 ? 36.472 2.814 -101.108 1.00 49.16 89 LEU B O 1
ATOM 2683 N N . SER B 1 90 ? 38.709 3.132 -101.147 1.00 51.90 90 SER B N 1
ATOM 2684 C CA . SER B 1 90 ? 38.885 2.133 -102.221 1.00 52.10 90 SER B CA 1
ATOM 2685 C C . SER B 1 90 ? 38.502 0.714 -101.752 1.00 48.25 90 SER B C 1
ATOM 2686 O O . SER B 1 90 ? 37.900 -0.095 -102.484 1.00 51.41 90 SER B O 1
ATOM 2689 N N . LEU B 1 91 ? 38.861 0.394 -100.534 1.00 44.74 91 LEU B N 1
ATOM 2690 C CA . LEU B 1 91 ? 38.496 -0.922 -99.939 1.00 42.18 91 LEU B CA 1
ATOM 2691 C C . LEU B 1 91 ? 36.937 -0.978 -99.785 1.00 41.95 91 LEU B C 1
ATOM 2692 O O . LEU B 1 91 ? 36.275 -1.949 -100.151 1.00 39.34 91 LEU B O 1
ATOM 2697 N N . ILE B 1 92 ? 36.387 0.082 -99.276 1.00 42.36 92 ILE B N 1
ATOM 2698 C CA . ILE B 1 92 ? 34.933 0.148 -99.128 1.00 44.09 92 ILE B CA 1
ATOM 2699 C C . ILE B 1 92 ? 34.214 -0.048 -100.464 1.00 46.13 92 ILE B C 1
ATOM 2700 O O . ILE B 1 92 ? 33.238 -0.842 -100.548 1.00 45.58 92 ILE B O 1
ATOM 2705 N N . ASP B 1 93 ? 34.718 0.613 -101.496 1.00 47.74 93 ASP B N 1
ATOM 2706 C CA . ASP B 1 93 ? 34.187 0.410 -102.843 1.00 48.69 93 ASP B CA 1
ATOM 2707 C C . ASP B 1 93 ? 34.303 -1.044 -103.255 1.00 46.05 93 ASP B C 1
ATOM 2708 O O . ASP B 1 93 ? 33.405 -1.572 -103.910 1.00 45.88 93 ASP B O 1
ATOM 2713 N N . GLN B 1 94 ? 35.418 -1.674 -102.951 1.00 45.42 94 GLN B N 1
ATOM 2714 C CA . GLN B 1 94 ? 35.545 -3.095 -103.273 1.00 47.22 94 GLN B CA 1
ATOM 2715 C C . GLN B 1 94 ? 34.476 -4.013 -102.556 1.00 44.39 94 GLN B C 1
ATOM 2716 O O . GLN B 1 94 ? 33.909 -4.938 -103.163 1.00 43.43 94 GLN B O 1
ATOM 2722 N N . LEU B 1 95 ? 34.288 -3.774 -101.257 1.00 42.23 95 LEU B N 1
ATOM 2723 C CA . LEU B 1 95 ? 33.324 -4.500 -100.412 1.00 38.92 95 LEU B CA 1
ATOM 2724 C C . LEU B 1 95 ? 31.913 -4.206 -100.923 1.00 38.11 95 LEU B C 1
ATOM 2725 O O . LEU B 1 95 ? 31.102 -5.130 -101.038 1.00 37.81 95 LEU B O 1
ATOM 2730 N N . ASN B 1 96 ? 31.642 -2.958 -101.310 1.00 35.84 96 ASN B N 1
ATOM 2731 C CA . ASN B 1 96 ? 30.355 -2.604 -101.867 1.00 36.50 96 ASN B CA 1
ATOM 2732 C C . ASN B 1 96 ? 30.013 -3.421 -103.061 1.00 37.89 96 ASN B C 1
ATOM 2733 O O . ASN B 1 96 ? 28.867 -3.857 -103.227 1.00 36.44 96 ASN B O 1
ATOM 2738 N N . ALA B 1 97 ? 31.007 -3.688 -103.871 1.00 39.84 97 ALA B N 1
ATOM 2739 C CA . ALA B 1 97 ? 30.824 -4.377 -105.123 1.00 41.53 97 ALA B CA 1
ATOM 2740 C C . ALA B 1 97 ? 30.890 -5.903 -104.923 1.00 41.36 97 ALA B C 1
ATOM 2741 O O . ALA B 1 97 ? 30.562 -6.623 -105.833 1.00 46.56 97 ALA B O 1
ATOM 2743 N N . ASP B 1 98 ? 31.232 -6.410 -103.774 1.00 39.70 98 ASP B N 1
ATOM 2744 C CA . ASP B 1 98 ? 31.433 -7.845 -103.666 1.00 40.11 98 ASP B CA 1
ATOM 2745 C C . ASP B 1 98 ? 30.109 -8.518 -103.159 1.00 41.29 98 ASP B C 1
ATOM 2746 O O . ASP B 1 98 ? 29.712 -8.330 -101.982 1.00 38.32 98 ASP B O 1
ATOM 2751 N N . PRO B 1 99 ? 29.439 -9.308 -104.024 1.00 43.26 99 PRO B N 1
ATOM 2752 C CA . PRO B 1 99 ? 28.135 -9.891 -103.682 1.00 43.20 99 PRO B CA 1
ATOM 2753 C C . PRO B 1 99 ? 28.092 -10.900 -102.508 1.00 42.16 99 PRO B C 1
ATOM 2754 O O . PRO B 1 99 ? 27.025 -11.205 -101.951 1.00 40.72 99 PRO B O 1
ATOM 2758 N N . LYS B 1 100 ? 29.224 -11.403 -102.130 1.00 42.13 100 LYS B N 1
ATOM 2759 C CA . LYS B 1 100 ? 29.260 -12.248 -100.972 1.00 44.88 100 LYS B CA 1
ATOM 2760 C C . LYS B 1 100 ? 29.311 -11.478 -99.654 1.00 40.32 100 LYS B C 1
ATOM 2761 O O . LYS B 1 100 ? 29.233 -12.107 -98.596 1.00 39.06 100 LYS B O 1
ATOM 2767 N N . ILE B 1 101 ? 29.552 -10.164 -99.718 1.00 38.49 101 ILE B N 1
ATOM 2768 C CA . ILE B 1 101 ? 29.611 -9.295 -98.546 1.00 38.25 101 ILE B CA 1
ATOM 2769 C C . ILE B 1 101 ? 28.223 -8.655 -98.382 1.00 37.99 101 ILE B C 1
ATOM 2770 O O . ILE B 1 101 ? 27.844 -7.876 -99.228 1.00 38.51 101 ILE B O 1
ATOM 2775 N N . HIS B 1 102 ? 27.501 -8.955 -97.305 1.00 36.75 102 HIS B N 1
ATOM 2776 C CA . HIS B 1 102 ? 26.168 -8.373 -97.143 1.00 36.34 102 HIS B CA 1
ATOM 2777 C C . HIS B 1 102 ? 26.173 -7.183 -96.201 1.00 33.93 102 HIS B C 1
ATOM 2778 O O . HIS B 1 102 ? 25.287 -6.355 -96.293 1.00 33.63 102 HIS B O 1
ATOM 2785 N N . GLY B 1 103 ? 27.118 -7.170 -95.252 1.00 31.92 103 GLY B N 1
ATOM 2786 C CA . GLY B 1 103 ? 27.273 -6.136 -94.215 1.00 31.11 103 GLY B CA 1
ATOM 2787 C C . GLY B 1 103 ? 28.756 -5.723 -94.161 1.00 32.34 103 GLY B C 1
ATOM 2788 O O . GLY B 1 103 ? 29.652 -6.557 -94.384 1.00 30.61 103 GLY B O 1
ATOM 2789 N N . ILE B 1 104 ? 28.992 -4.436 -93.865 1.00 32.63 104 ILE B N 1
ATOM 2790 C CA . ILE B 1 104 ? 30.281 -3.835 -93.710 1.00 32.46 104 ILE B CA 1
ATOM 2791 C C . ILE B 1 104 ? 30.249 -3.045 -92.406 1.00 33.14 104 ILE B C 1
ATOM 2792 O O . ILE B 1 104 ? 29.425 -2.176 -92.244 1.00 35.08 104 ILE B O 1
ATOM 2797 N N . LEU B 1 105 ? 31.119 -3.396 -91.471 1.00 32.98 105 LEU B N 1
ATOM 2798 C CA . LEU B 1 105 ? 31.405 -2.655 -90.285 1.00 33.38 105 LEU B CA 1
ATOM 2799 C C . LEU B 1 105 ? 32.866 -2.163 -90.385 1.00 33.71 105 LEU B C 1
ATOM 2800 O O . LEU B 1 105 ? 33.799 -2.951 -90.673 1.00 32.04 105 LEU B O 1
ATOM 2805 N N . VAL B 1 106 ? 33.032 -0.879 -90.177 1.00 33.51 106 VAL B N 1
ATOM 2806 C CA . VAL B 1 106 ? 34.276 -0.260 -89.963 1.00 35.58 106 VAL B CA 1
ATOM 2807 C C . VAL B 1 106 ? 34.427 0.111 -88.505 1.00 35.30 106 VAL B C 1
ATOM 2808 O O . VAL B 1 106 ? 33.741 0.955 -88.046 1.00 34.79 106 VAL B O 1
ATOM 2812 N N . GLN B 1 107 ? 35.430 -0.432 -87.820 1.00 35.77 107 GLN B N 1
ATOM 2813 C CA . GLN B 1 107 ? 35.565 -0.182 -86.402 1.00 37.04 107 GLN B CA 1
ATOM 2814 C C . GLN B 1 107 ? 36.122 1.253 -86.200 1.00 38.76 107 GLN B C 1
ATOM 2815 O O . GLN B 1 107 ? 37.097 1.606 -86.836 1.00 37.59 107 GLN B O 1
ATOM 2821 N N . LEU B 1 108 ? 35.480 2.009 -85.315 1.00 40.39 108 LEU B N 1
ATOM 2822 C CA . LEU B 1 108 ? 35.854 3.387 -84.990 1.00 44.77 108 LEU B CA 1
ATOM 2823 C C . LEU B 1 108 ? 36.448 3.397 -83.537 1.00 47.98 108 LEU B C 1
ATOM 2824 O O . LEU B 1 108 ? 36.075 2.553 -82.734 1.00 44.68 108 LEU B O 1
ATOM 2829 N N . PRO B 1 109 ? 37.377 4.301 -83.207 1.00 50.63 109 PRO B N 1
ATOM 2830 C CA . PRO B 1 109 ? 37.862 5.379 -84.073 1.00 53.10 109 PRO B CA 1
ATOM 2831 C C . PRO B 1 109 ? 38.998 4.912 -84.947 1.00 56.65 109 PRO B C 1
ATOM 2832 O O . PRO B 1 109 ? 39.647 3.923 -84.653 1.00 60.41 109 PRO B O 1
ATOM 2836 N N . LEU B 1 110 ? 39.210 5.608 -86.054 1.00 59.24 110 LEU B N 1
ATOM 2837 C CA . LEU B 1 110 ? 40.273 5.294 -86.978 1.00 58.95 110 LEU B CA 1
ATOM 2838 C C . LEU B 1 110 ? 41.431 6.205 -86.585 1.00 63.30 110 LEU B C 1
ATOM 2839 O O . LEU B 1 110 ? 41.223 7.415 -86.383 1.00 65.82 110 LEU B O 1
ATOM 2844 N N . PRO B 1 111 ? 42.621 5.634 -86.411 1.00 65.72 111 PRO B N 1
ATOM 2845 C CA . PRO B 1 111 ? 43.795 6.422 -86.084 1.00 70.40 111 PRO B CA 1
ATOM 2846 C C . PRO B 1 111 ? 44.082 7.566 -87.080 1.00 72.90 111 PRO B C 1
ATOM 2847 O O . PRO B 1 111 ? 44.353 7.326 -88.255 1.00 71.97 111 PRO B O 1
ATOM 2851 N N . GLY B 1 112 ? 44.024 8.803 -86.604 1.00 78.43 112 GLY B N 1
ATOM 2852 C CA . GLY B 1 112 ? 44.388 9.955 -87.455 1.00 81.97 112 GLY B CA 1
ATOM 2853 C C . GLY B 1 112 ? 43.292 10.418 -88.419 1.00 82.66 112 GLY B C 1
ATOM 2854 O O . GLY B 1 112 ? 43.558 11.222 -89.284 1.00 86.99 112 GLY B O 1
ATOM 2855 N N . ILE B 1 113 ? 42.077 9.886 -88.276 1.00 77.97 113 ILE B N 1
ATOM 2856 C CA . ILE B 1 113 ? 40.953 10.325 -89.086 1.00 74.31 113 ILE B CA 1
ATOM 2857 C C . ILE B 1 113 ? 39.892 10.752 -88.092 1.00 71.38 113 ILE B C 1
ATOM 2858 O O . ILE B 1 113 ? 39.060 9.952 -87.687 1.00 75.01 113 ILE B O 1
ATOM 2863 N N . ALA B 1 114 ? 39.923 12.013 -87.698 1.00 70.60 114 ALA B N 1
ATOM 2864 C CA . ALA B 1 114 ? 38.951 12.556 -86.746 1.00 71.57 114 ALA B CA 1
ATOM 2865 C C . ALA B 1 114 ? 37.506 12.439 -87.224 1.00 71.45 114 ALA B C 1
ATOM 2866 O O . ALA B 1 114 ? 36.648 12.087 -86.434 1.00 67.30 114 ALA B O 1
ATOM 2868 N N . ASP B 1 115 ? 37.246 12.741 -88.502 1.00 74.93 115 ASP B N 1
ATOM 2869 C CA . ASP B 1 115 ? 35.872 12.606 -89.023 1.00 73.82 115 ASP B CA 1
ATOM 2870 C C . ASP B 1 115 ? 35.694 11.419 -89.926 1.00 67.76 115 ASP B C 1
ATOM 2871 O O . ASP B 1 115 ? 36.094 11.418 -91.075 1.00 63.78 115 ASP B O 1
ATOM 2876 N N . ALA B 1 116 ? 35.081 10.382 -89.401 1.00 64.94 116 ALA B N 1
ATOM 2877 C CA . ALA B 1 116 ? 34.874 9.160 -90.173 1.00 65.56 116 ALA B CA 1
ATOM 2878 C C . ALA B 1 116 ? 33.646 9.210 -91.115 1.00 63.29 116 ALA B C 1
ATOM 2879 O O . ALA B 1 116 ? 33.402 8.256 -91.859 1.00 57.24 116 ALA B O 1
ATOM 2881 N N . SER B 1 117 ? 32.877 10.317 -91.067 1.00 64.51 117 SER B N 1
ATOM 2882 C CA . SER B 1 117 ? 31.638 10.444 -91.825 1.00 63.83 117 SER B CA 1
ATOM 2883 C C . SER B 1 117 ? 31.807 10.164 -93.354 1.00 61.35 117 SER B C 1
ATOM 2884 O O . SER B 1 117 ? 30.938 9.544 -93.931 1.00 61.00 117 SER B O 1
ATOM 2887 N N . ARG B 1 118 ? 32.884 10.595 -93.991 1.00 59.99 118 ARG B N 1
ATOM 2888 C CA . ARG B 1 118 ? 33.021 10.379 -95.417 1.00 61.99 118 ARG B CA 1
ATOM 2889 C C . ARG B 1 118 ? 33.178 8.898 -95.741 1.00 60.75 118 ARG B C 1
ATOM 2890 O O . ARG B 1 118 ? 32.713 8.453 -96.786 1.00 58.25 118 ARG B O 1
ATOM 2898 N N . LEU B 1 119 ? 33.806 8.144 -94.838 1.00 62.25 119 LEU B N 1
ATOM 2899 C CA . LEU B 1 119 ? 33.968 6.680 -95.001 1.00 59.98 119 LEU B CA 1
ATOM 2900 C C . LEU B 1 119 ? 32.662 5.969 -94.716 1.00 57.21 119 LEU B C 1
ATOM 2901 O O . LEU B 1 119 ? 32.260 5.119 -95.477 1.00 55.19 119 LEU B O 1
ATOM 2906 N N . ILE B 1 120 ? 32.016 6.335 -93.628 1.00 54.26 120 ILE B N 1
ATOM 2907 C CA . ILE B 1 120 ? 30.748 5.742 -93.283 1.00 55.58 120 ILE B CA 1
ATOM 2908 C C . ILE B 1 120 ? 29.730 5.967 -94.419 1.00 53.62 120 ILE B C 1
ATOM 2909 O O . ILE B 1 120 ? 29.085 5.030 -94.836 1.00 52.55 120 ILE B O 1
ATOM 2914 N N . HIS B 1 121 ? 29.691 7.166 -94.972 1.00 52.71 121 HIS B N 1
ATOM 2915 C CA . HIS B 1 121 ? 28.773 7.489 -96.065 1.00 51.45 121 HIS B CA 1
ATOM 2916 C C . HIS B 1 121 ? 29.147 6.775 -97.338 1.00 49.49 121 HIS B C 1
ATOM 2917 O O . HIS B 1 121 ? 28.306 6.684 -98.214 1.00 49.15 121 HIS B O 1
ATOM 2924 N N . ARG B 1 122 ? 30.388 6.328 -97.520 1.00 45.90 122 ARG B N 1
ATOM 2925 C CA . ARG B 1 122 ? 30.683 5.599 -98.729 1.00 44.76 122 ARG B CA 1
ATOM 2926 C C . ARG B 1 122 ? 30.064 4.136 -98.680 1.00 41.86 122 ARG B C 1
ATOM 2927 O O . ARG B 1 122 ? 29.936 3.451 -99.700 1.00 41.44 122 ARG B O 1
ATOM 2935 N N . ILE B 1 123 ? 29.831 3.614 -97.488 1.00 39.56 123 ILE B N 1
ATOM 2936 C CA . ILE B 1 123 ? 29.312 2.228 -97.362 1.00 39.18 123 ILE B CA 1
ATOM 2937 C C . ILE B 1 123 ? 27.908 2.217 -98.052 1.00 40.05 123 ILE B C 1
ATOM 2938 O O . ILE B 1 123 ? 27.097 3.134 -97.822 1.00 39.21 123 ILE B O 1
ATOM 2943 N N . ASP B 1 124 ? 27.699 1.258 -98.940 1.00 39.79 124 ASP B N 1
ATOM 2944 C CA . ASP B 1 124 ? 26.416 1.037 -99.597 1.00 40.47 124 ASP B CA 1
ATOM 2945 C C . ASP B 1 124 ? 25.349 0.961 -98.481 1.00 37.51 124 ASP B C 1
ATOM 2946 O O . ASP B 1 124 ? 25.551 0.280 -97.464 1.00 33.10 124 ASP B O 1
ATOM 2951 N N . PRO B 1 125 ? 24.293 1.766 -98.579 1.00 37.18 125 PRO B N 1
ATOM 2952 C CA . PRO B 1 125 ? 23.279 1.677 -97.531 1.00 36.98 125 PRO B CA 1
ATOM 2953 C C . PRO B 1 125 ? 22.686 0.281 -97.331 1.00 35.14 125 PRO B C 1
ATOM 2954 O O . PRO B 1 125 ? 22.365 -0.083 -96.237 1.00 33.63 125 PRO B O 1
ATOM 2958 N N . ARG B 1 126 ? 22.605 -0.483 -98.372 1.00 36.26 126 ARG B N 1
ATOM 2959 C CA . ARG B 1 126 ? 22.194 -1.871 -98.243 1.00 37.71 126 ARG B CA 1
ATOM 2960 C C . ARG B 1 126 ? 23.125 -2.754 -97.437 1.00 36.77 126 ARG B C 1
ATOM 2961 O O . ARG B 1 126 ? 22.678 -3.848 -96.990 1.00 38.50 126 ARG B O 1
ATOM 2969 N N . LYS B 1 127 ? 24.401 -2.330 -97.253 1.00 35.49 127 LYS B N 1
ATOM 2970 C CA . LYS B 1 127 ? 25.302 -3.058 -96.403 1.00 33.95 127 LYS B CA 1
ATOM 2971 C C . LYS B 1 127 ? 25.666 -2.384 -95.083 1.00 32.97 127 LYS B C 1
ATOM 2972 O O . LYS B 1 127 ? 26.581 -2.823 -94.352 1.00 32.95 127 LYS B O 1
ATOM 2978 N N . ASP B 1 128 ? 24.987 -1.339 -94.722 1.00 34.00 128 ASP B N 1
ATOM 2979 C CA . ASP B 1 128 ? 25.363 -0.513 -93.564 1.00 36.12 128 ASP B CA 1
ATOM 2980 C C . ASP B 1 128 ? 24.710 -1.047 -92.337 1.00 35.76 128 ASP B C 1
ATOM 2981 O O . ASP B 1 128 ? 23.624 -0.599 -91.962 1.00 37.45 128 ASP B O 1
ATOM 2986 N N . VAL B 1 129 ? 25.338 -2.019 -91.701 1.00 34.75 129 VAL B N 1
ATOM 2987 C CA . VAL B 1 129 ? 24.677 -2.771 -90.698 1.00 35.69 129 VAL B CA 1
ATOM 2988 C C . VAL B 1 129 ? 24.913 -2.200 -89.332 1.00 36.59 129 VAL B C 1
ATOM 2989 O O . VAL B 1 129 ? 24.344 -2.735 -88.343 1.00 32.73 129 VAL B O 1
ATOM 2993 N N . ASP B 1 130 ? 25.792 -1.202 -89.207 1.00 42.59 130 ASP B N 1
ATOM 2994 C CA . ASP B 1 130 ? 25.887 -0.603 -87.890 1.00 50.79 130 ASP B CA 1
ATOM 2995 C C . ASP B 1 130 ? 24.872 0.510 -87.869 1.00 56.35 130 ASP B C 1
ATOM 2996 O O . ASP B 1 130 ? 23.808 0.363 -87.196 1.00 55.88 130 ASP B O 1
ATOM 3001 N N . GLY B 1 131 ? 25.185 1.555 -88.640 1.00 59.07 131 GLY B N 1
ATOM 3002 C CA . GLY B 1 131 ? 24.280 2.688 -88.870 1.00 61.72 131 GLY B CA 1
ATOM 3003 C C . GLY B 1 131 ? 23.819 3.415 -87.642 1.00 58.62 131 GLY B C 1
ATOM 3004 O O . GLY B 1 131 ? 23.098 4.363 -87.826 1.00 66.58 131 GLY B O 1
ATOM 3005 N N . GLY B 1 138 ? 22.431 7.258 -78.257 1.00 65.38 138 GLY B N 1
ATOM 3006 C CA . GLY B 1 138 ? 22.975 8.480 -77.698 1.00 65.01 138 GLY B CA 1
ATOM 3007 C C . GLY B 1 138 ? 22.966 8.451 -76.183 1.00 61.80 138 GLY B C 1
ATOM 3008 O O . GLY B 1 138 ? 23.928 7.958 -75.556 1.00 63.92 138 GLY B O 1
ATOM 3009 N N . HIS B 1 139 ? 21.923 9.061 -75.636 1.00 55.96 139 HIS B N 1
ATOM 3010 C CA . HIS B 1 139 ? 21.756 9.232 -74.190 1.00 52.97 139 HIS B CA 1
ATOM 3011 C C . HIS B 1 139 ? 21.157 7.990 -73.478 1.00 43.93 139 HIS B C 1
ATOM 3012 O O . HIS B 1 139 ? 21.091 8.049 -72.258 1.00 41.31 139 HIS B O 1
ATOM 3019 N N . LEU B 1 140 ? 20.631 6.991 -74.224 1.00 37.11 140 LEU B N 1
ATOM 3020 C CA . LEU B 1 140 ? 19.949 5.795 -73.639 1.00 36.82 140 LEU B CA 1
ATOM 3021 C C . LEU B 1 140 ? 20.576 4.498 -74.102 1.00 34.93 140 LEU B C 1
ATOM 3022 O O . LEU B 1 140 ? 20.760 4.293 -75.266 1.00 36.12 140 LEU B O 1
ATOM 3027 N N . ALA B 1 141 ? 20.852 3.591 -73.186 1.00 34.17 141 ALA B N 1
ATOM 3028 C CA . ALA B 1 141 ? 21.423 2.280 -73.548 1.00 33.74 141 ALA B CA 1
ATOM 3029 C C . ALA B 1 141 ? 20.362 1.248 -73.924 1.00 31.40 141 ALA B C 1
ATOM 3030 O O . ALA B 1 141 ? 20.347 0.183 -73.371 1.00 28.52 141 ALA B O 1
ATOM 3032 N N . LEU B 1 142 ? 19.459 1.566 -74.837 1.00 33.06 142 LEU B N 1
ATOM 3033 C CA . LEU B 1 142 ? 18.372 0.641 -75.136 1.00 34.52 142 LEU B CA 1
ATOM 3034 C C . LEU B 1 142 ? 18.836 -0.666 -75.810 1.00 36.78 142 LEU B C 1
ATOM 3035 O O . LEU B 1 142 ? 18.426 -1.802 -75.400 1.00 32.79 142 LEU B O 1
ATOM 3040 N N . ARG B 1 143 ? 19.707 -0.515 -76.793 1.00 37.95 143 ARG B N 1
ATOM 3041 C CA . ARG B 1 143 ? 20.220 -1.629 -77.582 1.00 38.13 143 ARG B CA 1
ATOM 3042 C C . ARG B 1 143 ? 20.905 -2.647 -76.747 1.00 36.72 143 ARG B C 1
ATOM 3043 O O . ARG B 1 143 ? 20.628 -3.853 -76.914 1.00 35.27 143 ARG B O 1
ATOM 3051 N N . GLU B 1 144 ? 21.796 -2.213 -75.833 1.00 36.92 144 GLU B N 1
ATOM 3052 C CA . GLU B 1 144 ? 22.529 -3.144 -74.990 1.00 36.86 144 GLU B CA 1
ATOM 3053 C C . GLU B 1 144 ? 21.661 -3.915 -74.032 1.00 37.41 144 GLU B C 1
ATOM 3054 O O . GLU B 1 144 ? 22.083 -4.987 -73.561 1.00 37.00 144 GLU B O 1
ATOM 3060 N N . PHE B 1 145 ? 20.457 -3.399 -73.707 1.00 33.85 145 PHE B N 1
ATOM 3061 C CA . PHE B 1 145 ? 19.554 -4.179 -72.852 1.00 35.29 145 PHE B CA 1
ATOM 3062 C C . PHE B 1 145 ? 18.361 -4.797 -73.565 1.00 34.12 145 PHE B C 1
ATOM 3063 O O . PHE B 1 145 ? 17.523 -5.424 -72.920 1.00 33.98 145 PHE B O 1
ATOM 3071 N N . GLY B 1 146 ? 18.333 -4.714 -74.894 1.00 33.92 146 GLY B N 1
ATOM 3072 C CA . GLY B 1 146 ? 17.205 -5.214 -75.698 1.00 36.71 146 GLY B CA 1
ATOM 3073 C C . GLY B 1 146 ? 15.909 -4.471 -75.477 1.00 35.76 146 GLY B C 1
ATOM 3074 O O . GLY B 1 146 ? 14.806 -5.076 -75.547 1.00 36.67 146 GLY B O 1
ATOM 3075 N N . LEU B 1 147 ? 16.012 -3.203 -75.143 1.00 31.90 147 LEU B N 1
ATOM 3076 C CA . LEU B 1 147 ? 14.848 -2.425 -74.757 1.00 35.12 147 LEU B CA 1
ATOM 3077 C C . LEU B 1 147 ? 14.471 -1.314 -75.770 1.00 38.56 147 LEU B C 1
ATOM 3078 O O . LEU B 1 147 ? 13.807 -0.304 -75.385 1.00 39.31 147 LEU B O 1
ATOM 3083 N N . ARG B 1 148 ? 14.848 -1.471 -77.036 1.00 39.40 148 ARG B N 1
ATOM 3084 C CA . ARG B 1 148 ? 14.333 -0.540 -78.033 1.00 42.17 148 ARG B CA 1
ATOM 3085 C C . ARG B 1 148 ? 12.865 -0.791 -78.259 1.00 43.93 148 ARG B C 1
ATOM 3086 O O . ARG B 1 148 ? 12.407 -1.924 -78.048 1.00 45.67 148 ARG B O 1
ATOM 3094 N N . PRO B 1 149 ? 12.127 0.256 -78.616 1.00 46.36 149 PRO B N 1
ATOM 3095 C CA . PRO B 1 149 ? 10.645 0.167 -78.784 1.00 51.44 149 PRO B CA 1
ATOM 3096 C C . PRO B 1 149 ? 10.204 -0.948 -79.762 1.00 55.66 149 PRO B C 1
ATOM 3097 O O . PRO B 1 149 ? 9.216 -1.652 -79.517 1.00 59.43 149 PRO B O 1
ATOM 3101 N N . CYS B 1 150 ? 10.949 -1.066 -80.859 1.00 56.18 150 CYS B N 1
ATOM 3102 C CA . CYS B 1 150 ? 10.813 -2.135 -81.837 1.00 58.53 150 CYS B CA 1
ATOM 3103 C C . CYS B 1 150 ? 11.009 -3.596 -81.282 1.00 58.70 150 CYS B C 1
ATOM 3104 O O . CYS B 1 150 ? 10.773 -4.553 -82.014 1.00 56.02 150 CYS B O 1
ATOM 3107 N N . THR B 1 151 ? 11.526 -3.780 -80.056 1.00 57.27 151 THR B N 1
ATOM 3108 C CA . THR B 1 151 ? 11.562 -5.114 -79.373 1.00 53.15 151 THR B CA 1
ATOM 3109 C C . THR B 1 151 ? 10.808 -5.011 -78.018 1.00 52.27 151 THR B C 1
ATOM 3110 O O . THR B 1 151 ? 11.404 -5.094 -76.898 1.00 48.85 151 THR B O 1
ATOM 3114 N N . PRO B 1 152 ? 9.471 -4.822 -78.121 1.00 52.43 152 PRO B N 1
ATOM 3115 C CA . PRO B 1 152 ? 8.672 -4.503 -76.927 1.00 50.89 152 PRO B CA 1
ATOM 3116 C C . PRO B 1 152 ? 8.699 -5.562 -75.873 1.00 46.42 152 PRO B C 1
ATOM 3117 O O . PRO B 1 152 ? 8.319 -5.236 -74.785 1.00 48.07 152 PRO B O 1
ATOM 3121 N N . ARG B 1 153 ? 9.077 -6.815 -76.190 1.00 44.39 153 ARG B N 1
ATOM 3122 C CA . ARG B 1 153 ? 9.109 -7.906 -75.214 1.00 42.30 153 ARG B CA 1
ATOM 3123 C C . ARG B 1 153 ? 10.424 -7.835 -74.382 1.00 39.49 153 ARG B C 1
ATOM 3124 O O . ARG B 1 153 ? 10.585 -8.551 -73.376 1.00 38.54 153 ARG B O 1
ATOM 3127 N N . GLY B 1 154 ? 11.342 -6.919 -74.721 1.00 36.24 154 GLY B N 1
ATOM 3128 C CA . GLY B 1 154 ? 12.622 -6.962 -74.073 1.00 33.94 154 GLY B CA 1
ATOM 3129 C C . GLY B 1 154 ? 12.693 -6.876 -72.574 1.00 31.93 154 GLY B C 1
ATOM 3130 O O . GLY B 1 154 ? 13.558 -7.473 -71.978 1.00 30.72 154 GLY B O 1
ATOM 3131 N N . ILE B 1 155 ? 11.808 -6.119 -71.935 1.00 30.58 155 ILE B N 1
ATOM 3132 C CA . ILE B 1 155 ? 11.913 -5.939 -70.491 1.00 30.56 155 ILE B CA 1
ATOM 3133 C C . ILE B 1 155 ? 11.632 -7.234 -69.756 1.00 31.55 155 ILE B C 1
ATOM 3134 O O . ILE B 1 155 ? 12.320 -7.555 -68.779 1.00 30.00 155 ILE B O 1
ATOM 3139 N N . VAL B 1 156 ? 10.640 -8.010 -70.229 1.00 33.10 156 VAL B N 1
ATOM 3140 C CA . VAL B 1 156 ? 10.336 -9.290 -69.612 1.00 36.14 156 VAL B CA 1
ATOM 3141 C C . VAL B 1 156 ? 11.448 -10.378 -69.748 1.00 39.30 156 VAL B C 1
ATOM 3142 O O . VAL B 1 156 ? 11.664 -11.151 -68.824 1.00 37.00 156 VAL B O 1
ATOM 3146 N N . THR B 1 157 ? 12.064 -10.443 -70.927 1.00 41.19 157 THR B N 1
ATOM 3147 C CA . THR B 1 157 ? 13.165 -11.311 -71.182 1.00 45.22 157 THR B CA 1
ATOM 3148 C C . THR B 1 157 ? 14.297 -10.968 -70.210 1.00 41.82 157 THR B C 1
ATOM 3149 O O . THR B 1 157 ? 14.878 -11.859 -69.597 1.00 44.30 157 THR B O 1
ATOM 3153 N N . LEU B 1 158 ? 14.618 -9.682 -70.106 1.00 35.80 158 LEU B N 1
ATOM 3154 C CA . LEU B 1 158 ? 15.712 -9.258 -69.228 1.00 34.07 158 LEU B CA 1
ATOM 3155 C C . LEU B 1 158 ? 15.447 -9.657 -67.814 1.00 33.05 158 LEU B C 1
ATOM 3156 O O . LEU B 1 158 ? 16.298 -10.296 -67.192 1.00 31.75 158 LEU B O 1
ATOM 3161 N N . LEU B 1 159 ? 14.228 -9.432 -67.340 1.00 33.30 159 LEU B N 1
ATOM 3162 C CA . LEU B 1 159 ? 13.857 -9.766 -65.973 1.00 34.04 159 LEU B CA 1
ATOM 3163 C C . LEU B 1 159 ? 13.864 -11.265 -65.707 1.00 36.23 159 LEU B C 1
ATOM 3164 O O . LEU B 1 159 ? 14.021 -11.706 -64.571 1.00 37.45 159 LEU B O 1
ATOM 3169 N N . ALA B 1 160 ? 13.687 -12.053 -66.728 1.00 38.58 160 ALA B N 1
ATOM 3170 C CA . ALA B 1 160 ? 13.660 -13.515 -66.523 1.00 43.53 160 ALA B CA 1
ATOM 3171 C C . ALA B 1 160 ? 15.113 -14.003 -66.209 1.00 45.12 160 ALA B C 1
ATOM 3172 O O . ALA B 1 160 ? 15.299 -15.074 -65.720 1.00 48.80 160 ALA B O 1
ATOM 3174 N N . HIS B 1 161 ? 16.121 -13.159 -66.432 1.00 44.29 161 HIS B N 1
ATOM 3175 C CA . HIS B 1 161 ? 17.509 -13.533 -66.136 1.00 44.95 161 HIS B CA 1
ATOM 3176 C C . HIS B 1 161 ? 17.923 -13.037 -64.779 1.00 47.04 161 HIS B C 1
ATOM 3177 O O . HIS B 1 161 ? 19.078 -13.132 -64.397 1.00 52.16 161 HIS B O 1
ATOM 3184 N N . THR B 1 162 ? 16.962 -12.531 -64.010 1.00 43.75 162 THR B N 1
ATOM 3185 C CA . THR B 1 162 ? 17.105 -12.418 -62.536 1.00 41.74 162 THR B CA 1
ATOM 3186 C C . THR B 1 162 ? 16.406 -13.632 -61.876 1.00 42.41 162 THR B C 1
ATOM 3187 O O . THR B 1 162 ? 15.833 -14.494 -62.543 1.00 40.84 162 THR B O 1
ATOM 3191 N N . ASP B 1 163 ? 16.472 -13.651 -60.562 1.00 42.79 163 ASP B N 1
ATOM 3192 C CA . ASP B 1 163 ? 15.782 -14.650 -59.791 1.00 47.14 163 ASP B CA 1
ATOM 3193 C C . ASP B 1 163 ? 14.581 -13.989 -59.081 1.00 45.01 163 ASP B C 1
ATOM 3194 O O . ASP B 1 163 ? 14.211 -14.406 -58.044 1.00 44.86 163 ASP B O 1
ATOM 3199 N N . GLN B 1 164 ? 14.068 -12.889 -59.615 1.00 44.54 164 GLN B N 1
ATOM 3200 C CA . GLN B 1 164 ? 13.085 -12.111 -58.875 1.00 43.96 164 GLN B CA 1
ATOM 3201 C C . GLN B 1 164 ? 11.747 -12.286 -59.504 1.00 42.62 164 GLN B C 1
ATOM 3202 O O . GLN B 1 164 ? 11.670 -12.424 -60.702 1.00 41.02 164 GLN B O 1
ATOM 3208 N N . PRO B 1 165 ? 10.698 -12.291 -58.697 1.00 42.88 165 PRO B N 1
ATOM 3209 C CA . PRO B 1 165 ? 9.339 -12.422 -59.257 1.00 42.90 165 PRO B CA 1
ATOM 3210 C C . PRO B 1 165 ? 8.916 -11.151 -60.016 1.00 39.87 165 PRO B C 1
ATOM 3211 O O . PRO B 1 165 ? 9.415 -10.051 -59.750 1.00 38.02 165 PRO B O 1
ATOM 3215 N N . VAL B 1 166 ? 8.032 -11.348 -60.989 1.00 37.45 166 VAL B N 1
ATOM 3216 C CA . VAL B 1 166 ? 7.477 -10.293 -61.810 1.00 35.95 166 VAL B CA 1
ATOM 3217 C C . VAL B 1 166 ? 5.993 -10.057 -61.531 1.00 35.95 166 VAL B C 1
ATOM 3218 O O . VAL B 1 166 ? 5.605 -8.931 -61.188 1.00 33.68 166 VAL B O 1
ATOM 3222 N N . ARG B 1 167 ? 5.201 -11.144 -61.586 1.00 36.96 167 ARG B N 1
ATOM 3223 C CA . ARG B 1 167 ? 3.798 -11.090 -61.502 1.00 37.18 167 ARG B CA 1
ATOM 3224 C C . ARG B 1 167 ? 3.430 -10.597 -60.104 1.00 37.86 167 ARG B C 1
ATOM 3225 O O . ARG B 1 167 ? 4.057 -10.998 -59.149 1.00 37.77 167 ARG B O 1
ATOM 3233 N N . GLY B 1 168 ? 2.456 -9.671 -59.968 1.00 36.14 168 GLY B N 1
ATOM 3234 C CA . GLY B 1 168 ? 2.115 -9.161 -58.639 1.00 35.50 168 GLY B CA 1
ATOM 3235 C C . GLY B 1 168 ? 3.037 -8.109 -58.020 1.00 34.75 168 GLY B C 1
ATOM 3236 O O . GLY B 1 168 ? 2.763 -7.570 -56.944 1.00 33.23 168 GLY B O 1
ATOM 3237 N N . ARG B 1 169 ? 4.136 -7.772 -58.695 1.00 33.31 169 ARG B N 1
ATOM 3238 C CA . ARG B 1 169 ? 5.055 -6.822 -58.148 1.00 32.59 169 ARG B CA 1
ATOM 3239 C C . ARG B 1 169 ? 4.733 -5.400 -58.688 1.00 29.52 169 ARG B C 1
ATOM 3240 O O . ARG B 1 169 ? 4.091 -5.263 -59.718 1.00 28.42 169 ARG B O 1
ATOM 3248 N N . ASN B 1 170 ? 5.283 -4.395 -57.997 1.00 28.53 170 ASN B N 1
ATOM 3249 C CA . ASN B 1 170 ? 5.175 -2.998 -58.370 1.00 27.97 170 ASN B CA 1
ATOM 3250 C C . ASN B 1 170 ? 6.248 -2.619 -59.304 1.00 25.98 170 ASN B C 1
ATOM 3251 O O . ASN B 1 170 ? 7.405 -2.840 -58.986 1.00 25.47 170 ASN B O 1
ATOM 3256 N N . ALA B 1 171 ? 5.882 -1.992 -60.426 1.00 24.56 171 ALA B N 1
ATOM 3257 C CA . ALA B 1 171 ? 6.869 -1.496 -61.367 1.00 24.88 171 ALA B CA 1
ATOM 3258 C C . ALA B 1 171 ? 6.699 -0.051 -61.510 1.00 24.77 171 ALA B C 1
ATOM 3259 O O . ALA B 1 171 ? 5.593 0.393 -61.639 1.00 24.01 171 ALA B O 1
ATOM 3261 N N . THR B 1 172 ? 7.792 0.710 -61.535 1.00 24.05 172 THR B N 1
ATOM 3262 C CA . THR B 1 172 ? 7.723 2.105 -61.960 1.00 24.74 172 THR B CA 1
ATOM 3263 C C . THR B 1 172 ? 8.669 2.339 -63.169 1.00 23.72 172 THR B C 1
ATOM 3264 O O . THR B 1 172 ? 9.832 1.965 -63.134 1.00 21.27 172 THR B O 1
ATOM 3268 N N . ILE B 1 173 ? 8.161 3.032 -64.163 1.00 23.78 173 ILE B N 1
ATOM 3269 C CA . ILE B 1 173 ? 8.909 3.421 -65.316 1.00 25.23 173 ILE B CA 1
ATOM 3270 C C . ILE B 1 173 ? 9.086 4.949 -65.251 1.00 24.89 173 ILE B C 1
ATOM 3271 O O . ILE B 1 173 ? 8.096 5.669 -65.171 1.00 23.33 173 ILE B O 1
ATOM 3276 N N . VAL B 1 174 ? 10.349 5.415 -65.323 1.00 24.16 174 VAL B N 1
ATOM 3277 C CA . VAL B 1 174 ? 10.676 6.824 -65.354 1.00 25.55 174 VAL B CA 1
ATOM 3278 C C . VAL B 1 174 ? 11.334 7.097 -66.699 1.00 27.12 174 VAL B C 1
ATOM 3279 O O . VAL B 1 174 ? 12.385 6.534 -67.022 1.00 26.73 174 VAL B O 1
ATOM 3283 N N . GLY B 1 175 ? 10.693 7.925 -67.483 1.00 29.31 175 GLY B N 1
ATOM 3284 C CA . GLY B 1 175 ? 10.980 8.091 -68.895 1.00 31.43 175 GLY B CA 1
ATOM 3285 C C . GLY B 1 175 ? 10.943 9.564 -69.248 1.00 35.23 175 GLY B C 1
ATOM 3286 O O . GLY B 1 175 ? 10.236 10.386 -68.645 1.00 33.60 175 GLY B O 1
ATOM 3287 N N . VAL B 1 176 ? 11.695 9.877 -70.269 1.00 42.14 176 VAL B N 1
ATOM 3288 C CA . VAL B 1 176 ? 11.742 11.223 -70.804 1.00 48.78 176 VAL B CA 1
ATOM 3289 C C . VAL B 1 176 ? 10.734 11.256 -71.915 1.00 51.77 176 VAL B C 1
ATOM 3290 O O . VAL B 1 176 ? 10.088 12.265 -72.081 1.00 53.83 176 VAL B O 1
ATOM 3294 N N . SER B 1 177 ? 10.587 10.181 -72.670 1.00 54.47 177 SER B N 1
ATOM 3295 C CA . SER B 1 177 ? 9.494 10.090 -73.647 1.00 63.24 177 SER B CA 1
ATOM 3296 C C . SER B 1 177 ? 8.516 8.953 -73.321 1.00 66.17 177 SER B C 1
ATOM 3297 O O . SER B 1 177 ? 8.945 7.779 -73.104 1.00 60.51 177 SER B O 1
ATOM 3300 N N . ASN B 1 178 ? 7.215 9.337 -73.279 1.00 74.64 178 ASN B N 1
ATOM 3301 C CA . ASN B 1 178 ? 6.037 8.433 -73.412 1.00 73.62 178 ASN B CA 1
ATOM 3302 C C . ASN B 1 178 ? 6.328 7.352 -74.457 1.00 70.04 178 ASN B C 1
ATOM 3303 O O . ASN B 1 178 ? 6.081 6.171 -74.257 1.00 68.84 178 ASN B O 1
ATOM 3308 N N . HIS B 1 179 ? 6.925 7.744 -75.550 1.00 69.76 179 HIS B N 1
ATOM 3309 C CA . HIS B 1 179 ? 7.291 6.760 -76.562 1.00 73.88 179 HIS B CA 1
ATOM 3310 C C . HIS B 1 179 ? 8.279 5.540 -76.240 1.00 69.57 179 HIS B C 1
ATOM 3311 O O . HIS B 1 179 ? 8.172 4.416 -76.833 1.00 64.04 179 HIS B O 1
ATOM 3318 N N . VAL B 1 180 ? 9.274 5.736 -75.379 1.00 58.22 180 VAL B N 1
ATOM 3319 C CA . VAL B 1 180 ? 10.150 4.620 -75.031 1.00 53.06 180 VAL B CA 1
ATOM 3320 C C . VAL B 1 180 ? 9.557 3.780 -73.870 1.00 48.29 180 VAL B C 1
ATOM 3321 O O . VAL B 1 180 ? 9.699 2.535 -73.835 1.00 53.41 180 VAL B O 1
ATOM 3325 N N . GLY B 1 181 ? 8.874 4.438 -72.955 1.00 46.83 181 GLY B N 1
ATOM 3326 C CA . GLY B 1 181 ? 8.296 3.774 -71.767 1.00 43.42 181 GLY B CA 1
ATOM 3327 C C . GLY B 1 181 ? 7.053 2.957 -72.031 1.00 41.62 181 GLY B C 1
ATOM 3328 O O . GLY B 1 181 ? 6.834 1.940 -71.431 1.00 42.43 181 GLY B O 1
ATOM 3329 N N . ARG B 1 182 ? 6.250 3.414 -72.947 1.00 42.52 182 ARG B N 1
ATOM 3330 C CA . ARG B 1 182 ? 4.943 2.822 -73.227 1.00 44.15 182 ARG B CA 1
ATOM 3331 C C . ARG B 1 182 ? 4.975 1.297 -73.558 1.00 41.64 182 ARG B C 1
ATOM 3332 O O . ARG B 1 182 ? 4.287 0.565 -72.967 1.00 42.96 182 ARG B O 1
ATOM 3340 N N . PRO B 1 183 ? 5.792 0.821 -74.474 1.00 41.99 183 PRO B N 1
ATOM 3341 C CA . PRO B 1 183 ? 5.873 -0.655 -74.667 1.00 41.90 183 PRO B CA 1
ATOM 3342 C C . PRO B 1 183 ? 6.409 -1.458 -73.503 1.00 40.45 183 PRO B C 1
ATOM 3343 O O . PRO B 1 183 ? 5.958 -2.549 -73.303 1.00 46.26 183 PRO B O 1
ATOM 3347 N N . MET B 1 184 ? 7.258 -0.885 -72.681 1.00 40.35 184 MET B N 1
ATOM 3348 C CA . MET B 1 184 ? 7.737 -1.524 -71.455 1.00 39.48 184 MET B CA 1
ATOM 3349 C C . MET B 1 184 ? 6.655 -1.554 -70.382 1.00 36.93 184 MET B C 1
ATOM 3350 O O . MET B 1 184 ? 6.447 -2.593 -69.730 1.00 34.96 184 MET B O 1
ATOM 3355 N N . ALA B 1 185 ? 5.967 -0.425 -70.209 1.00 35.04 185 ALA B N 1
ATOM 3356 C CA . ALA B 1 185 ? 4.814 -0.368 -69.300 1.00 32.99 185 ALA B CA 1
ATOM 3357 C C . ALA B 1 185 ? 3.794 -1.450 -69.640 1.00 32.13 185 ALA B C 1
ATOM 3358 O O . ALA B 1 185 ? 3.350 -2.164 -68.802 1.00 32.99 185 ALA B O 1
ATOM 3360 N N . LEU B 1 186 ? 3.486 -1.570 -70.883 1.00 32.72 186 LEU B N 1
ATOM 3361 C CA . LEU B 1 186 ? 2.565 -2.488 -71.376 1.00 37.14 186 LEU B CA 1
ATOM 3362 C C . LEU B 1 186 ? 2.946 -3.962 -71.177 1.00 35.92 186 LEU B C 1
ATOM 3363 O O . LEU B 1 186 ? 2.116 -4.760 -70.755 1.00 36.59 186 LEU B O 1
ATOM 3368 N N . GLU B 1 187 ? 4.198 -4.315 -71.460 1.00 35.80 187 GLU B N 1
ATOM 3369 C CA . GLU B 1 187 ? 4.647 -5.674 -71.281 1.00 36.82 187 GLU B CA 1
ATOM 3370 C C . GLU B 1 187 ? 4.645 -5.996 -69.832 1.00 32.38 187 GLU B C 1
ATOM 3371 O O . GLU B 1 187 ? 4.343 -7.144 -69.490 1.00 33.32 187 GLU B O 1
ATOM 3377 N N . LEU B 1 188 ? 4.978 -5.035 -68.959 1.00 27.57 188 LEU B N 1
ATOM 3378 C CA . LEU B 1 188 ? 4.873 -5.336 -67.534 1.00 27.89 188 LEU B CA 1
ATOM 3379 C C . LEU B 1 188 ? 3.458 -5.480 -67.054 1.00 28.45 188 LEU B C 1
ATOM 3380 O O . LEU B 1 188 ? 3.204 -6.284 -66.155 1.00 27.66 188 LEU B O 1
ATOM 3385 N N . LEU B 1 189 ? 2.516 -4.749 -67.691 1.00 28.73 189 LEU B N 1
ATOM 3386 C CA . LEU B 1 189 ? 1.118 -4.935 -67.351 1.00 31.42 189 LEU B CA 1
ATOM 3387 C C . LEU B 1 189 ? 0.694 -6.381 -67.692 1.00 33.53 189 LEU B C 1
ATOM 3388 O O . LEU B 1 189 ? 0.102 -7.061 -66.874 1.00 33.54 189 LEU B O 1
ATOM 3393 N N . ILE B 1 190 ? 1.022 -6.811 -68.895 1.00 38.47 190 ILE B N 1
ATOM 3394 C CA . ILE B 1 190 ? 0.664 -8.154 -69.380 1.00 41.07 190 ILE B CA 1
ATOM 3395 C C . ILE B 1 190 ? 1.350 -9.233 -68.520 1.00 38.77 190 ILE B C 1
ATOM 3396 O O . ILE B 1 190 ? 0.712 -10.218 -68.250 1.00 40.34 190 ILE B O 1
ATOM 3401 N N . ALA B 1 191 ? 2.584 -9.019 -68.045 1.00 33.88 191 ALA B N 1
ATOM 3402 C CA . ALA B 1 191 ? 3.239 -9.930 -67.116 1.00 31.73 191 ALA B CA 1
ATOM 3403 C C . ALA B 1 191 ? 2.649 -9.886 -65.744 1.00 31.54 191 ALA B C 1
ATOM 3404 O O . ALA B 1 191 ? 3.139 -10.578 -64.863 1.00 31.33 191 ALA B O 1
ATOM 3406 N N . GLY B 1 192 ? 1.601 -9.063 -65.486 1.00 31.28 192 GLY B N 1
ATOM 3407 C CA . GLY B 1 192 ? 0.996 -9.022 -64.166 1.00 30.21 192 GLY B CA 1
ATOM 3408 C C . GLY B 1 192 ? 1.500 -8.083 -63.113 1.00 28.89 192 GLY B C 1
ATOM 3409 O O . GLY B 1 192 ? 1.151 -8.271 -61.943 1.00 28.35 192 GLY B O 1
ATOM 3410 N N . CYS B 1 193 ? 2.367 -7.123 -63.485 1.00 27.95 193 CYS B N 1
ATOM 3411 C CA . CYS B 1 193 ? 2.786 -6.066 -62.600 1.00 27.16 193 CYS B CA 1
ATOM 3412 C C . CYS B 1 193 ? 1.788 -4.993 -62.446 1.00 26.53 193 CYS B C 1
ATOM 3413 O O . CYS B 1 193 ? 1.000 -4.749 -63.349 1.00 27.59 193 CYS B O 1
ATOM 3416 N N . THR B 1 194 ? 1.803 -4.338 -61.317 1.00 25.61 194 THR B N 1
ATOM 3417 C CA . THR B 1 194 ? 1.151 -3.088 -61.069 1.00 24.85 194 THR B CA 1
ATOM 3418 C C . THR B 1 194 ? 2.066 -1.968 -61.464 1.00 25.00 194 THR B C 1
ATOM 3419 O O . THR B 1 194 ? 3.193 -1.785 -60.864 1.00 25.69 194 THR B O 1
ATOM 3423 N N . VAL B 1 195 ? 1.727 -1.222 -62.477 1.00 24.57 195 VAL B N 1
ATOM 3424 C CA . VAL B 1 195 ? 2.702 -0.354 -63.122 1.00 24.61 195 VAL B CA 1
ATOM 3425 C C . VAL B 1 195 ? 2.306 1.144 -62.939 1.00 25.45 195 VAL B C 1
ATOM 3426 O O . VAL B 1 195 ? 1.076 1.547 -62.956 1.00 24.57 195 VAL B O 1
ATOM 3430 N N . SER B 1 196 ? 3.305 1.961 -62.806 1.00 26.17 196 SER B N 1
ATOM 3431 C CA . SER B 1 196 ? 3.180 3.474 -62.856 1.00 28.51 196 SER B CA 1
ATOM 3432 C C . SER B 1 196 ? 4.229 4.033 -63.793 1.00 27.36 196 SER B C 1
ATOM 3433 O O . SER B 1 196 ? 5.325 3.475 -63.823 1.00 23.76 196 SER B O 1
ATOM 3443 N N . CYS B 1 198 ? 6.257 7.605 -64.601 1.00 31.03 198 CYS B N 1
ATOM 3444 C CA . CYS B 1 198 ? 6.657 8.981 -64.211 1.00 33.51 198 CYS B CA 1
ATOM 3445 C C . CYS B 1 198 ? 7.458 9.607 -65.317 1.00 33.27 198 CYS B C 1
ATOM 3446 O O . CYS B 1 198 ? 8.290 8.968 -65.869 1.00 35.60 198 CYS B O 1
ATOM 3449 N N . HIS B 1 199 ? 7.191 10.848 -65.636 1.00 35.78 199 HIS B N 1
ATOM 3450 C CA . HIS B 1 199 ? 7.816 11.564 -66.709 1.00 37.88 199 HIS B CA 1
ATOM 3451 C C . HIS B 1 199 ? 8.912 12.417 -66.001 1.00 38.13 199 HIS B C 1
ATOM 3452 O O . HIS B 1 199 ? 8.883 12.637 -64.800 1.00 37.64 199 HIS B O 1
ATOM 3459 N N . LYS B 1 200 ? 9.908 12.838 -66.745 1.00 39.68 200 LYS B N 1
ATOM 3460 C CA . LYS B 1 200 ? 10.897 13.824 -66.308 1.00 40.65 200 LYS B CA 1
ATOM 3461 C C . LYS B 1 200 ? 10.281 15.021 -65.557 1.00 39.79 200 LYS B C 1
ATOM 3462 O O . LYS B 1 200 ? 10.826 15.432 -64.504 1.00 40.30 200 LYS B O 1
ATOM 3468 N N . PHE B 1 201 ? 9.084 15.480 -65.992 1.00 36.49 201 PHE B N 1
ATOM 3469 C CA . PHE B 1 201 ? 8.414 16.557 -65.299 1.00 35.89 201 PHE B CA 1
ATOM 3470 C C . PHE B 1 201 ? 7.682 16.207 -64.016 1.00 34.28 201 PHE B C 1
ATOM 3471 O O . PHE B 1 201 ? 7.129 17.088 -63.394 1.00 35.98 201 PHE B O 1
ATOM 3479 N N . THR B 1 202 ? 7.654 14.958 -63.622 1.00 31.61 202 THR B N 1
ATOM 3480 C CA . THR B 1 202 ? 6.996 14.572 -62.401 1.00 31.04 202 THR B CA 1
ATOM 3481 C C . THR B 1 202 ? 7.620 15.321 -61.239 1.00 32.91 202 THR B C 1
ATOM 3482 O O . THR B 1 202 ? 8.806 15.374 -61.128 1.00 33.52 202 THR B O 1
ATOM 3486 N N . PRO B 1 203 ? 6.796 15.922 -60.365 1.00 35.21 203 PRO B N 1
ATOM 3487 C CA . PRO B 1 203 ? 7.408 16.593 -59.178 1.00 36.50 203 PRO B CA 1
ATOM 3488 C C . PRO B 1 203 ? 8.307 15.662 -58.394 1.00 35.80 203 PRO B C 1
ATOM 3489 O O . PRO B 1 203 ? 8.024 14.474 -58.291 1.00 33.22 203 PRO B O 1
ATOM 3493 N N . ALA B 1 204 ? 9.420 16.197 -57.889 1.00 37.95 204 ALA B N 1
ATOM 3494 C CA . ALA B 1 204 ? 10.475 15.375 -57.249 1.00 37.16 204 ALA B CA 1
ATOM 3495 C C . ALA B 1 204 ? 9.900 14.578 -56.048 1.00 36.21 204 ALA B C 1
ATOM 3496 O O . ALA B 1 204 ? 10.195 13.417 -55.902 1.00 33.56 204 ALA B O 1
ATOM 3498 N N . ASP B 1 205 ? 9.005 15.143 -55.258 1.00 37.78 205 ASP B N 1
ATOM 3499 C CA . ASP B 1 205 ? 8.402 14.411 -54.142 1.00 39.00 205 ASP B CA 1
ATOM 3500 C C . ASP B 1 205 ? 7.502 13.196 -54.564 1.00 36.60 205 ASP B C 1
ATOM 3501 O O . ASP B 1 205 ? 7.549 12.086 -53.986 1.00 36.11 205 ASP B O 1
ATOM 3506 N N . VAL B 1 206 ? 6.786 13.372 -55.662 1.00 35.95 206 VAL B N 1
ATOM 3507 C CA . VAL B 1 206 ? 5.959 12.343 -56.230 1.00 33.97 206 VAL B CA 1
ATOM 3508 C C . VAL B 1 206 ? 6.868 11.270 -56.843 1.00 32.08 206 VAL B C 1
ATOM 3509 O O . VAL B 1 206 ? 6.589 10.074 -56.739 1.00 30.79 206 VAL B O 1
ATOM 3513 N N . LEU B 1 207 ? 7.908 11.693 -57.515 1.00 31.07 207 LEU B N 1
ATOM 3514 C CA . LEU B 1 207 ? 8.855 10.794 -58.104 1.00 30.69 207 LEU B CA 1
ATOM 3515 C C . LEU B 1 207 ? 9.423 9.890 -57.041 1.00 29.55 207 LEU B C 1
ATOM 3516 O O . LEU B 1 207 ? 9.442 8.647 -57.170 1.00 27.35 207 LEU B O 1
ATOM 3521 N N . GLN B 1 208 ? 9.840 10.529 -55.966 1.00 31.36 208 GLN B N 1
ATOM 3522 C CA . GLN B 1 208 ? 10.435 9.833 -54.844 1.00 32.64 208 GLN B CA 1
ATOM 3523 C C . GLN B 1 208 ? 9.476 8.768 -54.256 1.00 32.36 208 GLN B C 1
ATOM 3524 O O . GLN B 1 208 ? 9.854 7.595 -54.007 1.00 29.99 208 GLN B O 1
ATOM 3530 N N . THR B 1 209 ? 8.225 9.168 -54.064 1.00 32.76 209 THR B N 1
ATOM 3531 C CA . THR B 1 209 ? 7.248 8.197 -53.626 1.00 33.24 209 THR B CA 1
ATOM 3532 C C . THR B 1 209 ? 7.155 6.984 -54.516 1.00 32.16 209 THR B C 1
ATOM 3533 O O . THR B 1 209 ? 7.108 5.865 -54.044 1.00 32.13 209 THR B O 1
ATOM 3537 N N . HIS B 1 210 ? 7.097 7.197 -55.839 1.00 32.29 210 HIS B N 1
ATOM 3538 C CA . HIS B 1 210 ? 6.948 6.049 -56.749 1.00 30.99 210 HIS B CA 1
ATOM 3539 C C . HIS B 1 210 ? 8.231 5.231 -56.849 1.00 29.27 210 HIS B C 1
ATOM 3540 O O . HIS B 1 210 ? 8.163 4.017 -57.106 1.00 29.02 210 HIS B O 1
ATOM 3547 N N . VAL B 1 211 ? 9.402 5.870 -56.741 1.00 27.80 211 VAL B N 1
ATOM 3548 C CA . VAL B 1 211 ? 10.627 5.028 -56.721 1.00 27.61 211 VAL B CA 1
ATOM 3549 C C . VAL B 1 211 ? 10.652 4.139 -55.455 1.00 27.73 211 VAL B C 1
ATOM 3550 O O . VAL B 1 211 ? 11.115 2.977 -55.511 1.00 28.42 211 VAL B O 1
ATOM 3554 N N . ARG B 1 212 ? 10.253 4.710 -54.313 1.00 28.36 212 ARG B N 1
ATOM 3555 C CA . ARG B 1 212 ? 10.328 3.998 -53.056 1.00 31.40 212 ARG B CA 1
ATOM 3556 C C . ARG B 1 212 ? 9.412 2.778 -53.045 1.00 33.66 212 ARG B C 1
ATOM 3557 O O . ARG B 1 212 ? 9.758 1.790 -52.406 1.00 36.92 212 ARG B O 1
ATOM 3565 N N . ASP B 1 213 ? 8.354 2.781 -53.833 1.00 35.66 213 ASP B N 1
ATOM 3566 C CA . ASP B 1 213 ? 7.374 1.655 -53.925 1.00 37.79 213 ASP B CA 1
ATOM 3567 C C . ASP B 1 213 ? 7.752 0.590 -54.948 1.00 37.13 213 ASP B C 1
ATOM 3568 O O . ASP B 1 213 ? 7.092 -0.462 -55.065 1.00 33.16 213 ASP B O 1
ATOM 3573 N N . ALA B 1 214 ? 8.793 0.841 -55.744 1.00 34.64 214 ALA B N 1
ATOM 3574 C CA . ALA B 1 214 ? 9.003 -0.021 -56.891 1.00 33.56 214 ALA B CA 1
ATOM 3575 C C . ALA B 1 214 ? 9.941 -1.231 -56.632 1.00 33.26 214 ALA B C 1
ATOM 3576 O O . ALA B 1 214 ? 11.130 -1.059 -56.376 1.00 32.88 214 ALA B O 1
ATOM 3578 N N . ASP B 1 215 ? 9.390 -2.439 -56.773 1.00 29.99 215 ASP B N 1
ATOM 3579 C CA . ASP B 1 215 ? 10.185 -3.612 -56.885 1.00 30.08 215 ASP B CA 1
ATOM 3580 C C . ASP B 1 215 ? 10.947 -3.732 -58.176 1.00 28.11 215 ASP B C 1
ATOM 3581 O O . ASP B 1 215 ? 11.976 -4.445 -58.244 1.00 27.30 215 ASP B O 1
ATOM 3586 N N . ILE B 1 216 ? 10.376 -3.156 -59.246 1.00 26.01 216 ILE B N 1
ATOM 3587 C CA . ILE B 1 216 ? 10.993 -3.136 -60.550 1.00 24.99 216 ILE B CA 1
ATOM 3588 C C . ILE B 1 216 ? 11.080 -1.681 -60.929 1.00 24.46 216 ILE B C 1
ATOM 3589 O O . ILE B 1 216 ? 10.044 -1.044 -60.999 1.00 22.91 216 ILE B O 1
ATOM 3594 N N . LEU B 1 217 ? 12.313 -1.166 -61.130 1.00 23.43 217 LEU B N 1
ATOM 3595 C CA . LEU B 1 217 ? 12.514 0.279 -61.443 1.00 23.75 217 LEU B CA 1
ATOM 3596 C C . LEU B 1 217 ? 13.243 0.442 -62.762 1.00 23.62 217 LEU B C 1
ATOM 3597 O O . LEU B 1 217 ? 14.399 -0.036 -62.890 1.00 22.50 217 LEU B O 1
ATOM 3602 N N . VAL B 1 218 ? 12.614 1.027 -63.760 1.00 22.44 218 VAL B N 1
ATOM 3603 C CA . VAL B 1 218 ? 13.200 1.183 -65.091 1.00 23.47 218 VAL B CA 1
ATOM 3604 C C . VAL B 1 218 ? 13.355 2.677 -65.317 1.00 24.87 218 VAL B C 1
ATOM 3605 O O . VAL B 1 218 ? 12.339 3.404 -65.238 1.00 25.24 218 VAL B O 1
ATOM 3609 N N . VAL B 1 219 ? 14.614 3.169 -65.469 1.00 24.33 219 VAL B N 1
ATOM 3610 C CA . VAL B 1 219 ? 14.897 4.575 -65.608 1.00 24.41 219 VAL B CA 1
ATOM 3611 C C . VAL B 1 219 ? 15.565 4.815 -66.963 1.00 25.34 219 VAL B C 1
ATOM 3612 O O . VAL B 1 219 ? 16.640 4.223 -67.290 1.00 25.22 219 VAL B O 1
ATOM 3616 N N . ALA B 1 220 ? 14.930 5.650 -67.757 1.00 25.88 220 ALA B N 1
ATOM 3617 C CA . ALA B 1 220 ? 15.311 5.917 -69.102 1.00 27.53 220 ALA B CA 1
ATOM 3618 C C . ALA B 1 220 ? 15.173 7.440 -69.340 1.00 29.21 220 ALA B C 1
ATOM 3619 O O . ALA B 1 220 ? 14.413 7.840 -70.199 1.00 31.02 220 ALA B O 1
ATOM 3621 N N . VAL B 1 221 ? 15.967 8.257 -68.654 1.00 30.33 221 VAL B N 1
ATOM 3622 C CA . VAL B 1 221 ? 15.880 9.694 -68.777 1.00 31.97 221 VAL B CA 1
ATOM 3623 C C . VAL B 1 221 ? 17.068 10.366 -69.382 1.00 34.39 221 VAL B C 1
ATOM 3624 O O . VAL B 1 221 ? 16.910 11.298 -70.155 1.00 34.85 221 VAL B O 1
ATOM 3628 N N . GLY B 1 222 ? 18.261 9.873 -69.060 1.00 34.66 222 GLY B N 1
ATOM 3629 C CA . GLY B 1 222 ? 19.476 10.566 -69.449 1.00 36.09 222 GLY B CA 1
ATOM 3630 C C . GLY B 1 222 ? 19.730 11.828 -68.664 1.00 37.91 222 GLY B C 1
ATOM 3631 O O . GLY B 1 222 ? 19.968 12.824 -69.227 1.00 38.39 222 GLY B O 1
ATOM 3632 N N . ARG B 1 223 ? 19.713 11.777 -67.342 1.00 38.86 223 ARG B N 1
ATOM 3633 C CA . ARG B 1 223 ? 20.074 12.882 -66.525 1.00 42.24 223 ARG B CA 1
ATOM 3634 C C . ARG B 1 223 ? 20.719 12.317 -65.312 1.00 42.55 223 ARG B C 1
ATOM 3635 O O . ARG B 1 223 ? 20.129 11.522 -64.647 1.00 41.69 223 ARG B O 1
ATOM 3643 N N . PRO B 1 224 ? 21.971 12.707 -65.023 1.00 44.15 224 PRO B N 1
ATOM 3644 C CA . PRO B 1 224 ? 22.671 12.111 -63.926 1.00 43.32 224 PRO B CA 1
ATOM 3645 C C . PRO B 1 224 ? 22.124 12.696 -62.672 1.00 42.96 224 PRO B C 1
ATOM 3646 O O . PRO B 1 224 ? 21.662 13.805 -62.663 1.00 42.37 224 PRO B O 1
ATOM 3650 N N . GLY B 1 225 ? 22.146 11.931 -61.610 1.00 41.98 225 GLY B N 1
ATOM 3651 C CA . GLY B 1 225 ? 21.605 12.404 -60.387 1.00 42.20 225 GLY B CA 1
ATOM 3652 C C . GLY B 1 225 ? 20.074 12.403 -60.365 1.00 40.92 225 GLY B C 1
ATOM 3653 O O . GLY B 1 225 ? 19.526 12.834 -59.390 1.00 42.36 225 GLY B O 1
ATOM 3654 N N . LEU B 1 226 ? 19.344 12.017 -61.401 1.00 39.61 226 LEU B N 1
ATOM 3655 C CA . LEU B 1 226 ? 17.840 12.248 -61.304 1.00 39.45 226 LEU B CA 1
ATOM 3656 C C . LEU B 1 226 ? 17.237 11.434 -60.145 1.00 37.75 226 LEU B C 1
ATOM 3657 O O . LEU B 1 226 ? 16.327 11.885 -59.473 1.00 38.36 226 LEU B O 1
ATOM 3662 N N . ILE B 1 227 ? 17.751 10.213 -59.933 1.00 35.60 227 ILE B N 1
ATOM 3663 C CA . ILE B 1 227 ? 17.312 9.392 -58.900 1.00 36.03 227 ILE B CA 1
ATOM 3664 C C . ILE B 1 227 ? 18.394 9.017 -57.946 1.00 37.30 227 ILE B C 1
ATOM 3665 O O . ILE B 1 227 ? 19.167 8.100 -58.196 1.00 36.70 227 ILE B O 1
ATOM 3670 N N . PRO B 1 228 ? 18.382 9.657 -56.779 1.00 40.32 228 PRO B N 1
ATOM 3671 C CA . PRO B 1 228 ? 19.357 9.264 -55.752 1.00 41.36 228 PRO B CA 1
ATOM 3672 C C . PRO B 1 228 ? 19.154 7.778 -55.367 1.00 40.67 228 PRO B C 1
ATOM 3673 O O . PRO B 1 228 ? 17.939 7.228 -55.218 1.00 38.23 228 PRO B O 1
ATOM 3677 N N . GLY B 1 229 ? 20.274 7.097 -55.249 1.00 39.04 229 GLY B N 1
ATOM 3678 C CA . GLY B 1 229 ? 20.246 5.678 -55.027 1.00 39.04 229 GLY B CA 1
ATOM 3679 C C . GLY B 1 229 ? 19.572 5.200 -53.763 1.00 40.33 229 GLY B C 1
ATOM 3680 O O . GLY B 1 229 ? 19.167 4.058 -53.693 1.00 40.16 229 GLY B O 1
ATOM 3681 N N . ASP B 1 230 ? 19.450 6.040 -52.766 1.00 43.02 230 ASP B N 1
ATOM 3682 C CA . ASP B 1 230 ? 18.886 5.619 -51.507 1.00 45.73 230 ASP B CA 1
ATOM 3683 C C . ASP B 1 230 ? 17.329 5.686 -51.582 1.00 43.09 230 ASP B C 1
ATOM 3684 O O . ASP B 1 230 ? 16.669 5.205 -50.675 1.00 39.00 230 ASP B O 1
ATOM 3689 N N . TRP B 1 231 ? 16.770 6.188 -52.688 1.00 39.30 231 TRP B N 1
ATOM 3690 C CA . TRP B 1 231 ? 15.344 6.034 -52.933 1.00 35.97 231 TRP B CA 1
ATOM 3691 C C . TRP B 1 231 ? 14.991 4.608 -53.305 1.00 34.62 231 TRP B C 1
ATOM 3692 O O . TRP B 1 231 ? 13.837 4.253 -53.205 1.00 33.24 231 TRP B O 1
ATOM 3703 N N . VAL B 1 232 ? 15.946 3.814 -53.766 1.00 35.13 232 VAL B N 1
ATOM 3704 C CA . VAL B 1 232 ? 15.664 2.495 -54.332 1.00 36.11 232 VAL B CA 1
ATOM 3705 C C . VAL B 1 232 ? 15.125 1.554 -53.307 1.00 37.18 232 VAL B C 1
ATOM 3706 O O . VAL B 1 232 ? 15.712 1.433 -52.257 1.00 38.57 232 VAL B O 1
ATOM 3710 N N . LYS B 1 233 ? 14.037 0.842 -53.628 1.00 36.72 233 LYS B N 1
ATOM 3711 C CA . LYS B 1 233 ? 13.406 -0.039 -52.663 1.00 35.35 233 LYS B CA 1
ATOM 3712 C C . LYS B 1 233 ? 14.287 -1.167 -52.337 1.00 36.69 233 LYS B C 1
ATOM 3713 O O . LYS B 1 233 ? 14.863 -1.770 -53.218 1.00 37.04 233 LYS B O 1
ATOM 3719 N N . PRO B 1 234 ? 14.370 -1.536 -51.049 1.00 38.80 234 PRO B N 1
ATOM 3720 C CA . PRO B 1 234 ? 15.170 -2.794 -50.824 1.00 40.21 234 PRO B CA 1
ATOM 3721 C C . PRO B 1 234 ? 14.672 -4.009 -51.649 1.00 38.75 234 PRO B C 1
ATOM 3722 O O . PRO B 1 234 ? 13.485 -4.264 -51.658 1.00 38.18 234 PRO B O 1
ATOM 3726 N N . GLY B 1 235 ? 15.586 -4.725 -52.318 1.00 36.80 235 GLY B N 1
ATOM 3727 C CA . GLY B 1 235 ? 15.237 -5.882 -53.144 1.00 34.86 235 GLY B CA 1
ATOM 3728 C C . GLY B 1 235 ? 14.812 -5.608 -54.571 1.00 32.24 235 GLY B C 1
ATOM 3729 O O . GLY B 1 235 ? 14.706 -6.535 -55.335 1.00 33.31 235 GLY B O 1
ATOM 3730 N N . ALA B 1 236 ? 14.690 -4.339 -54.946 1.00 30.26 236 ALA B N 1
ATOM 3731 C CA . ALA B 1 236 ? 14.350 -3.909 -56.264 1.00 28.64 236 ALA B CA 1
ATOM 3732 C C . ALA B 1 236 ? 15.253 -4.416 -57.340 1.00 29.50 236 ALA B C 1
ATOM 3733 O O . ALA B 1 236 ? 16.512 -4.564 -57.122 1.00 29.82 236 ALA B O 1
ATOM 3735 N N . VAL B 1 237 ? 14.664 -4.704 -58.504 1.00 28.40 237 VAL B N 1
ATOM 3736 C CA . VAL B 1 237 ? 15.426 -4.796 -59.743 1.00 28.67 237 VAL B CA 1
ATOM 3737 C C . VAL B 1 237 ? 15.517 -3.420 -60.365 1.00 28.44 237 VAL B C 1
ATOM 3738 O O . VAL B 1 237 ? 14.471 -2.792 -60.676 1.00 28.41 237 VAL B O 1
ATOM 3742 N N . VAL B 1 238 ? 16.740 -2.885 -60.483 1.00 28.51 238 VAL B N 1
ATOM 3743 C CA . VAL B 1 238 ? 16.957 -1.539 -61.064 1.00 27.85 238 VAL B CA 1
ATOM 3744 C C . VAL B 1 238 ? 17.563 -1.678 -62.441 1.00 28.04 238 VAL B C 1
ATOM 3745 O O . VAL B 1 238 ? 18.703 -2.244 -62.615 1.00 27.40 238 VAL B O 1
ATOM 3749 N N . ILE B 1 239 ? 16.838 -1.187 -63.444 1.00 27.43 239 ILE B N 1
ATOM 3750 C CA . ILE B 1 239 ? 17.262 -1.166 -64.816 1.00 27.31 239 ILE B CA 1
ATOM 3751 C C . ILE B 1 239 ? 17.398 0.306 -65.162 1.00 27.66 239 ILE B C 1
ATOM 3752 O O . ILE B 1 239 ? 16.420 1.019 -65.424 1.00 26.05 239 ILE B O 1
ATOM 3757 N N . ASP B 1 240 ? 18.645 0.747 -65.161 1.00 28.54 240 ASP B N 1
ATOM 3758 C CA . ASP B 1 240 ? 18.994 2.116 -65.408 1.00 30.49 240 ASP B CA 1
ATOM 3759 C C . ASP B 1 240 ? 19.676 2.199 -66.752 1.00 30.93 240 ASP B C 1
ATOM 3760 O O . ASP B 1 240 ? 20.854 1.818 -66.891 1.00 31.71 240 ASP B O 1
ATOM 3765 N N . VAL B 1 241 ? 19.023 2.752 -67.736 1.00 30.61 241 VAL B N 1
ATOM 3766 C CA . VAL B 1 241 ? 19.665 2.812 -69.046 1.00 31.92 241 VAL B CA 1
ATOM 3767 C C . VAL B 1 241 ? 20.082 4.205 -69.458 1.00 31.17 241 VAL B C 1
ATOM 3768 O O . VAL B 1 241 ? 20.392 4.448 -70.603 1.00 31.77 241 VAL B O 1
ATOM 3772 N N . GLY B 1 242 ? 20.186 5.114 -68.540 1.00 32.14 242 GLY B N 1
ATOM 3773 C CA . GLY B 1 242 ? 20.722 6.437 -68.914 1.00 32.63 242 GLY B CA 1
ATOM 3774 C C . GLY B 1 242 ? 22.212 6.305 -69.202 1.00 33.77 242 GLY B C 1
ATOM 3775 O O . GLY B 1 242 ? 22.886 5.445 -68.643 1.00 34.54 242 GLY B O 1
ATOM 3776 N N . ILE B 1 243 ? 22.738 7.108 -70.108 1.00 34.74 243 ILE B N 1
ATOM 3777 C CA . ILE B 1 243 ? 24.194 7.178 -70.275 1.00 36.39 243 ILE B CA 1
ATOM 3778 C C . ILE B 1 243 ? 24.571 8.622 -70.176 1.00 37.88 243 ILE B C 1
ATOM 3779 O O . ILE B 1 243 ? 24.330 9.345 -71.089 1.00 39.12 243 ILE B O 1
ATOM 3784 N N . ASN B 1 244 ? 25.133 9.071 -69.068 1.00 39.04 244 ASN B N 1
ATOM 3785 C CA . ASN B 1 244 ? 25.408 10.483 -68.890 1.00 40.68 244 ASN B CA 1
ATOM 3786 C C . ASN B 1 244 ? 26.926 10.634 -68.743 1.00 43.17 244 ASN B C 1
ATOM 3787 O O . ASN B 1 244 ? 27.524 9.875 -67.987 1.00 41.45 244 ASN B O 1
ATOM 3792 N N . ARG B 1 245 ? 27.505 11.602 -69.450 1.00 46.64 245 ARG B N 1
ATOM 3793 C CA . ARG B 1 245 ? 28.971 11.878 -69.422 1.00 49.60 245 ARG B CA 1
ATOM 3794 C C . ARG B 1 245 ? 29.244 12.936 -68.424 1.00 52.75 245 ARG B C 1
ATOM 3795 O O . ARG B 1 245 ? 28.875 14.073 -68.601 1.00 53.17 245 ARG B O 1
ATOM 3797 N N . LEU B 1 246 ? 29.871 12.578 -67.338 1.00 57.22 246 LEU B N 1
ATOM 3798 C CA . LEU B 1 246 ? 30.212 13.582 -66.317 1.00 62.74 246 LEU B CA 1
ATOM 3799 C C . LEU B 1 246 ? 31.511 14.351 -66.633 1.00 65.91 246 LEU B C 1
ATOM 3800 O O . LEU B 1 246 ? 32.286 13.972 -67.495 1.00 65.80 246 LEU B O 1
ATOM 3805 N N . ASP B 1 247 ? 31.683 15.422 -65.873 1.00 72.30 247 ASP B N 1
ATOM 3806 C CA . ASP B 1 247 ? 32.766 16.387 -66.001 1.00 77.69 247 ASP B CA 1
ATOM 3807 C C . ASP B 1 247 ? 34.122 15.764 -66.377 1.00 80.45 247 ASP B C 1
ATOM 3808 O O . ASP B 1 247 ? 34.768 16.137 -67.377 1.00 79.01 247 ASP B O 1
ATOM 3813 N N . ASP B 1 248 ? 34.485 14.758 -65.588 1.00 83.61 248 ASP B N 1
ATOM 3814 C CA . ASP B 1 248 ? 35.757 14.027 -65.670 1.00 83.63 248 ASP B CA 1
ATOM 3815 C C . ASP B 1 248 ? 35.875 12.897 -66.718 1.00 78.17 248 ASP B C 1
ATOM 3816 O O . ASP B 1 248 ? 36.806 12.122 -66.656 1.00 81.13 248 ASP B O 1
ATOM 3821 N N . GLY B 1 249 ? 34.952 12.778 -67.669 1.00 72.77 249 GLY B N 1
ATOM 3822 C CA . GLY B 1 249 ? 35.011 11.684 -68.659 1.00 67.80 249 GLY B CA 1
ATOM 3823 C C . GLY B 1 249 ? 34.226 10.403 -68.301 1.00 62.21 249 GLY B C 1
ATOM 3824 O O . GLY B 1 249 ? 33.866 9.637 -69.186 1.00 57.15 249 GLY B O 1
ATOM 3825 N N . ARG B 1 250 ? 33.974 10.159 -67.016 1.00 62.02 250 ARG B N 1
ATOM 3826 C CA . ARG B 1 250 ? 33.211 8.998 -66.597 1.00 64.10 250 ARG B CA 1
ATOM 3827 C C . ARG B 1 250 ? 31.759 8.979 -67.147 1.00 58.86 250 ARG B C 1
ATOM 3828 O O . ARG B 1 250 ? 31.176 10.016 -67.464 1.00 56.32 250 ARG B O 1
ATOM 3836 N N . LEU B 1 251 ? 31.221 7.756 -67.272 1.00 55.50 251 LEU B N 1
ATOM 3837 C CA . LEU B 1 251 ? 29.836 7.498 -67.672 1.00 50.75 251 LEU B CA 1
ATOM 3838 C C . LEU B 1 251 ? 29.095 6.954 -66.487 1.00 49.32 251 LEU B C 1
ATOM 3839 O O . LEU B 1 251 ? 29.575 6.029 -65.825 1.00 48.67 251 LEU B O 1
ATOM 3844 N N . VAL B 1 252 ? 27.941 7.547 -66.201 1.00 47.67 252 VAL B N 1
ATOM 3845 C CA . VAL B 1 252 ? 27.030 7.039 -65.183 1.00 47.24 252 VAL B CA 1
ATOM 3846 C C . VAL B 1 252 ? 25.601 6.999 -65.750 1.00 44.28 252 VAL B C 1
ATOM 3847 O O . VAL B 1 252 ? 25.269 7.666 -66.749 1.00 43.41 252 VAL B O 1
ATOM 3851 N N . GLY B 1 253 ? 24.778 6.192 -65.100 1.00 41.79 253 GLY B N 1
ATOM 3852 C CA . GLY B 1 253 ? 23.345 6.187 -65.381 1.00 38.34 253 GLY B CA 1
ATOM 3853 C C . GLY B 1 253 ? 22.592 7.295 -64.711 1.00 37.82 253 GLY B C 1
ATOM 3854 O O . GLY B 1 253 ? 23.208 8.262 -64.225 1.00 38.17 253 GLY B O 1
ATOM 3855 N N . ASP B 1 254 ? 21.242 7.188 -64.726 1.00 36.46 254 ASP B N 1
ATOM 3856 C CA . ASP B 1 254 ? 20.370 8.156 -64.079 1.00 36.20 254 ASP B CA 1
ATOM 3857 C C . ASP B 1 254 ? 20.210 7.907 -62.621 1.00 35.09 254 ASP B C 1
ATOM 3858 O O . ASP B 1 254 ? 19.703 8.807 -61.910 1.00 36.34 254 ASP B O 1
ATOM 3863 N N . VAL B 1 255 ? 20.598 6.710 -62.178 1.00 34.25 255 VAL B N 1
ATOM 3864 C CA . VAL B 1 255 ? 20.459 6.307 -60.811 1.00 36.07 255 VAL B CA 1
ATOM 3865 C C . VAL B 1 255 ? 21.849 6.344 -60.061 1.00 39.86 255 VAL B C 1
ATOM 3866 O O . VAL B 1 255 ? 22.862 5.920 -60.645 1.00 39.71 255 VAL B O 1
ATOM 3870 N N . GLY B 1 256 ? 21.885 6.828 -58.806 1.00 41.02 256 GLY B N 1
ATOM 3871 C CA . GLY B 1 256 ? 23.151 6.859 -58.056 1.00 43.57 256 GLY B CA 1
ATOM 3872 C C . GLY B 1 256 ? 23.558 5.454 -57.726 1.00 43.31 256 GLY B C 1
ATOM 3873 O O . GLY B 1 256 ? 22.879 4.777 -56.889 1.00 44.91 256 GLY B O 1
ATOM 3874 N N . PHE B 1 257 ? 24.590 4.971 -58.386 1.00 42.56 257 PHE B N 1
ATOM 3875 C CA . PHE B 1 257 ? 24.903 3.533 -58.342 1.00 43.83 257 PHE B CA 1
ATOM 3876 C C . PHE B 1 257 ? 25.315 2.995 -56.990 1.00 47.88 257 PHE B C 1
ATOM 3877 O O . PHE B 1 257 ? 24.817 1.922 -56.636 1.00 51.77 257 PHE B O 1
ATOM 3885 N N . GLU B 1 258 ? 26.204 3.651 -56.221 1.00 50.26 258 GLU B N 1
ATOM 3886 C CA . GLU B 1 258 ? 26.747 3.034 -54.964 1.00 51.32 258 GLU B CA 1
ATOM 3887 C C . GLU B 1 258 ? 25.613 2.904 -53.976 1.00 49.45 258 GLU B C 1
ATOM 3888 O O . GLU B 1 258 ? 25.464 1.864 -53.357 1.00 51.12 258 GLU B O 1
ATOM 3890 N N . ALA B 1 259 ? 24.837 3.956 -53.782 1.00 49.25 259 ALA B N 1
ATOM 3891 C CA . ALA B 1 259 ? 23.669 3.898 -52.877 1.00 48.12 259 ALA B CA 1
ATOM 3892 C C . ALA B 1 259 ? 22.637 2.820 -53.322 1.00 47.40 259 ALA B C 1
ATOM 3893 O O . ALA B 1 259 ? 22.195 2.034 -52.498 1.00 48.95 259 ALA B O 1
ATOM 3895 N N . ALA B 1 260 ? 22.326 2.765 -54.625 1.00 45.18 260 ALA B N 1
ATOM 3896 C CA . ALA B 1 260 ? 21.393 1.800 -55.165 1.00 43.42 260 ALA B CA 1
ATOM 3897 C C . ALA B 1 260 ? 21.850 0.359 -55.021 1.00 43.47 260 ALA B C 1
ATOM 3898 O O . ALA B 1 260 ? 21.053 -0.552 -54.756 1.00 40.46 260 ALA B O 1
ATOM 3900 N N . ALA B 1 261 ? 23.145 0.148 -55.150 1.00 43.61 261 ALA B N 1
ATOM 3901 C CA . ALA B 1 261 ? 23.677 -1.184 -55.075 1.00 44.52 261 ALA B CA 1
ATOM 3902 C C . ALA B 1 261 ? 23.722 -1.795 -53.714 1.00 45.23 261 ALA B C 1
ATOM 3903 O O . ALA B 1 261 ? 23.866 -3.027 -53.629 1.00 47.01 261 ALA B O 1
ATOM 3905 N N . GLN B 1 262 ? 23.589 -1.003 -52.650 1.00 47.35 262 GLN B N 1
ATOM 3906 C CA . GLN B 1 262 ? 23.371 -1.565 -51.285 1.00 51.39 262 GLN B CA 1
ATOM 3907 C C . GLN B 1 262 ? 21.890 -1.946 -50.978 1.00 50.76 262 GLN B C 1
ATOM 3908 O O . GLN B 1 262 ? 21.621 -2.552 -49.960 1.00 51.13 262 GLN B O 1
ATOM 3914 N N . ARG B 1 263 ? 20.961 -1.595 -51.855 1.00 47.61 263 ARG B N 1
ATOM 3915 C CA . ARG B 1 263 ? 19.508 -1.858 -51.660 1.00 46.18 263 ARG B CA 1
ATOM 3916 C C . ARG B 1 263 ? 18.948 -2.848 -52.682 1.00 42.66 263 ARG B C 1
ATOM 3917 O O . ARG B 1 263 ? 18.269 -3.809 -52.319 1.00 40.63 263 ARG B O 1
ATOM 3925 N N . ALA B 1 264 ? 19.314 -2.688 -53.944 1.00 40.63 264 ALA B N 1
ATOM 3926 C CA . ALA B 1 264 ? 18.772 -3.494 -54.971 1.00 37.74 264 ALA B CA 1
ATOM 3927 C C . ALA B 1 264 ? 19.189 -4.988 -54.890 1.00 38.92 264 ALA B C 1
ATOM 3928 O O . ALA B 1 264 ? 20.286 -5.336 -54.534 1.00 40.82 264 ALA B O 1
ATOM 3930 N N . SER B 1 265 ? 18.324 -5.890 -55.311 1.00 37.38 265 SER B N 1
ATOM 3931 C CA . SER B 1 265 ? 18.746 -7.256 -55.494 1.00 37.82 265 SER B CA 1
ATOM 3932 C C . SER B 1 265 ? 19.541 -7.359 -56.810 1.00 37.08 265 SER B C 1
ATOM 3933 O O . SER B 1 265 ? 20.528 -8.090 -56.880 1.00 38.40 265 SER B O 1
ATOM 3936 N N . TRP B 1 266 ? 19.059 -6.704 -57.882 1.00 35.28 266 TRP B N 1
ATOM 3937 C CA . TRP B 1 266 ? 19.715 -6.696 -59.179 1.00 33.74 266 TRP B CA 1
ATOM 3938 C C . TRP B 1 266 ? 19.808 -5.297 -59.703 1.00 33.17 266 TRP B C 1
ATOM 3939 O O . TRP B 1 266 ? 18.905 -4.502 -59.479 1.00 34.25 266 TRP B O 1
ATOM 3950 N N . ILE B 1 267 ? 20.923 -4.963 -60.372 1.00 32.59 267 ILE B N 1
ATOM 3951 C CA . ILE B 1 267 ? 21.122 -3.653 -60.955 1.00 30.96 267 ILE B CA 1
ATOM 3952 C C . ILE B 1 267 ? 21.962 -3.750 -62.240 1.00 29.89 267 ILE B C 1
ATOM 3953 O O . ILE B 1 267 ? 22.866 -4.610 -62.404 1.00 32.38 267 ILE B O 1
ATOM 3958 N N . THR B 1 268 ? 21.711 -2.848 -63.159 1.00 28.02 268 THR B N 1
ATOM 3959 C CA . THR B 1 268 ? 22.379 -2.845 -64.395 1.00 27.20 268 THR B CA 1
ATOM 3960 C C . THR B 1 268 ? 23.771 -2.165 -64.140 1.00 28.55 268 THR B C 1
ATOM 3961 O O . THR B 1 268 ? 23.995 -1.521 -63.111 1.00 28.16 268 THR B O 1
ATOM 3965 N N . PRO B 1 269 ? 24.752 -2.480 -64.987 1.00 29.14 269 PRO B N 1
ATOM 3966 C CA . PRO B 1 269 ? 26.075 -1.989 -64.762 1.00 31.65 269 PRO B CA 1
ATOM 3967 C C . PRO B 1 269 ? 26.247 -0.523 -65.233 1.00 32.62 269 PRO B C 1
ATOM 3968 O O . PRO B 1 269 ? 25.464 -0.059 -66.072 1.00 29.93 269 PRO B O 1
ATOM 3972 N N . VAL B 1 270 ? 27.392 0.084 -64.831 1.00 35.85 270 VAL B N 1
ATOM 3973 C CA . VAL B 1 270 ? 27.741 1.398 -65.345 1.00 36.46 270 VAL B CA 1
ATOM 3974 C C . VAL B 1 270 ? 27.884 1.276 -66.868 1.00 36.39 270 VAL B C 1
ATOM 3975 O O . VAL B 1 270 ? 28.109 0.201 -67.486 1.00 34.82 270 VAL B O 1
ATOM 3979 N N . PRO B 1 271 ? 27.544 2.350 -67.558 1.00 37.74 271 PRO B N 1
ATOM 3980 C CA . PRO B 1 271 ? 27.709 2.272 -69.014 1.00 37.26 271 PRO B CA 1
ATOM 3981 C C . PRO B 1 271 ? 29.214 2.247 -69.387 1.00 36.88 271 PRO B C 1
ATOM 3982 O O . PRO B 1 271 ? 29.999 2.533 -68.600 1.00 36.73 271 PRO B O 1
ATOM 3986 N N . GLY B 1 272 ? 29.527 1.831 -70.585 1.00 37.64 272 GLY B N 1
ATOM 3987 C CA . GLY B 1 272 ? 30.863 1.837 -71.151 1.00 41.30 272 GLY B CA 1
ATOM 3988 C C . GLY B 1 272 ? 31.043 0.593 -72.004 1.00 42.46 272 GLY B C 1
ATOM 3989 O O . GLY B 1 272 ? 30.525 -0.479 -71.696 1.00 42.15 272 GLY B O 1
ATOM 3990 N N . GLY B 1 273 ? 31.862 0.696 -73.018 1.00 44.89 273 GLY B N 1
ATOM 3991 C CA . GLY B 1 273 ? 32.329 -0.475 -73.766 1.00 45.16 273 GLY B CA 1
ATOM 3992 C C . GLY B 1 273 ? 31.290 -0.927 -74.760 1.00 44.99 273 GLY B C 1
ATOM 3993 O O . GLY B 1 273 ? 30.363 -0.205 -75.017 1.00 46.74 273 GLY B O 1
ATOM 3994 N N . VAL B 1 274 ? 31.470 -2.096 -75.341 1.00 44.32 274 VAL B N 1
ATOM 3995 C CA . VAL B 1 274 ? 30.560 -2.635 -76.348 1.00 44.25 274 VAL B CA 1
ATOM 3996 C C . VAL B 1 274 ? 30.069 -3.956 -75.792 1.00 41.57 274 VAL B C 1
ATOM 3997 O O . VAL B 1 274 ? 30.813 -4.919 -75.688 1.00 41.81 274 VAL B O 1
ATOM 4001 N N . GLY B 1 275 ? 28.848 -4.009 -75.345 1.00 39.76 275 GLY B N 1
ATOM 4002 C CA . GLY B 1 275 ? 28.415 -5.253 -74.716 1.00 38.56 275 GLY B CA 1
ATOM 4003 C C . GLY B 1 275 ? 28.048 -6.348 -75.731 1.00 35.96 275 GLY B C 1
ATOM 4004 O O . GLY B 1 275 ? 27.917 -6.126 -76.952 1.00 33.39 275 GLY B O 1
ATOM 4005 N N . PRO B 1 276 ? 27.816 -7.529 -75.217 1.00 35.16 276 PRO B N 1
ATOM 4006 C CA . PRO B 1 276 ? 27.447 -8.658 -76.071 1.00 35.47 276 PRO B CA 1
ATOM 4007 C C . PRO B 1 276 ? 26.120 -8.484 -76.817 1.00 32.20 276 PRO B C 1
ATOM 4008 O O . PRO B 1 276 ? 26.028 -8.894 -77.928 1.00 29.32 276 PRO B O 1
ATOM 4012 N N . MET B 1 277 ? 25.187 -7.730 -76.284 1.00 31.35 277 MET B N 1
ATOM 4013 C CA . MET B 1 277 ? 23.859 -7.644 -76.941 1.00 31.75 277 MET B CA 1
ATOM 4014 C C . MET B 1 277 ? 24.018 -6.705 -78.142 1.00 32.48 277 MET B C 1
ATOM 4015 O O . MET B 1 277 ? 23.426 -6.952 -79.240 1.00 30.78 277 MET B O 1
ATOM 4020 N N . THR B 1 278 ? 24.873 -5.677 -77.996 1.00 29.84 278 THR B N 1
ATOM 4021 C CA . THR B 1 278 ? 25.102 -4.783 -79.105 1.00 30.09 278 THR B CA 1
ATOM 4022 C C . THR B 1 278 ? 25.720 -5.567 -80.219 1.00 29.35 278 THR B C 1
ATOM 4023 O O . THR B 1 278 ? 25.232 -5.524 -81.347 1.00 30.24 278 THR B O 1
ATOM 4027 N N . VAL B 1 279 ? 26.716 -6.388 -79.909 1.00 30.70 279 VAL B N 1
ATOM 4028 C CA . VAL B 1 279 ? 27.319 -7.240 -80.922 1.00 29.84 279 VAL B CA 1
ATOM 4029 C C . VAL B 1 279 ? 26.265 -8.172 -81.571 1.00 30.68 279 VAL B C 1
ATOM 4030 O O . VAL B 1 279 ? 26.252 -8.371 -82.782 1.00 32.02 279 VAL B O 1
ATOM 4034 N N . ALA B 1 280 ? 25.421 -8.770 -80.769 1.00 30.31 280 ALA B N 1
ATOM 4035 C CA . ALA B 1 280 ? 24.437 -9.743 -81.289 1.00 32.25 280 ALA B CA 1
ATOM 4036 C C . ALA B 1 280 ? 23.416 -9.043 -82.195 1.00 31.27 280 ALA B C 1
ATOM 4037 O O . ALA B 1 280 ? 23.025 -9.587 -83.204 1.00 28.00 280 ALA B O 1
ATOM 4039 N N . THR B 1 281 ? 23.119 -7.750 -81.934 1.00 32.90 281 THR B N 1
ATOM 4040 C CA . THR B 1 281 ? 22.187 -7.073 -82.765 1.00 32.41 281 THR B CA 1
ATOM 4041 C C . THR B 1 281 ? 22.852 -6.671 -84.047 1.00 31.41 281 THR B C 1
ATOM 4042 O O . THR B 1 281 ? 22.187 -6.547 -85.101 1.00 32.15 281 THR B O 1
ATOM 4046 N N . LEU B 1 282 ? 24.166 -6.433 -84.041 1.00 32.03 282 LEU B N 1
ATOM 4047 C CA . LEU B 1 282 ? 24.920 -6.263 -85.321 1.00 31.01 282 LEU B CA 1
ATOM 4048 C C . LEU B 1 282 ? 24.841 -7.508 -86.218 1.00 29.66 282 LEU B C 1
ATOM 4049 O O . LEU B 1 282 ? 24.690 -7.396 -87.437 1.00 27.49 282 LEU B O 1
ATOM 4054 N N . MET B 1 283 ? 24.986 -8.672 -85.608 1.00 29.27 283 MET B N 1
ATOM 4055 C CA . MET B 1 283 ? 24.778 -9.921 -86.356 1.00 30.27 283 MET B CA 1
ATOM 4056 C C . MET B 1 283 ? 23.345 -10.016 -86.908 1.00 30.28 283 MET B C 1
ATOM 4057 O O . MET B 1 283 ? 23.153 -10.444 -88.057 1.00 29.89 283 MET B O 1
ATOM 4062 N N . GLN B 1 284 ? 22.339 -9.621 -86.092 1.00 30.67 284 GLN B N 1
ATOM 4063 C CA . GLN B 1 284 ? 20.980 -9.613 -86.574 1.00 31.33 284 GLN B CA 1
ATOM 4064 C C . GLN B 1 284 ? 20.804 -8.739 -87.754 1.00 31.36 284 GLN B C 1
ATOM 4065 O O . GLN B 1 284 ? 20.167 -9.110 -88.744 1.00 33.04 284 GLN B O 1
ATOM 4071 N N . ASN B 1 285 ? 21.370 -7.530 -87.678 1.00 31.66 285 ASN B N 1
ATOM 4072 C CA . ASN B 1 285 ? 21.312 -6.561 -88.841 1.00 30.89 285 ASN B CA 1
ATOM 4073 C C . ASN B 1 285 ? 21.989 -7.105 -90.093 1.00 29.48 285 ASN B C 1
ATOM 4074 O O . ASN B 1 285 ? 21.593 -6.834 -91.188 1.00 29.02 285 ASN B O 1
ATOM 4079 N N . THR B 1 286 ? 23.031 -7.879 -89.906 1.00 29.27 286 THR B N 1
ATOM 4080 C CA . THR B 1 286 ? 23.740 -8.511 -91.013 1.00 30.10 286 THR B CA 1
ATOM 4081 C C . THR B 1 286 ? 22.831 -9.527 -91.710 1.00 31.20 286 THR B C 1
ATOM 4082 O O . THR B 1 286 ? 22.747 -9.593 -92.944 1.00 30.22 286 THR B O 1
ATOM 4086 N N . ILE B 1 287 ? 22.137 -10.305 -90.910 1.00 32.22 287 ILE B N 1
ATOM 4087 C CA . ILE B 1 287 ? 21.234 -11.299 -91.456 1.00 34.44 287 ILE B CA 1
ATOM 4088 C C . ILE B 1 287 ? 20.040 -10.636 -92.070 1.00 35.31 287 ILE B C 1
ATOM 4089 O O . ILE B 1 287 ? 19.662 -11.046 -93.166 1.00 37.37 287 ILE B O 1
ATOM 4094 N N . GLU B 1 288 ? 19.509 -9.590 -91.456 1.00 35.56 288 GLU B N 1
ATOM 4095 C CA . GLU B 1 288 ? 18.490 -8.748 -92.156 1.00 37.26 288 GLU B CA 1
ATOM 4096 C C . GLU B 1 288 ? 18.959 -8.219 -93.514 1.00 34.77 288 GLU B C 1
ATOM 4097 O O . GLU B 1 288 ? 18.232 -8.284 -94.516 1.00 32.35 288 GLU B O 1
ATOM 4103 N N . ALA B 1 289 ? 20.220 -7.757 -93.568 1.00 32.21 289 ALA B N 1
ATOM 4104 C CA . ALA B 1 289 ? 20.705 -7.248 -94.811 1.00 31.81 289 ALA B CA 1
ATOM 4105 C C . ALA B 1 289 ? 20.797 -8.340 -95.851 1.00 32.36 289 ALA B C 1
ATOM 4106 O O . ALA B 1 289 ? 20.450 -8.092 -97.061 1.00 33.56 289 ALA B O 1
ATOM 4108 N N . ALA B 1 290 ? 21.255 -9.514 -95.433 1.00 31.09 290 ALA B N 1
ATOM 4109 C CA . ALA B 1 290 ? 21.356 -10.604 -96.374 1.00 32.90 290 ALA B CA 1
ATOM 4110 C C . ALA B 1 290 ? 19.988 -11.072 -96.795 1.00 34.52 290 ALA B C 1
ATOM 4111 O O . ALA B 1 290 ? 19.780 -11.372 -97.971 1.00 36.01 290 ALA B O 1
ATOM 4113 N N . ASP B 1 291 ? 19.020 -11.075 -95.911 1.00 35.71 291 ASP B N 1
ATOM 4114 C CA . ASP B 1 291 ? 17.648 -11.393 -96.362 1.00 39.93 291 ASP B CA 1
ATOM 4115 C C . ASP B 1 291 ? 17.084 -10.388 -97.382 1.00 41.37 291 ASP B C 1
ATOM 4116 O O . ASP B 1 291 ? 16.498 -10.777 -98.393 1.00 42.28 291 ASP B O 1
ATOM 4121 N N . ALA B 1 292 ? 17.387 -9.108 -97.193 1.00 42.00 292 ALA B N 1
ATOM 4122 C CA . ALA B 1 292 ? 16.836 -8.111 -98.121 1.00 44.06 292 ALA B CA 1
ATOM 4123 C C . ALA B 1 292 ? 17.528 -8.238 -99.464 1.00 45.69 292 ALA B C 1
ATOM 4124 O O . ALA B 1 292 ? 16.932 -7.982 -100.474 1.00 46.59 292 ALA B O 1
ATOM 4126 N N . ALA B 1 293 ? 18.789 -8.650 -99.468 1.00 44.89 293 ALA B N 1
ATOM 4127 C CA . ALA B 1 293 ? 19.454 -8.897 -100.758 1.00 48.09 293 ALA B CA 1
ATOM 4128 C C . ALA B 1 293 ? 18.903 -10.111 -101.569 1.00 53.65 293 ALA B C 1
ATOM 4129 O O . ALA B 1 293 ? 19.032 -10.103 -102.755 1.00 55.90 293 ALA B O 1
ATOM 4131 N N . LEU B 1 294 ? 18.249 -11.109 -100.974 1.00 58.10 294 LEU B N 1
ATOM 4132 C CA . LEU B 1 294 ? 17.607 -12.176 -101.794 1.00 65.95 294 LEU B CA 1
ATOM 4133 C C . LEU B 1 294 ? 16.581 -11.686 -102.856 1.00 71.22 294 LEU B C 1
ATOM 4134 O O . LEU B 1 294 ? 16.278 -12.413 -103.798 1.00 76.56 294 LEU B O 1
ATOM 4139 N N . ARG B 1 295 ? 16.127 -10.433 -102.700 1.00 76.55 295 ARG B N 1
ATOM 4140 C CA . ARG B 1 295 ? 15.223 -9.699 -103.634 1.00 79.32 295 ARG B CA 1
ATOM 4141 C C . ARG B 1 295 ? 15.987 -8.999 -104.804 1.00 77.44 295 ARG B C 1
ATOM 4142 O O . ARG B 1 295 ? 15.407 -8.180 -105.552 1.00 80.71 295 ARG B O 1
#

Foldseek 3Di:
DLAAALFLPVVLVVLLVVLLVVQVVCVVVVHDAFEEEEEAEACDPQLVVVSVLLCVSCVSSRHHYHYHYHYQVDDPVVLLVVLVVLQPDVNHLAYHYGDDRHPCNDCVVSLVSRDVLRHLQVDQFQCQRQQQALVSLLRVVVSCVPDPDQQAAFEEEEEEQDPRSVVSPQVNSVVSHYDYYYHLPDDLVVVLVSQLRGLEYHYGYNDAQSAELQSHHAQHEEHFTGWYQDPVRATATNYNPVSNRVRYNYYHDGDDGQDSSSSSSSSVSSVVSSVVVVDD/DLAAAQFLPVVLVVLLVVLLVVQVVCVVVVHAAFEEEEEAEACDPQLVVVSVLLCVSCVSSRHHYDYDYHYQVDDPVVLLVVLVVLQPDVNHLAYDYGDDHHPCPDCVVSLVSHDPLHHLQPDFFQCQRQVQALVSLLRVVVSCVVDPDDQAAFEEEEEEQDPRSCVSPQVNSVVSHYDYYYHLPRPLVVVLVSQLRHLEYAYGYQDAQSAEQLSHHAQHAYHFTGWYQDPVRFTATNYNPVSNRVRYNYYHDTDDGQDSSSSSSSSVSSSVSSVVVVD

B-factor: mean 42.67, std 12.24, range [21.27, 97.41]

Solvent-accessible surface area: 23934 Å² total

Sequence (559 aa):
VPARILDGRRIAEDLLDELKTRVDARLAAGQPRPGLAVVLVGGDPASTVYVRNKRRAAEKVGIEAFDYDLPAGTGEAELLSLIDQLNADPKIHGILVQLPLPGIADASRLIHRIDPRKDVDGGHLALREFGLRPCTPRGIVTLLAHTDQPVRGRNATIVGVSNHVGRPMALELLIAGCTVSCHKFTPADVLQTHVRDADILVVAVGRPGLIPGDWVKPGAVVIDVGINRLDDGRLVGDVGFEAAAQRASWITPVPGGVGPMTVATLMQNTIEAADAALRRVPARILDGRRIAEDLLDELKTRVDARLAAGQPRPGLAVVLVGGDPASTVYVRNKRRAAEKVGIEAFDYDLPAGTGEAELLSLIDQLNADPKIHGILVQLPLPGIADASRLIHRIDPRKDVDGGHLALREFGLRPCTPRGIVTLLAHTDQPVRGRNATIVGVSNHVGRPMALELLIAGCTVSCHKFTPADVLQTHVRDADILVVAVGRPGLIPGDWVKPGAVVIDVGINRLDDGRLVGDVGFEAAAQRASWITPVPGGVGPMTVATLMQNTIEAADAALR

Organism: Xanthomonas albilineans (strain GPE PC73 / CFBP 7063) (NCBI:txid380358)